Protein 2JAB (pdb70)

Foldseek 3Di:
DVLQVVCLVCLLVLVLVSNVVSLVVPHDLQRADPQRHGSLQNNLLVLNLSSNLSSLVSPHDQQRAGPFRDGSLLNCLQVLNQNSNVSSVVSPNDQCRQTNVRDGSLNNNVVNVNVNNNVVSVVD/DVLQVQLLVCLQVLPLVSNVVSLVVPHDLQRADPQRHGSLQNNLLVLSLSSNLVSLVSPHDQQRAGPFRDGSLLNCLQVLRQSSNVSSVVSPHDLCRATNVGDGSLNNNVVRVNVVNNVVSPPD/DVLQVQLLVCLLVLVLVSNVVSLVVPRDLQRADPQRHGSLQNNLLVLSLSSNLVSLVSPHDQQRAGPFRDGSLLNCLQVLNQNSNVVSVVSPNDLLRATNVRDGSLNNNVVNVNVNSNVVSVVVD

B-factor: mean 35.07, std 11.98, range [15.18, 133.91]

Sequence (373 aa):
SDLGKKLLEAARAGQDDEVRILMANGADVNAKDEYGLTPLYLATAHGHLEIVEVLLKNGADVNAVDAIGFTPLHLAAFIGHLEIAEVLLKHGADVNAQDKFGKTAFDISIGNGNEDLAEILQKLSDLGKKLLEAARAGQDDEVRILMANGADVNAKDEYGLTPLYLATAHGHLEIVEVLLKNGADVNAVDAIGFTPLHLAAFIGHLEIAEVLLKHGADVNAQDKFGKTAFDISIGNGNEDLAEILQKLSDLGKKLLEAARAGQDDEVRILMANGADVNAKDEYGLTPLYLATAHGHLEIVEVLLKNGADVNAVDAIGFTPLHLAAFIGHLEIAEVLLKHGADVNAQDKFGKTAFDISIGNGNEDLAEILQKLN

Solvent-accessible surface area: 17990 Å² total; per-residue (Å²): 120,105,56,0,137,106,0,9,82,1,0,44,30,21,76,48,100,89,0,96,109,16,24,88,98,65,11,75,19,51,10,146,20,103,45,31,27,5,0,0,29,6,0,0,18,38,23,52,36,85,2,0,50,20,0,10,157,69,51,10,60,17,93,16,81,23,74,40,16,14,9,0,1,1,18,0,0,26,59,30,47,65,100,0,0,66,19,0,28,174,73,53,10,70,34,108,22,118,9,141,64,32,79,26,1,61,58,14,0,87,33,9,28,35,103,94,4,5,115,34,4,122,186,134,144,91,60,3,135,94,0,9,82,5,0,42,34,21,99,48,97,74,0,93,94,7,25,90,98,61,10,86,20,50,12,145,20,104,46,31,23,5,0,0,29,6,0,0,19,38,23,53,37,87,2,0,63,17,0,11,144,74,49,10,57,16,97,14,80,24,81,38,15,16,10,0,2,2,17,0,0,28,59,24,45,66,102,0,0,84,15,0,40,167,62,55,13,69,33,110,27,116,8,139,63,33,82,26,2,61,54,13,0,82,34,11,32,25,102,77,0,6,124,22,2,104,195,137,108,91,47,1,134,99,0,7,82,5,0,88,68,22,102,47,98,77,0,94,93,6,25,91,98,63,10,75,19,50,12,146,19,169,167,31,29,5,0,0,32,20,0,0,42,104,25,52,47,92,1,0,56,18,0,10,148,73,50,10,57,19,95,18,80,23,99,82,14,15,10,0,2,1,18,0,0,101,67,28,51,58,109,5,0,63,20,0,28,173,75,52,10,79,20,72,21,120,16,140,142,31,101,22,1,53,57,21,0,104,67,62,56,32,120,75,5,8,115,37,0,103,180,110,86

CATH classification: 1.25.40.20

Secondary structure (DSSP, 8-state):
-HHHHHHHHHHHHT-HHHHHHHHHTT--TT---TTS--HHHHHHHHT-HHHHHHHHHTT--TT---TT---HHHHHHHHT-HHHHHHHHHTT--TT---TTS--HHHHHHHTT-HHHHHHHHH-/-HHHHHHHHHHHTT-HHHHHHHHHTT--TT---TTS--HHHHHHHTT-HHHHHHHHHTT--TT---TT---HHHHHHHHT-HHHHHHHHHTT--TT---TTS--HHHHHHHTT-HHHHTTSS--/-HHHHHHHHHHHHT-HHHHHHHHHTT--TT---TTS--HHHHHHHHT-HHHHHHHHHTT--TT---TT---HHHHHHHHT-HHHHHHHHHTT--TT---TTS--HHHHHHHTT-HHHHHHHHHH-

Structure (mmCIF, N/CA/C/O backbone):
data_2JAB
#
_entry.id   2JAB
#
_cell.length_a   152.080
_cell.length_b   52.191
_cell.length_c   70.164
_cell.angle_alpha   90.00
_cell.angle_beta   105.19
_cell.angle_gamma   90.00
#
_symmetry.space_group_name_H-M   'C 1 2 1'
#
loop_
_entity.id
_entity.type
_entity.pdbx_description
1 polymer H10-2-G3
2 water water
#
loop_
_atom_site.group_PDB
_atom_site.id
_atom_site.type_symbol
_atom_site.label_atom_id
_atom_site.label_alt_id
_atom_site.label_comp_id
_atom_site.label_asym_id
_atom_site.label_entity_id
_atom_site.label_seq_id
_atom_site.pdbx_PDB_ins_code
_atom_site.Cartn_x
_atom_site.Cartn_y
_atom_site.Cartn_z
_atom_site.occupancy
_atom_site.B_iso_or_equiv
_atom_site.auth_seq_id
_atom_site.auth_comp_id
_atom_site.auth_asym_id
_atom_site.auth_atom_i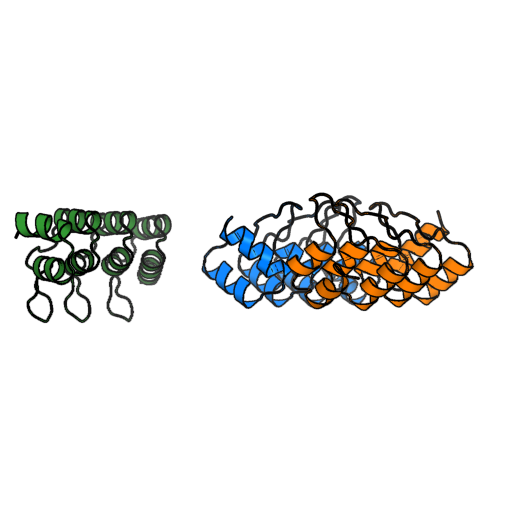d
_atom_site.pdbx_PDB_model_num
ATOM 1 N N . SER A 1 12 ? 66.111 22.379 12.334 1.00 54.63 12 SER A N 1
ATOM 2 C CA . SER A 1 12 ? 65.589 20.998 12.619 1.00 82.57 12 SER A CA 1
ATOM 3 C C . SER A 1 12 ? 64.357 21.016 13.537 1.00 72.31 12 SER A C 1
ATOM 4 O O . SER A 1 12 ? 63.293 20.512 13.167 1.00 43.26 12 SER A O 1
ATOM 7 N N . ASP A 1 13 ? 64.494 21.593 14.729 1.00 69.76 13 ASP A N 1
ATOM 8 C CA . ASP A 1 13 ? 63.314 21.925 15.524 1.00 43.11 13 ASP A CA 1
ATOM 9 C C . ASP A 1 13 ? 62.576 23.060 14.793 1.00 46.17 13 ASP A C 1
ATOM 10 O O . ASP A 1 13 ? 61.399 22.918 14.428 1.00 37.18 13 ASP A O 1
ATOM 15 N N . LEU A 1 14 ? 63.282 24.167 14.542 1.00 34.26 14 LEU A N 1
ATOM 16 C CA . LEU A 1 14 ? 62.708 25.264 13.762 1.00 28.53 14 LEU A CA 1
ATOM 17 C C . LEU A 1 14 ? 62.462 24.875 12.303 1.00 28.37 14 LEU A C 1
ATOM 18 O O . LEU A 1 14 ? 61.558 25.412 11.675 1.00 30.84 14 LEU A O 1
ATOM 23 N N . GLY A 1 15 ? 63.245 23.931 11.774 1.00 29.43 15 GLY A N 1
ATOM 24 C CA . GLY A 1 15 ? 62.994 23.444 10.401 1.00 30.46 15 GLY A CA 1
ATOM 25 C C . GLY A 1 15 ? 61.633 22.758 10.266 1.00 31.53 15 GLY A C 1
ATOM 26 O O . GLY A 1 15 ? 60.901 22.974 9.289 1.00 28.77 15 GLY A O 1
ATOM 27 N N . LYS A 1 16 ? 61.309 21.914 11.239 1.00 34.58 16 LYS A N 1
ATOM 28 C CA . LYS A 1 16 ? 60.011 21.252 11.286 1.00 29.91 16 LYS A CA 1
ATOM 29 C C . LYS A 1 16 ? 58.893 22.303 11.354 1.00 31.61 16 LYS A C 1
ATOM 30 O O . LYS A 1 16 ? 57.917 22.223 10.600 1.00 32.45 16 LYS A O 1
ATOM 36 N N . LYS A 1 17 ? 59.042 23.284 12.250 1.00 27.16 17 LYS A N 1
ATOM 37 C CA . LYS A 1 17 ? 58.077 24.400 12.351 1.00 29.38 17 LYS A CA 1
ATOM 38 C C . LYS A 1 17 ? 57.958 25.167 11.024 1.00 32.09 17 LYS A C 1
ATOM 39 O O . LYS A 1 17 ? 56.856 25.570 10.628 1.00 27.69 17 LYS A O 1
ATOM 45 N N . LEU A 1 18 ? 59.085 25.374 10.341 1.00 27.33 18 LEU A N 1
ATOM 46 C CA . LEU A 1 18 ? 59.065 26.073 9.063 1.00 28.58 18 LEU A CA 1
ATOM 47 C C . LEU A 1 18 ? 58.303 25.272 7.997 1.00 33.15 18 LEU A C 1
ATOM 48 O O . LEU A 1 18 ? 57.473 25.846 7.265 1.00 29.90 18 LEU A O 1
ATOM 53 N N . LEU A 1 19 ? 58.540 23.956 7.946 1.00 29.82 19 LEU A N 1
ATOM 54 C CA . LEU A 1 19 ? 57.823 23.072 6.990 1.00 26.72 19 LEU A CA 1
ATOM 55 C C . LEU A 1 19 ? 56.326 23.153 7.268 1.00 30.99 19 LEU A C 1
ATOM 56 O O . LEU A 1 19 ? 55.519 23.317 6.354 1.00 30.93 19 LEU A O 1
ATOM 61 N N . GLU A 1 20 ? 55.968 23.122 8.547 1.00 28.65 20 GLU A N 1
ATOM 62 C CA . GLU A 1 20 ? 54.569 23.229 8.958 1.00 27.46 20 GLU A CA 1
ATOM 63 C C . GLU A 1 20 ? 53.945 24.564 8.570 1.00 26.99 20 GLU A C 1
ATOM 64 O O . GLU A 1 20 ? 52.810 24.603 8.088 1.00 30.79 20 GLU A O 1
ATOM 70 N N . ALA A 1 21 ? 54.680 25.656 8.743 1.00 27.51 21 ALA A N 1
ATOM 71 C CA . ALA A 1 21 ? 54.121 26.990 8.450 1.00 29.50 21 ALA A CA 1
ATOM 72 C C . ALA A 1 21 ? 53.949 27.172 6.923 1.00 32.22 21 ALA A C 1
ATOM 73 O O . ALA A 1 21 ? 52.984 27.768 6.470 1.00 31.42 21 ALA A O 1
ATOM 75 N N . ALA A 1 22 ? 54.885 26.635 6.144 1.00 29.28 22 ALA A N 1
ATOM 76 C CA . ALA A 1 22 ? 54.785 26.663 4.673 1.00 32.77 22 ALA A CA 1
ATOM 77 C C . ALA A 1 22 ? 53.573 25.851 4.193 1.00 28.47 22 ALA A C 1
ATOM 78 O O . ALA A 1 22 ? 52.804 26.326 3.332 1.00 31.39 22 ALA A O 1
ATOM 80 N N . ARG A 1 23 ? 53.396 24.639 4.734 1.00 29.75 23 ARG A N 1
ATOM 81 C CA . ARG A 1 23 ? 52.240 23.792 4.407 1.00 34.31 23 ARG A CA 1
ATOM 82 C C . ARG A 1 23 ? 50.912 24.463 4.686 1.00 35.90 23 ARG A C 1
ATOM 83 O O . ARG A 1 23 ? 49.947 24.290 3.940 1.00 34.24 23 ARG A O 1
ATOM 91 N N . ALA A 1 24 ? 50.864 25.202 5.786 1.00 28.65 24 ALA A N 1
ATOM 92 C CA . ALA A 1 24 ? 49.611 25.767 6.263 1.00 29.32 24 ALA A CA 1
ATOM 93 C C . ALA A 1 24 ? 49.372 27.200 5.795 1.00 29.33 24 ALA A C 1
ATOM 94 O O . ALA A 1 24 ? 48.342 27.782 6.162 1.00 33.08 24 ALA A O 1
ATOM 96 N N . GLY A 1 25 ? 50.312 27.762 5.014 1.00 27.40 25 GLY A N 1
ATOM 97 C CA . GLY A 1 25 ? 50.195 29.134 4.497 1.00 31.32 25 GLY A CA 1
ATOM 98 C C . GLY A 1 25 ? 50.287 30.198 5.577 1.00 31.44 25 GLY A C 1
ATOM 99 O O . GLY A 1 25 ? 49.651 31.258 5.469 1.00 31.97 25 GLY A O 1
ATOM 100 N N . GLN A 1 26 ? 51.074 29.919 6.629 1.00 26.97 26 GLN A N 1
ATOM 101 C CA . GLN A 1 26 ? 51.198 30.840 7.760 1.00 25.36 26 GLN A CA 1
ATOM 102 C C . GLN A 1 26 ? 52.320 31.859 7.503 1.00 32.33 26 GLN A C 1
ATOM 103 O O . GLN A 1 26 ? 53.458 31.687 7.986 1.00 28.53 26 GLN A O 1
ATOM 109 N N . ASP A 1 27 ? 51.996 32.911 6.744 1.00 30.01 27 ASP A N 1
ATOM 110 C CA . ASP A 1 27 ? 52.975 33.934 6.315 1.00 30.79 27 ASP A CA 1
ATOM 111 C C . ASP A 1 27 ? 53.765 34.510 7.490 1.00 27.77 27 ASP A C 1
ATOM 112 O O . ASP A 1 27 ? 55.012 34.643 7.429 1.00 31.26 27 ASP A O 1
ATOM 117 N N . ASP A 1 28 ? 53.033 34.938 8.525 1.00 27.36 28 ASP A N 1
ATOM 118 C CA . ASP A 1 28 ? 53.710 35.594 9.644 1.00 31.59 28 ASP A CA 1
ATOM 119 C C . ASP A 1 28 ? 54.611 34.639 10.453 1.00 24.64 28 ASP A C 1
ATOM 120 O O . ASP A 1 28 ? 55.713 35.040 10.858 1.00 27.17 28 ASP A O 1
ATOM 125 N N . GLU A 1 29 ? 54.201 33.368 10.585 1.00 26.79 29 GLU A N 1
ATOM 126 C CA . GLU A 1 29 ? 55.051 32.337 11.257 1.00 25.19 29 GLU A CA 1
ATOM 127 C C . GLU A 1 29 ? 56.314 32.095 10.456 1.00 26.02 29 GLU A C 1
ATOM 128 O O . GLU A 1 29 ? 57.412 31.978 11.006 1.00 25.31 29 GLU A O 1
ATOM 134 N N . VAL A 1 30 ? 56.172 32.070 9.132 1.00 27.62 30 VAL A N 1
ATOM 135 C CA . VAL A 1 30 ? 57.370 31.967 8.292 1.00 24.83 30 VAL A CA 1
ATOM 136 C C . VAL A 1 30 ? 58.366 33.116 8.528 1.00 25.77 30 VAL A C 1
ATOM 137 O O . VAL A 1 30 ? 59.567 32.879 8.714 1.00 29.04 30 VAL A O 1
ATOM 141 N N . ARG A 1 31 ? 57.878 34.356 8.555 1.00 26.15 31 ARG A N 1
ATOM 142 C CA . ARG A 1 31 ? 58.738 35.512 8.807 1.00 25.11 31 ARG A CA 1
ATOM 143 C C . ARG A 1 31 ? 59.422 35.438 10.185 1.00 28.56 31 ARG A C 1
ATOM 144 O O . ARG A 1 31 ? 60.620 35.704 10.302 1.00 27.19 31 ARG A O 1
ATOM 152 N N . ILE A 1 32 ? 58.668 35.039 11.205 1.00 25.88 32 ILE A N 1
ATOM 153 C CA . ILE A 1 32 ? 59.277 34.850 12.543 1.00 22.44 32 ILE A CA 1
ATOM 154 C C . ILE A 1 32 ? 60.393 33.783 12.522 1.00 24.44 32 ILE A C 1
ATOM 155 O O . ILE A 1 32 ? 61.478 33.996 13.071 1.00 27.50 32 ILE A O 1
ATOM 160 N N . LEU A 1 33 ? 60.140 32.655 11.869 1.00 26.58 33 LEU A N 1
ATOM 161 C CA . LEU A 1 33 ? 61.115 31.581 11.820 1.00 29.56 33 LEU A CA 1
ATOM 162 C C . LEU A 1 33 ? 62.376 32.009 11.039 1.00 30.88 33 LEU A C 1
ATOM 163 O O . LEU A 1 33 ? 63.495 31.747 11.486 1.00 26.76 33 LEU A O 1
ATOM 168 N N . MET A 1 34 ? 62.202 32.715 9.919 1.00 29.25 34 MET A N 1
ATOM 169 C CA . MET A 1 34 ? 63.351 33.303 9.203 1.00 30.61 34 MET A CA 1
ATOM 170 C C . MET A 1 34 ? 64.186 34.210 10.112 1.00 37.36 34 MET A C 1
ATOM 171 O O . MET A 1 34 ? 65.422 34.167 10.069 1.00 30.89 34 MET A O 1
ATOM 176 N N . ALA A 1 35 ? 63.514 35.039 10.920 1.00 33.03 35 ALA A N 1
ATOM 177 C CA . ALA A 1 35 ? 64.166 35.996 11.809 1.00 35.32 35 ALA A CA 1
ATOM 178 C C . ALA A 1 35 ? 64.938 35.287 12.914 1.00 31.99 35 ALA A C 1
ATOM 179 O O . ALA A 1 35 ? 65.781 35.894 13.574 1.00 33.89 35 ALA A O 1
ATOM 181 N N . ASN A 1 36 ? 64.617 34.012 13.132 1.00 31.21 36 ASN A N 1
ATOM 182 C CA . ASN A 1 36 ? 65.245 33.211 14.196 1.00 28.59 36 ASN A CA 1
ATOM 183 C C . ASN A 1 36 ? 66.161 32.109 13.627 1.00 29.30 36 ASN A C 1
ATOM 184 O O . ASN A 1 36 ? 66.535 31.167 14.329 1.00 31.83 36 ASN A O 1
ATOM 189 N N . GLY A 1 37 ? 66.522 32.261 12.357 1.00 32.94 37 GLY A N 1
ATOM 190 C CA . GLY A 1 37 ? 67.491 31.376 11.714 1.00 32.89 37 GLY A CA 1
ATOM 191 C C . GLY A 1 37 ? 67.058 29.957 11.379 1.00 36.19 37 GLY A C 1
ATOM 192 O O . GLY A 1 37 ? 67.914 29.063 11.263 1.00 31.75 37 GLY A O 1
ATOM 193 N N . ALA A 1 38 ? 65.755 29.722 11.183 1.00 26.05 38 ALA A N 1
ATOM 194 C CA . ALA A 1 38 ? 65.296 28.381 10.786 1.00 26.95 38 ALA A CA 1
ATOM 195 C C . ALA A 1 38 ? 65.968 27.936 9.476 1.00 30.28 38 ALA A C 1
ATOM 196 O O . ALA A 1 38 ? 66.227 28.760 8.609 1.00 31.31 38 ALA A O 1
ATOM 198 N N . ASP A 1 39 ? 66.231 26.635 9.341 1.00 26.96 39 ASP A N 1
ATOM 199 C CA . ASP A 1 39 ? 66.806 26.072 8.102 1.00 26.40 39 ASP A CA 1
ATOM 200 C C . ASP A 1 39 ? 65.828 26.195 6.930 1.00 27.69 39 ASP A C 1
ATOM 201 O O . ASP A 1 39 ? 64.837 25.451 6.826 1.00 29.03 39 ASP A O 1
ATOM 206 N N . VAL A 1 40 ? 66.136 27.138 6.044 1.00 25.22 40 VAL A N 1
ATOM 207 C CA . VAL A 1 40 ? 65.275 27.468 4.909 1.00 25.15 40 VAL A CA 1
ATOM 208 C C . VAL A 1 40 ? 65.091 26.274 3.952 1.00 29.72 40 VAL A C 1
ATOM 209 O O . VAL A 1 40 ? 64.077 26.189 3.230 1.00 33.09 40 VAL A O 1
ATOM 213 N N . ASN A 1 41 ? 66.050 25.343 3.966 1.00 29.03 41 ASN A N 1
ATOM 214 C CA . ASN A 1 41 ? 65.979 24.160 3.117 1.00 29.54 41 ASN A CA 1
ATOM 215 C C . ASN A 1 41 ? 65.728 22.859 3.868 1.00 31.67 41 ASN A C 1
ATOM 216 O O . ASN A 1 41 ? 66.141 21.783 3.434 1.00 31.82 41 ASN A O 1
ATOM 221 N N . ALA A 1 42 ? 65.032 22.958 5.008 1.00 27.99 42 ALA A N 1
ATOM 222 C CA . ALA A 1 42 ? 64.707 21.763 5.804 1.00 31.57 42 ALA A CA 1
ATOM 223 C C . ALA A 1 42 ? 63.950 20.791 4.922 1.00 31.39 42 ALA A C 1
ATOM 224 O O . ALA A 1 42 ? 63.207 21.216 4.048 1.00 33.74 42 ALA A O 1
ATOM 226 N N . LYS A 1 43 ? 64.133 19.500 5.133 1.00 28.86 43 LYS A N 1
ATOM 227 C CA . LYS A 1 43 ? 63.418 18.521 4.308 1.00 31.11 43 LYS A CA 1
ATOM 228 C C . LYS A 1 43 ? 62.485 17.706 5.178 1.00 31.43 43 LYS A C 1
ATOM 229 O O . LYS A 1 43 ? 62.850 17.315 6.287 1.00 28.87 43 LYS A O 1
ATOM 235 N N . ASP A 1 44 ? 61.286 17.430 4.680 1.00 34.56 44 ASP A N 1
ATOM 236 C CA . ASP A 1 44 ? 60.351 16.616 5.450 1.00 34.75 44 ASP A CA 1
ATOM 237 C C . ASP A 1 44 ? 60.535 15.136 5.079 1.00 31.55 44 ASP A C 1
ATOM 238 O O . ASP A 1 44 ? 61.402 14.815 4.258 1.00 37.01 44 ASP A O 1
ATOM 243 N N . GLU A 1 45 ? 59.738 14.241 5.672 1.00 29.80 45 GLU A N 1
ATOM 244 C CA . GLU A 1 45 ? 59.865 12.803 5.442 1.00 31.87 45 GLU A CA 1
ATOM 245 C C . GLU A 1 45 ? 59.609 12.430 3.973 1.00 26.45 45 GLU A C 1
ATOM 246 O O . GLU A 1 45 ? 60.112 11.409 3.511 1.00 31.89 45 GLU A O 1
ATOM 252 N N . TYR A 1 46 ? 58.858 13.284 3.257 1.00 28.28 46 TYR A N 1
ATOM 253 C CA . TYR A 1 46 ? 58.580 13.118 1.810 1.00 29.86 46 TYR A CA 1
ATOM 254 C C . TYR A 1 46 ? 59.736 13.657 0.949 1.00 33.37 46 TYR A C 1
ATOM 255 O O . TYR A 1 46 ? 59.675 13.614 -0.280 1.00 31.37 46 TYR A O 1
ATOM 264 N N . GLY A 1 47 ? 60.770 14.194 1.596 1.00 34.14 47 GLY A N 1
ATOM 265 C CA . GLY A 1 47 ? 61.934 14.730 0.877 1.00 30.21 47 GLY A CA 1
ATOM 266 C C . GLY A 1 47 ? 61.725 16.113 0.286 1.00 35.47 47 GLY A C 1
ATOM 267 O O . GLY A 1 47 ? 62.476 16.541 -0.598 1.00 34.68 47 GLY A O 1
ATOM 268 N N . LEU A 1 48 ? 60.695 16.824 0.750 1.00 28.78 48 LEU A N 1
ATOM 269 C CA . LEU A 1 48 ? 60.345 18.109 0.175 1.00 27.58 48 LEU A CA 1
ATOM 270 C C . LEU A 1 48 ? 60.727 19.273 1.084 1.00 28.72 48 LEU A C 1
ATOM 271 O O . LEU A 1 48 ? 60.806 19.098 2.307 1.00 28.62 48 LEU A O 1
ATOM 276 N N . THR A 1 49 ? 60.972 20.432 0.479 1.00 29.51 49 THR A N 1
ATOM 277 C CA . THR A 1 49 ? 61.427 21.653 1.156 1.00 29.18 49 THR A CA 1
ATOM 278 C C . THR A 1 49 ? 60.318 22.699 1.278 1.00 31.58 49 THR A C 1
ATOM 279 O O . THR A 1 49 ? 59.307 22.606 0.558 1.00 31.49 49 THR A O 1
ATOM 283 N N . PRO A 1 50 ? 60.488 23.693 2.184 1.00 29.36 50 PRO A N 1
ATOM 284 C CA . PRO A 1 50 ? 59.464 24.724 2.319 1.00 29.70 50 PRO A CA 1
ATOM 285 C C . PRO A 1 50 ? 59.143 25.413 0.985 1.00 29.07 50 PRO A C 1
ATOM 286 O O . PRO A 1 50 ? 57.977 25.660 0.687 1.00 29.81 50 PRO A O 1
ATOM 290 N N . LEU A 1 51 ? 60.164 25.711 0.175 1.00 28.22 51 LEU A N 1
ATOM 291 C CA . LEU A 1 51 ? 59.916 26.398 -1.079 1.00 29.19 51 LEU A CA 1
ATOM 292 C C . LEU A 1 51 ? 58.959 25.592 -1.991 1.00 30.71 51 LEU A C 1
ATOM 293 O O . LEU A 1 51 ? 58.043 26.149 -2.625 1.00 30.62 51 LEU A O 1
ATOM 298 N N . TYR A 1 52 ? 59.175 24.285 -2.048 1.00 27.65 52 TYR A N 1
ATOM 299 C CA . TYR A 1 52 ? 58.328 23.396 -2.875 1.00 31.27 52 TYR A CA 1
ATOM 300 C C . TYR A 1 52 ? 56.913 23.361 -2.343 1.00 32.92 52 TYR A C 1
ATOM 301 O O . TYR A 1 52 ? 55.933 23.476 -3.078 1.00 31.07 52 TYR A O 1
ATOM 310 N N . LEU A 1 53 ? 56.801 23.217 -1.029 1.00 30.02 53 LEU A N 1
ATOM 311 C CA . LEU A 1 53 ? 55.493 23.137 -0.419 1.00 27.65 53 LEU A CA 1
ATOM 312 C C . LEU A 1 53 ? 54.699 24.434 -0.581 1.00 27.92 53 LEU A C 1
ATOM 313 O O . LEU A 1 53 ? 53.486 24.390 -0.896 1.00 31.05 53 LEU A O 1
ATOM 318 N N . ALA A 1 54 ? 55.355 25.582 -0.401 1.00 28.81 54 ALA A N 1
ATOM 319 C CA . ALA A 1 54 ? 54.686 26.853 -0.545 1.00 28.04 54 ALA A CA 1
ATOM 320 C C . ALA A 1 54 ? 54.266 27.054 -2.016 1.00 28.60 54 ALA A C 1
ATOM 321 O O . ALA A 1 54 ? 53.182 27.523 -2.280 1.00 30.84 54 ALA A O 1
ATOM 323 N N . THR A 1 55 ? 55.168 26.729 -2.933 1.00 30.90 55 THR A N 1
ATOM 324 C CA . THR A 1 55 ? 54.857 26.756 -4.376 1.00 27.80 55 THR A CA 1
ATOM 325 C C . THR A 1 55 ? 53.645 25.876 -4.701 1.00 28.61 55 THR A C 1
ATOM 326 O O . THR A 1 55 ? 52.699 26.350 -5.351 1.00 32.88 55 THR A O 1
ATOM 330 N N . ALA A 1 56 ? 53.648 24.617 -4.257 1.00 29.51 56 ALA A N 1
ATOM 331 C CA . ALA A 1 56 ? 52.501 23.722 -4.462 1.00 32.82 56 ALA A CA 1
ATOM 332 C C . ALA A 1 56 ? 51.159 24.364 -4.075 1.00 36.67 56 ALA A C 1
ATOM 333 O O . ALA A 1 56 ? 50.153 24.160 -4.770 1.00 35.98 56 ALA A O 1
ATOM 335 N N . HIS A 1 57 ? 51.143 25.157 -2.998 1.00 28.92 57 HIS A N 1
ATOM 336 C CA . HIS A 1 57 ? 49.920 25.765 -2.503 1.00 27.97 57 HIS A CA 1
ATOM 337 C C . HIS A 1 57 ? 49.611 27.134 -3.090 1.00 30.80 57 HIS A C 1
ATOM 338 O O . HIS A 1 57 ? 48.567 27.713 -2.782 1.00 31.51 57 HIS A O 1
ATOM 345 N N . GLY A 1 58 ? 50.518 27.674 -3.903 1.00 31.20 58 GLY A N 1
ATOM 346 C CA . GLY A 1 58 ? 50.315 29.023 -4.427 1.00 29.47 58 GLY A CA 1
ATOM 347 C C . GLY A 1 58 ? 50.545 30.142 -3.435 1.00 30.67 58 GLY A C 1
ATOM 348 O O . GLY A 1 58 ? 49.928 31.228 -3.566 1.00 27.84 58 GLY A O 1
ATOM 349 N N . HIS A 1 59 ? 51.376 29.883 -2.410 1.00 28.73 59 HIS A N 1
ATOM 350 C CA . HIS A 1 59 ? 51.590 30.891 -1.363 1.00 28.58 59 HIS A CA 1
ATOM 351 C C . HIS A 1 59 ? 52.706 31.824 -1.779 1.00 28.68 59 HIS A C 1
ATOM 352 O O . HIS A 1 59 ? 53.868 31.624 -1.413 1.00 29.59 59 HIS A O 1
ATOM 359 N N . LEU A 1 60 ? 52.335 32.852 -2.545 1.00 26.74 60 LEU A N 1
ATOM 360 C CA . LEU A 1 60 ? 53.323 33.806 -3.129 1.00 28.05 60 LEU A CA 1
ATOM 361 C C . LEU A 1 60 ? 54.197 34.535 -2.091 1.00 27.16 60 LEU A C 1
ATOM 362 O O . LEU A 1 60 ? 55.410 34.549 -2.229 1.00 28.85 60 LEU A O 1
ATOM 367 N N . GLU A 1 61 ? 53.579 35.159 -1.061 1.00 25.71 61 GLU A N 1
ATOM 368 C CA . GLU A 1 61 ? 54.316 35.844 -0.011 1.00 31.11 61 GLU A CA 1
ATOM 369 C C . GLU A 1 61 ? 55.362 34.939 0.665 1.00 30.25 61 GLU A C 1
ATOM 370 O O . GLU A 1 61 ? 56.508 35.358 0.839 1.00 29.38 61 GLU A O 1
ATOM 376 N N . ILE A 1 62 ? 54.983 33.702 0.986 1.00 24.85 62 ILE A N 1
ATOM 377 C CA . ILE A 1 62 ? 55.882 32.745 1.625 1.00 28.65 62 ILE A CA 1
ATOM 378 C C . ILE A 1 62 ? 57.002 32.387 0.645 1.00 35.46 62 ILE A C 1
ATOM 379 O O . ILE A 1 62 ? 58.181 32.361 1.019 1.00 28.46 62 ILE A O 1
ATOM 384 N N . VAL A 1 63 ? 56.650 32.151 -0.618 1.00 29.68 63 VAL A N 1
ATOM 385 C CA . VAL A 1 63 ? 57.705 31.886 -1.636 1.00 27.47 63 VAL A CA 1
ATOM 386 C C . VAL A 1 63 ? 58.732 33.011 -1.682 1.00 27.11 63 VAL A C 1
ATOM 387 O O . VAL A 1 63 ? 59.966 32.749 -1.644 1.00 32.12 63 VAL A O 1
ATOM 391 N N . GLU A 1 64 ? 58.252 34.254 -1.724 1.00 28.67 64 GLU A N 1
ATOM 392 C CA . GLU A 1 64 ? 59.122 35.442 -1.807 1.00 29.78 64 GLU A CA 1
ATOM 393 C C . GLU A 1 64 ? 60.048 35.526 -0.588 1.00 33.42 64 GLU A C 1
ATOM 394 O O . GLU A 1 64 ? 61.257 35.746 -0.709 1.00 29.65 64 GLU A O 1
ATOM 400 N N . VAL A 1 65 ? 59.459 35.313 0.589 1.00 27.71 65 VAL A N 1
ATOM 401 C CA . VAL A 1 65 ? 60.234 35.331 1.839 1.00 29.78 65 VAL A CA 1
ATOM 402 C C . VAL A 1 65 ? 61.329 34.254 1.863 1.00 28.32 65 VAL A C 1
ATOM 403 O O . VAL A 1 65 ? 62.499 34.558 2.174 1.00 29.68 65 VAL A O 1
ATOM 407 N N . LEU A 1 66 ? 60.959 33.013 1.540 1.00 29.43 66 LEU A N 1
ATOM 408 C CA . LEU A 1 66 ? 61.908 31.901 1.508 1.00 26.86 66 LEU A CA 1
ATOM 409 C C . LEU A 1 66 ? 63.047 32.198 0.520 1.00 30.03 66 LEU A C 1
ATOM 410 O O . LEU A 1 66 ? 64.230 32.053 0.849 1.00 28.81 66 LEU A O 1
ATOM 415 N N . LEU A 1 67 ? 62.693 32.642 -0.679 1.00 30.19 67 LEU A N 1
ATOM 416 C CA . LEU A 1 67 ? 63.753 32.960 -1.689 1.00 29.67 67 LEU A CA 1
ATOM 417 C C . LEU A 1 67 ? 64.728 34.027 -1.218 1.00 28.39 67 LEU A C 1
ATOM 418 O O . LEU A 1 67 ? 65.964 33.935 -1.424 1.00 30.78 67 LEU A O 1
ATOM 423 N N . LYS A 1 68 ? 64.194 35.053 -0.552 1.00 30.61 68 LYS A N 1
ATOM 424 C CA . LYS A 1 68 ? 64.997 36.138 -0.016 1.00 35.17 68 LYS A CA 1
ATOM 425 C C . LYS A 1 68 ? 65.949 35.645 1.072 1.00 32.57 68 LYS A C 1
ATOM 426 O O . LYS A 1 68 ? 67.020 36.219 1.262 1.00 35.98 68 LYS A O 1
ATOM 432 N N . ASN A 1 69 ? 65.551 34.569 1.752 1.00 29.60 69 ASN A N 1
ATOM 433 C CA . ASN A 1 69 ? 66.381 33.950 2.802 1.00 29.45 69 ASN A CA 1
ATOM 434 C C . ASN A 1 69 ? 67.187 32.736 2.331 1.00 30.62 69 ASN A C 1
ATOM 435 O O . ASN A 1 69 ? 67.661 31.932 3.139 1.00 36.42 69 ASN A O 1
ATOM 440 N N . GLY A 1 70 ? 67.389 32.639 1.024 1.00 28.79 70 GLY A N 1
ATOM 441 C CA . GLY A 1 70 ? 68.313 31.645 0.486 1.00 32.12 70 GLY A CA 1
ATOM 442 C C . GLY A 1 70 ? 67.746 30.270 0.163 1.00 29.84 70 GLY A C 1
ATOM 443 O O . GLY A 1 70 ? 68.518 29.304 0.051 1.00 34.69 70 GLY A O 1
ATOM 444 N N . ALA A 1 71 ? 66.422 30.154 0.003 1.00 27.46 71 ALA A N 1
ATOM 445 C CA . ALA A 1 71 ? 65.828 28.858 -0.338 1.00 28.82 71 ALA A CA 1
ATOM 446 C C . ALA A 1 71 ? 66.387 28.342 -1.663 1.00 33.34 71 ALA A C 1
ATOM 447 O O . ALA A 1 71 ? 66.629 29.114 -2.575 1.00 34.21 71 ALA A O 1
ATOM 449 N N . ASP A 1 72 ? 66.592 27.034 -1.724 1.00 30.02 72 ASP A N 1
ATOM 450 C CA . ASP A 1 72 ? 67.240 26.365 -2.882 1.00 32.95 72 ASP A CA 1
ATOM 451 C C . ASP A 1 72 ? 66.248 26.191 -4.046 1.00 32.07 72 ASP A C 1
ATOM 452 O O . ASP A 1 72 ? 65.346 25.343 -4.000 1.00 31.51 72 ASP A O 1
ATOM 457 N N . VAL A 1 73 ? 66.430 26.979 -5.109 1.00 31.10 73 VAL A N 1
ATOM 458 C CA . VAL A 1 73 ? 65.563 26.837 -6.323 1.00 32.59 73 VAL A CA 1
ATOM 459 C C . VAL A 1 73 ? 65.727 25.515 -7.102 1.00 36.80 73 VAL A C 1
ATOM 460 O O . VAL A 1 73 ? 64.896 25.174 -7.956 1.00 41.63 73 VAL A O 1
ATOM 464 N N . ASN A 1 74 ? 66.794 24.776 -6.828 1.00 33.03 74 ASN A N 1
ATOM 465 C CA . ASN A 1 74 ? 67.110 23.537 -7.542 1.00 38.85 74 ASN A CA 1
ATOM 466 C C . ASN A 1 74 ? 66.650 22.276 -6.843 1.00 33.74 74 ASN A C 1
ATOM 467 O O . ASN A 1 74 ? 66.880 21.173 -7.353 1.00 36.62 74 ASN A O 1
ATOM 472 N N . ALA A 1 75 ? 66.027 22.435 -5.667 1.00 32.72 75 ALA A N 1
ATOM 473 C CA . ALA A 1 75 ? 65.475 21.317 -4.938 1.00 37.13 75 ALA A CA 1
ATOM 474 C C . ALA A 1 75 ? 64.466 20.603 -5.837 1.00 43.23 75 ALA A C 1
ATOM 475 O O . ALA A 1 75 ? 63.677 21.258 -6.525 1.00 36.16 75 ALA A O 1
ATOM 477 N N . VAL A 1 76 ? 64.498 19.271 -5.842 1.00 34.05 76 VAL A N 1
ATOM 478 C CA . VAL A 1 76 ? 63.571 18.496 -6.683 1.00 35.94 76 VAL A CA 1
ATOM 479 C C . VAL A 1 76 ? 62.748 17.508 -5.864 1.00 38.51 76 VAL A C 1
ATOM 480 O O . VAL A 1 76 ? 63.160 17.105 -4.771 1.00 39.32 76 VAL A O 1
ATOM 484 N N . ASP A 1 77 ? 61.585 17.127 -6.384 1.00 31.98 77 ASP A N 1
ATOM 485 C CA . ASP A 1 77 ? 60.787 16.037 -5.789 1.00 34.32 77 ASP A CA 1
ATOM 486 C C . ASP A 1 77 ? 61.141 14.691 -6.419 1.00 43.91 77 ASP A C 1
ATOM 487 O O . ASP A 1 77 ? 62.192 14.564 -7.046 1.00 39.43 77 ASP A O 1
ATOM 492 N N . ALA A 1 78 ? 60.253 13.704 -6.257 1.00 42.18 78 ALA A N 1
ATOM 493 C CA . ALA A 1 78 ? 60.478 12.336 -6.724 1.00 48.70 78 ALA A CA 1
ATOM 494 C C . ALA A 1 78 ? 60.475 12.208 -8.249 1.00 44.39 78 ALA A C 1
ATOM 495 O O . ALA A 1 78 ? 61.104 11.291 -8.788 1.00 50.89 78 ALA A O 1
ATOM 497 N N . ILE A 1 79 ? 59.773 13.111 -8.943 1.00 37.64 79 ILE A N 1
ATOM 498 C CA . ILE A 1 79 ? 59.746 13.075 -10.430 1.00 33.92 79 ILE A CA 1
ATOM 499 C C . ILE A 1 79 ? 60.750 14.041 -11.061 1.00 43.99 79 ILE A C 1
ATOM 500 O O . ILE A 1 79 ? 60.766 14.219 -12.281 1.00 38.22 79 ILE A O 1
ATOM 505 N N . GLY A 1 80 ? 61.594 14.650 -10.227 1.00 34.61 80 GLY A N 1
ATOM 506 C CA . GLY A 1 80 ? 62.526 15.686 -10.681 1.00 34.85 80 GLY A CA 1
ATOM 507 C C . GLY A 1 80 ? 61.926 17.062 -10.943 1.00 32.42 80 GLY A C 1
ATOM 508 O O . GLY A 1 80 ? 62.559 17.908 -11.594 1.00 31.72 80 GLY A O 1
ATOM 509 N N . PHE A 1 81 ? 60.707 17.308 -10.457 1.00 29.42 81 PHE A N 1
ATOM 510 C CA . PHE A 1 81 ? 60.133 18.647 -10.506 1.00 30.01 81 PHE A CA 1
ATOM 511 C C . PHE A 1 81 ? 60.871 19.594 -9.539 1.00 37.14 81 PHE A C 1
ATOM 512 O O . PHE A 1 81 ? 60.967 19.302 -8.344 1.00 31.43 81 PHE A O 1
ATOM 520 N N . THR A 1 82 ? 61.384 20.704 -10.067 1.00 29.51 82 THR A N 1
ATOM 521 C CA . THR A 1 82 ? 61.833 21.869 -9.276 1.00 31.12 82 THR A CA 1
ATOM 522 C C . THR A 1 82 ? 60.590 22.704 -8.935 1.00 33.91 82 THR A C 1
ATOM 523 O O . THR A 1 82 ? 59.520 22.478 -9.512 1.00 31.56 82 THR A O 1
ATOM 527 N N . PRO A 1 83 ? 60.712 23.662 -7.997 1.00 33.02 83 PRO A N 1
ATOM 528 C CA . PRO A 1 83 ? 59.581 24.603 -7.802 1.00 31.43 83 PRO A CA 1
ATOM 529 C C . PRO A 1 83 ? 59.144 25.311 -9.097 1.00 31.12 83 PRO A C 1
ATOM 530 O O . PRO A 1 83 ? 57.938 25.512 -9.288 1.00 31.71 83 PRO A O 1
ATOM 534 N N . LEU A 1 84 ? 60.068 25.581 -10.032 1.00 29.47 84 LEU A N 1
ATOM 535 C CA . LEU A 1 84 ? 59.612 26.165 -11.303 1.00 29.66 84 LEU A CA 1
ATOM 536 C C . LEU A 1 84 ? 58.715 25.211 -12.097 1.00 30.29 84 LEU A C 1
ATOM 537 O O . LEU A 1 84 ? 57.731 25.670 -12.695 1.00 32.84 84 LEU A O 1
ATOM 542 N N . HIS A 1 85 ? 59.047 23.923 -12.116 1.00 29.07 85 HIS A N 1
ATOM 543 C CA . HIS A 1 85 ? 58.176 22.922 -12.772 1.00 27.84 85 HIS A CA 1
ATOM 544 C C . HIS A 1 85 ? 56.795 22.944 -12.122 1.00 29.54 85 HIS A C 1
ATOM 545 O O . HIS A 1 85 ? 55.745 22.881 -12.789 1.00 31.67 85 HIS A O 1
ATOM 552 N N . LEU A 1 86 ? 56.782 23.017 -10.785 1.00 30.72 86 LEU A N 1
ATOM 553 C CA . LEU A 1 86 ? 55.501 22.949 -10.070 1.00 29.81 86 LEU A CA 1
ATOM 554 C C . LEU A 1 86 ? 54.664 24.196 -10.388 1.00 26.83 86 LEU A C 1
ATOM 555 O O . LEU A 1 86 ? 53.458 24.090 -10.606 1.00 29.66 86 LEU A O 1
ATOM 560 N N . ALA A 1 87 ? 55.307 25.356 -10.433 1.00 29.86 87 ALA A N 1
ATOM 561 C CA . ALA A 1 87 ? 54.613 26.615 -10.711 1.00 27.71 87 ALA A CA 1
ATOM 562 C C . ALA A 1 87 ? 54.051 26.561 -12.143 1.00 29.83 87 ALA A C 1
ATOM 563 O O . ALA A 1 87 ? 52.918 26.997 -12.389 1.00 29.39 87 ALA A O 1
ATOM 565 N N . ALA A 1 88 ? 54.855 26.002 -13.056 1.00 28.27 88 ALA A N 1
ATOM 566 C CA . ALA A 1 88 ? 54.391 25.747 -14.435 1.00 25.67 88 ALA A CA 1
ATOM 567 C C . ALA A 1 88 ? 53.178 24.821 -14.528 1.00 28.48 88 ALA A C 1
ATOM 568 O O . ALA A 1 88 ? 52.312 25.011 -15.385 1.00 30.54 88 ALA A O 1
ATOM 570 N N . PHE A 1 89 ? 53.142 23.797 -13.676 1.00 27.75 89 PHE A N 1
ATOM 571 C CA . PHE A 1 89 ? 52.027 22.864 -13.620 1.00 28.34 89 PHE A CA 1
ATOM 572 C C . PHE A 1 89 ? 50.761 23.542 -13.118 1.00 30.75 89 PHE A C 1
ATOM 573 O O . PHE A 1 89 ? 49.676 23.419 -13.723 1.00 29.31 89 PHE A O 1
ATOM 581 N N . ILE A 1 90 ? 50.885 24.239 -11.986 1.00 31.65 90 ILE A N 1
ATOM 582 C CA . ILE A 1 90 ? 49.705 24.868 -11.353 1.00 30.81 90 ILE A CA 1
ATOM 583 C C . ILE A 1 90 ? 49.259 26.137 -12.088 1.00 34.81 90 ILE A C 1
ATOM 584 O O . ILE A 1 90 ? 48.093 26.514 -12.048 1.00 36.92 90 ILE A O 1
ATOM 589 N N . GLY A 1 91 ? 50.187 26.761 -12.799 1.00 30.60 91 GLY A N 1
ATOM 590 C CA . GLY A 1 91 ? 49.882 27.964 -13.541 1.00 31.13 91 GLY A CA 1
ATOM 591 C C . GLY A 1 91 ? 50.004 29.214 -12.698 1.00 32.84 91 GLY A C 1
ATOM 592 O O . GLY A 1 91 ? 49.295 30.188 -12.946 1.00 33.21 91 GLY A O 1
ATOM 593 N N . HIS A 1 92 ? 50.915 29.221 -11.722 1.00 30.65 92 HIS A N 1
ATOM 594 C CA . HIS A 1 92 ? 51.070 30.423 -10.888 1.00 31.14 92 HIS A CA 1
ATOM 595 C C . HIS A 1 92 ? 52.114 31.357 -11.478 1.00 32.72 92 HIS A C 1
ATOM 596 O O . HIS A 1 92 ? 53.331 31.140 -11.298 1.00 29.44 92 HIS A O 1
ATOM 603 N N . LEU A 1 93 ? 51.615 32.383 -12.164 1.00 32.23 93 LEU A N 1
ATOM 604 C CA . LEU A 1 93 ? 52.444 33.317 -12.945 1.00 31.71 93 LEU A CA 1
ATOM 605 C C . LEU A 1 93 ? 53.426 34.065 -12.038 1.00 34.55 93 LEU A C 1
ATOM 606 O O . LEU A 1 93 ? 54.637 34.085 -12.296 1.00 30.48 93 LEU A O 1
ATOM 611 N N . GLU A 1 94 ? 52.906 34.656 -10.963 1.00 29.79 94 GLU A N 1
ATOM 612 C CA . GLU A 1 94 ? 53.741 35.465 -10.075 1.00 28.43 94 GLU A CA 1
ATOM 613 C C . GLU A 1 94 ? 54.824 34.624 -9.372 1.00 26.67 94 GLU A C 1
ATOM 614 O O . GLU A 1 94 ? 55.978 35.082 -9.220 1.00 30.32 94 GLU A O 1
ATOM 620 N N . ILE A 1 95 ? 54.471 33.411 -8.948 1.00 27.12 95 ILE A N 1
ATOM 621 C CA . ILE A 1 95 ? 55.463 32.531 -8.313 1.00 30.62 95 ILE A CA 1
ATOM 622 C C . ILE A 1 95 ? 56.531 32.159 -9.361 1.00 32.44 95 ILE A C 1
ATOM 623 O O . ILE A 1 95 ? 57.730 32.196 -9.064 1.00 28.25 95 ILE A O 1
ATOM 628 N N . ALA A 1 96 ? 56.111 31.829 -10.585 1.00 29.18 96 ALA A N 1
ATOM 629 C CA . ALA A 1 96 ? 57.121 31.557 -11.638 1.00 28.66 96 ALA A CA 1
ATOM 630 C C . ALA A 1 96 ? 58.089 32.738 -11.823 1.00 28.95 96 ALA A C 1
ATOM 631 O O . ALA A 1 96 ? 59.332 32.556 -11.919 1.00 32.14 96 ALA A O 1
ATOM 633 N N . GLU A 1 97 ? 57.543 33.948 -11.909 1.00 27.16 97 GLU A N 1
ATOM 634 C CA . GLU A 1 97 ? 58.325 35.165 -12.099 1.00 28.24 97 GLU A CA 1
ATOM 635 C C . GLU A 1 97 ? 59.337 35.356 -10.982 1.00 31.94 97 GLU A C 1
ATOM 636 O O . GLU A 1 97 ? 60.509 35.627 -11.244 1.00 27.51 97 GLU A O 1
ATOM 642 N N . VAL A 1 98 ? 58.900 35.226 -9.727 1.00 29.20 98 VAL A N 1
ATOM 643 C CA . VAL A 1 98 ? 59.861 35.424 -8.625 1.00 30.15 98 VAL A CA 1
ATOM 644 C C . VAL A 1 98 ? 60.933 34.292 -8.573 1.00 26.24 98 VAL A C 1
ATOM 645 O O . VAL A 1 98 ? 62.124 34.586 -8.311 1.00 28.83 98 VAL A O 1
ATOM 649 N N . LEU A 1 99 ? 60.557 33.055 -8.894 1.00 29.31 99 LEU A N 1
ATOM 650 C CA . LEU A 1 99 ? 61.532 31.967 -8.951 1.00 26.68 99 LEU A CA 1
ATOM 651 C C . LEU A 1 99 ? 62.592 32.295 -10.011 1.00 28.05 99 LEU A C 1
ATOM 652 O O . LEU A 1 99 ? 63.787 32.155 -9.773 1.00 27.39 99 LEU A O 1
ATOM 657 N N . LEU A 1 100 ? 62.143 32.725 -11.186 1.00 28.05 100 LEU A N 1
ATOM 658 C CA . LEU A 1 100 ? 63.129 33.130 -12.235 1.00 27.93 100 LEU A CA 1
ATOM 659 C C . LEU A 1 100 ? 64.062 34.268 -11.798 1.00 28.44 100 LEU A C 1
ATOM 660 O O . LEU A 1 100 ? 65.269 34.277 -12.080 1.00 25.48 100 LEU A O 1
ATOM 665 N N . LYS A 1 101 ? 63.526 35.240 -11.063 1.00 28.76 101 LYS A N 1
ATOM 666 C CA . LYS A 1 101 ? 64.317 36.346 -10.566 1.00 34.61 101 LYS A CA 1
ATOM 667 C C . LYS A 1 101 ? 65.435 35.891 -9.612 1.00 28.21 101 LYS A C 1
ATOM 668 O O . LYS A 1 101 ? 66.507 36.539 -9.536 1.00 28.20 101 LYS A O 1
ATOM 674 N N . HIS A 1 102 ? 65.169 34.790 -8.902 1.00 30.23 102 HIS A N 1
ATOM 675 C CA . HIS A 1 102 ? 66.131 34.165 -7.996 1.00 30.07 102 HIS A CA 1
ATOM 676 C C . HIS A 1 102 ? 66.910 32.996 -8.617 1.00 41.21 102 HIS A C 1
ATOM 677 O O . HIS A 1 102 ? 67.464 32.167 -7.897 1.00 32.66 102 HIS A O 1
ATOM 684 N N . GLY A 1 103 ? 66.996 32.946 -9.952 1.00 28.48 103 GLY A N 1
ATOM 685 C CA . GLY A 1 103 ? 67.851 31.958 -10.595 1.00 30.68 103 GLY A CA 1
ATOM 686 C C . GLY A 1 103 ? 67.338 30.555 -10.834 1.00 27.88 103 GLY A C 1
ATOM 687 O O . GLY A 1 103 ? 68.150 29.658 -11.101 1.00 29.99 103 GLY A O 1
ATOM 688 N N . ALA A 1 104 ? 66.014 30.348 -10.824 1.00 28.11 104 ALA A N 1
ATOM 689 C CA . ALA A 1 104 ? 65.439 29.071 -11.220 1.00 25.73 104 ALA A CA 1
ATOM 690 C C . ALA A 1 104 ? 65.931 28.775 -12.654 1.00 29.83 104 ALA A C 1
ATOM 691 O O . ALA A 1 104 ? 65.964 29.677 -13.479 1.00 32.59 104 ALA A O 1
ATOM 693 N N . ASP A 1 105 ? 66.333 27.533 -12.902 1.00 29.13 105 ASP A N 1
ATOM 694 C CA . ASP A 1 105 ? 66.918 27.107 -14.192 1.00 27.51 105 ASP A CA 1
ATOM 695 C C . ASP A 1 105 ? 65.812 26.762 -15.168 1.00 32.35 105 ASP A C 1
ATOM 696 O O . ASP A 1 105 ? 65.058 25.806 -14.995 1.00 31.70 105 ASP A O 1
ATOM 701 N N . VAL A 1 106 ? 65.720 27.561 -16.212 1.00 32.62 106 VAL A N 1
ATOM 702 C CA . VAL A 1 106 ? 64.687 27.363 -17.239 1.00 29.81 106 VAL A CA 1
ATOM 703 C C . VAL A 1 106 ? 64.936 26.069 -18.056 1.00 38.81 106 VAL A C 1
ATOM 704 O O . VAL A 1 106 ? 64.027 25.537 -18.708 1.00 48.81 106 VAL A O 1
ATOM 708 N N . ASN A 1 107 ? 66.153 25.533 -17.980 1.00 33.73 107 ASN A N 1
ATOM 709 C CA . ASN A 1 107 ? 66.527 24.341 -18.741 1.00 33.61 107 ASN A CA 1
ATOM 710 C C . ASN A 1 107 ? 66.465 23.067 -17.907 1.00 35.86 107 ASN A C 1
ATOM 711 O O . ASN A 1 107 ? 66.692 21.977 -18.437 1.00 32.74 107 ASN A O 1
ATOM 716 N N . ALA A 1 108 ? 66.147 23.201 -16.610 1.00 30.57 108 ALA A N 1
ATOM 717 C CA . ALA A 1 108 ? 66.137 22.045 -15.707 1.00 32.37 108 ALA A CA 1
ATOM 718 C C . ALA A 1 108 ? 65.142 21.026 -16.254 1.00 29.83 108 ALA A C 1
ATOM 719 O O . ALA A 1 108 ? 64.027 21.383 -16.587 1.00 33.94 108 ALA A O 1
ATOM 721 N N . GLN A 1 109 ? 65.572 19.775 -16.395 1.00 27.04 109 GLN A N 1
ATOM 722 C CA . GLN A 1 109 ? 64.673 18.723 -16.902 1.00 33.61 109 GLN A CA 1
ATOM 723 C C . GLN A 1 109 ? 64.232 17.803 -15.785 1.00 36.87 109 GLN A C 1
ATOM 724 O O . GLN A 1 109 ? 65.036 17.449 -14.919 1.00 32.00 109 GLN A O 1
ATOM 730 N N . ASP A 1 110 ? 62.954 17.418 -15.792 1.00 30.08 110 ASP A N 1
ATOM 731 C CA . ASP A 1 110 ? 62.507 16.371 -14.879 1.00 35.49 110 ASP A CA 1
ATOM 732 C C . ASP A 1 110 ? 63.012 14.980 -15.309 1.00 30.56 110 ASP A C 1
ATOM 733 O O . ASP A 1 110 ? 63.802 14.832 -16.268 1.00 30.63 110 ASP A O 1
ATOM 738 N N . LYS A 1 111 ? 62.522 13.956 -14.605 1.00 30.11 111 LYS A N 1
ATOM 739 C CA . LYS A 1 111 ? 62.894 12.569 -14.790 1.00 27.24 111 LYS A CA 1
ATOM 740 C C . LYS A 1 111 ? 62.687 12.068 -16.230 1.00 28.59 111 LYS A C 1
ATOM 741 O O . LYS A 1 111 ? 63.356 11.144 -16.686 1.00 30.36 111 LYS A O 1
ATOM 747 N N . PHE A 1 112 ? 61.747 12.705 -16.924 1.00 28.30 112 PHE A N 1
ATOM 748 C CA . PHE A 1 112 ? 61.349 12.314 -18.250 1.00 25.62 112 PHE A CA 1
ATOM 749 C C . PHE A 1 112 ? 61.777 13.332 -19.310 1.00 30.74 112 PHE A C 1
ATOM 750 O O . PHE A 1 112 ? 61.369 13.254 -20.474 1.00 33.27 112 PHE A O 1
ATOM 758 N N . GLY A 1 113 ? 62.633 14.264 -18.898 1.00 31.42 113 GLY A N 1
ATOM 759 C CA . GLY A 1 113 ? 63.293 15.171 -19.820 1.00 28.90 113 GLY A CA 1
ATOM 760 C C . GLY A 1 113 ? 62.563 16.469 -20.087 1.00 32.50 113 GLY A C 1
ATOM 761 O O . GLY A 1 113 ? 62.947 17.214 -20.981 1.00 30.89 113 GLY A O 1
ATOM 762 N N . LYS A 1 114 ? 61.510 16.735 -19.306 1.00 24.91 114 LYS A N 1
ATOM 763 C CA . LYS A 1 114 ? 60.649 17.889 -19.530 1.00 28.25 114 LYS A CA 1
ATOM 764 C C . LYS A 1 114 ? 61.134 19.099 -18.769 1.00 28.10 114 LYS A C 1
ATOM 765 O O . LYS A 1 114 ? 61.415 19.016 -17.558 1.00 25.63 114 LYS A O 1
ATOM 771 N N . THR A 1 115 ? 61.162 20.238 -19.455 1.00 27.85 115 THR A N 1
ATOM 772 C CA . THR A 1 115 ? 61.455 21.513 -18.797 1.00 27.54 115 THR A CA 1
ATOM 773 C C . THR A 1 115 ? 60.150 22.126 -18.245 1.00 27.90 115 THR A C 1
ATOM 774 O O . THR A 1 115 ? 59.049 21.659 -18.582 1.00 29.40 115 THR A O 1
ATOM 778 N N . ALA A 1 116 ? 60.274 23.168 -17.418 1.00 29.97 116 ALA A N 1
ATOM 779 C CA . ALA A 1 116 ? 59.089 23.925 -16.952 1.00 30.70 116 ALA A CA 1
ATOM 780 C C . ALA A 1 116 ? 58.218 24.422 -18.119 1.00 30.85 116 ALA A C 1
ATOM 781 O O . ALA A 1 116 ? 56.993 24.381 -18.057 1.00 29.35 116 ALA A O 1
ATOM 783 N N . PHE A 1 117 ? 58.859 24.930 -19.173 1.00 28.42 117 PHE A N 1
ATOM 784 C CA . PHE A 1 117 ? 58.118 25.281 -20.389 1.00 27.03 117 PHE A CA 1
ATOM 785 C C . PHE A 1 117 ? 57.253 24.130 -20.912 1.00 28.52 117 PHE A C 1
ATOM 786 O O . PHE A 1 117 ? 56.061 24.316 -21.201 1.00 30.42 117 PHE A O 1
ATOM 794 N N . ASP A 1 118 ? 57.856 22.946 -21.059 1.00 27.99 118 ASP A N 1
ATOM 795 C CA . ASP A 1 118 ? 57.146 21.754 -21.509 1.00 32.72 118 ASP A CA 1
ATOM 796 C C . ASP A 1 118 ? 55.937 21.460 -20.626 1.00 28.88 118 ASP A C 1
ATOM 797 O O . ASP A 1 118 ? 54.872 21.070 -21.110 1.00 29.26 118 ASP A O 1
ATOM 802 N N . ILE A 1 119 ? 56.129 21.628 -19.324 1.00 24.77 119 ILE A N 1
ATOM 803 C CA . ILE A 1 119 ? 55.062 21.347 -18.371 1.00 25.99 119 ILE A CA 1
ATOM 804 C C . ILE A 1 119 ? 53.944 22.363 -18.568 1.00 27.51 119 ILE A C 1
ATOM 805 O O . ILE A 1 119 ? 52.776 21.990 -18.616 1.00 28.79 119 ILE A O 1
ATOM 810 N N . SER A 1 120 ? 54.302 23.633 -18.717 1.00 28.87 120 SER A N 1
ATOM 811 C CA . SER A 1 120 ? 53.289 24.697 -18.849 1.00 26.10 120 SER A CA 1
ATOM 812 C C . SER A 1 120 ? 52.416 24.494 -20.104 1.00 29.45 120 SER A C 1
ATOM 813 O O . SER A 1 120 ? 51.175 24.587 -20.056 1.00 29.40 120 SER A O 1
ATOM 816 N N . ILE A 1 121 ? 53.061 24.138 -21.209 1.00 28.52 121 ILE A N 1
ATOM 817 C CA . ILE A 1 121 ? 52.362 23.796 -22.447 1.00 26.11 121 ILE A CA 1
ATOM 818 C C . ILE A 1 121 ? 51.480 22.537 -22.274 1.00 28.08 121 ILE A C 1
ATOM 819 O O . ILE A 1 121 ? 50.345 22.497 -22.770 1.00 32.82 121 ILE A O 1
ATOM 824 N N . GLY A 1 122 ? 52.000 21.505 -21.606 1.00 30.42 122 GLY A N 1
ATOM 825 C CA . GLY A 1 122 ? 51.223 20.251 -21.402 1.00 28.35 122 GLY A CA 1
ATOM 826 C C . GLY A 1 122 ? 49.978 20.440 -20.532 1.00 26.48 122 GLY A C 1
ATOM 827 O O . GLY A 1 122 ? 49.020 19.669 -20.626 1.00 31.77 122 GLY A O 1
ATOM 828 N N . ASN A 1 123 ? 49.987 21.470 -19.694 1.00 26.95 123 ASN A N 1
ATOM 829 C CA . ASN A 1 123 ? 48.882 21.718 -18.771 1.00 27.76 123 ASN A CA 1
ATOM 830 C C . ASN A 1 123 ? 48.042 22.956 -19.161 1.00 35.52 123 ASN A C 1
ATOM 831 O O . ASN A 1 123 ? 47.294 23.510 -18.342 1.00 38.69 123 ASN A O 1
ATOM 836 N N . GLY A 1 124 ? 48.229 23.387 -20.414 1.00 34.38 124 GLY A N 1
ATOM 837 C CA . GLY A 1 124 ? 47.470 24.479 -21.019 1.00 39.11 124 GLY A CA 1
ATOM 838 C C . GLY A 1 124 ? 47.631 25.830 -20.348 1.00 36.96 124 GLY A C 1
ATOM 839 O O . GLY A 1 124 ? 46.721 26.647 -20.383 1.00 35.17 124 GLY A O 1
ATOM 840 N N . ASN A 1 125 ? 48.787 26.070 -19.730 1.00 27.10 125 ASN A N 1
ATOM 841 C CA . ASN A 1 125 ? 49.013 27.330 -19.027 1.00 28.51 125 ASN A CA 1
ATOM 842 C C . ASN A 1 125 ? 49.740 28.297 -19.972 1.00 26.48 125 ASN A C 1
ATOM 843 O O . ASN A 1 125 ? 50.954 28.410 -19.925 1.00 29.67 125 ASN A O 1
ATOM 848 N N . GLU A 1 126 ? 48.976 28.987 -20.823 1.00 27.28 126 GLU A N 1
ATOM 849 C CA . GLU A 1 126 ? 49.564 29.702 -21.981 1.00 30.26 126 GLU A CA 1
ATOM 850 C C . GLU A 1 126 ? 50.401 30.902 -21.576 1.00 35.31 126 GLU A C 1
ATOM 851 O O . GLU A 1 126 ? 51.510 31.116 -22.100 1.00 30.10 126 GLU A O 1
ATOM 857 N N . ASP A 1 127 ? 49.864 31.672 -20.635 1.00 29.93 127 ASP A N 1
ATOM 858 C CA . ASP A 1 127 ? 50.531 32.846 -20.123 1.00 34.72 127 ASP A CA 1
ATOM 859 C C . ASP A 1 127 ? 51.852 32.489 -19.458 1.00 31.12 127 ASP A C 1
ATOM 860 O O . ASP A 1 127 ? 52.839 33.198 -19.651 1.00 33.45 127 ASP A O 1
ATOM 865 N N . LEU A 1 128 ? 51.871 31.398 -18.697 1.00 28.96 128 LEU A N 1
ATOM 866 C CA . LEU A 1 128 ? 53.098 30.944 -18.052 1.00 30.74 128 LEU A CA 1
ATOM 867 C C . LEU A 1 128 ? 54.122 30.469 -19.108 1.00 32.40 128 LEU A C 1
ATOM 868 O O . LEU A 1 128 ? 55.313 30.803 -19.013 1.00 28.63 128 LEU A O 1
ATOM 873 N N . ALA A 1 129 ? 53.653 29.703 -20.094 1.00 25.85 129 ALA A N 1
ATOM 874 C CA . ALA A 1 129 ? 54.487 29.312 -21.266 1.00 29.14 129 ALA A CA 1
ATOM 875 C C . ALA A 1 129 ? 55.158 30.525 -21.918 1.00 26.56 129 ALA A C 1
ATOM 876 O O . ALA A 1 129 ? 56.367 30.486 -22.239 1.00 29.19 129 ALA A O 1
ATOM 878 N N . GLU A 1 130 ? 54.403 31.612 -22.091 1.00 28.21 130 GLU A N 1
ATOM 879 C CA . GLU A 1 130 ? 54.971 32.848 -22.667 1.00 32.40 130 GLU A CA 1
ATOM 880 C C . GLU A 1 130 ? 56.136 33.456 -21.865 1.00 27.75 130 GLU A C 1
ATOM 881 O O . GLU A 1 130 ? 57.130 33.898 -22.460 1.00 28.87 130 GLU A O 1
ATOM 887 N N . ILE A 1 131 ? 56.010 33.520 -20.539 1.00 26.67 131 ILE A N 1
ATOM 888 C CA . ILE A 1 131 ? 57.086 34.103 -19.751 1.00 25.48 131 ILE A CA 1
ATOM 889 C C . ILE A 1 131 ? 58.316 33.185 -19.783 1.00 27.50 131 ILE A C 1
ATOM 890 O O . ILE A 1 131 ? 59.453 33.672 -19.864 1.00 27.68 131 ILE A O 1
ATOM 895 N N . LEU A 1 132 ? 58.087 31.880 -19.782 1.00 27.58 132 LEU A N 1
ATOM 896 C CA . LEU A 1 132 ? 59.199 30.918 -19.886 1.00 27.68 132 LEU A CA 1
ATOM 897 C C . LEU A 1 132 ? 59.876 30.972 -21.249 1.00 29.56 132 LEU A C 1
ATOM 898 O O . LEU A 1 132 ? 61.108 30.956 -21.332 1.00 30.00 132 LEU A O 1
ATOM 903 N N . GLN A 1 133 ? 59.079 31.028 -22.311 1.00 26.29 133 GLN A N 1
ATOM 904 C CA . GLN A 1 133 ? 59.637 31.133 -23.687 1.00 28.00 133 GLN A CA 1
ATOM 905 C C . GLN A 1 133 ? 60.521 32.374 -23.835 1.00 27.32 133 GLN A C 1
ATOM 906 O O . GLN A 1 133 ? 61.542 32.350 -24.539 1.00 27.34 133 GLN A O 1
ATOM 912 N N . LYS A 1 134 ? 60.164 33.458 -23.144 1.00 26.28 134 LYS A N 1
ATOM 913 C CA . LYS A 1 134 ? 60.884 34.714 -23.283 1.00 27.27 134 LYS A CA 1
ATOM 914 C C . LYS A 1 134 ? 62.332 34.601 -22.773 1.00 28.06 134 LYS A C 1
ATOM 915 O O . LYS A 1 134 ? 63.228 35.336 -23.215 1.00 29.28 134 LYS A O 1
ATOM 921 N N . LEU A 1 135 ? 62.539 33.653 -21.862 1.00 28.53 135 LEU A N 1
ATOM 922 C CA . LEU A 1 135 ? 63.833 33.428 -21.212 1.00 34.68 135 LEU A CA 1
ATOM 923 C C . LEU A 1 135 ? 64.457 32.091 -21.645 1.00 37.62 135 LEU A C 1
ATOM 924 O O . LEU A 1 135 ? 65.640 31.857 -21.338 1.00 31.84 135 LEU A O 1
ATOM 929 N N . SER B 1 12 ? 45.572 2.916 -26.385 1.00 62.93 12 SER B N 1
ATOM 930 C CA . SER B 1 12 ? 46.583 3.835 -25.780 1.00 78.00 12 SER B CA 1
ATOM 931 C C . SER B 1 12 ? 46.481 5.239 -26.374 1.00 66.37 12 SER B C 1
ATOM 932 O O . SER B 1 12 ? 46.792 6.221 -25.701 1.00 47.87 12 SER B O 1
ATOM 935 N N . ASP B 1 13 ? 46.032 5.319 -27.627 1.00 59.57 13 ASP B N 1
ATOM 936 C CA . ASP B 1 13 ? 45.842 6.592 -28.326 1.00 47.49 13 ASP B CA 1
ATOM 937 C C . ASP B 1 13 ? 44.769 7.473 -27.671 1.00 37.29 13 ASP B C 1
ATOM 938 O O . ASP B 1 13 ? 45.028 8.630 -27.347 1.00 29.88 13 ASP B O 1
ATOM 943 N N . LEU B 1 14 ? 43.560 6.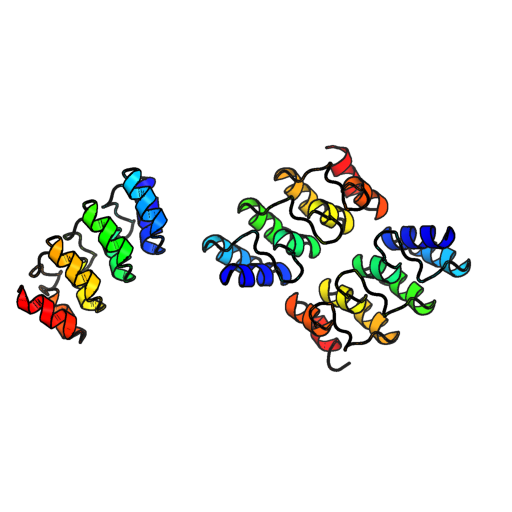942 -27.477 1.00 30.57 14 LEU B N 1
ATOM 944 C CA . LEU B 1 14 ? 42.545 7.710 -26.776 1.00 31.17 14 LEU B CA 1
ATOM 945 C C . LEU B 1 14 ? 42.938 7.969 -25.323 1.00 30.57 14 LEU B C 1
ATOM 946 O O . LEU B 1 14 ? 42.580 9.002 -24.763 1.00 28.29 14 LEU B O 1
ATOM 951 N N . GLY B 1 15 ? 43.695 7.041 -24.736 1.00 32.37 15 GLY B N 1
ATOM 952 C CA . GLY B 1 15 ? 44.159 7.180 -23.340 1.00 34.12 15 GLY B CA 1
ATOM 953 C C . GLY B 1 15 ? 45.092 8.377 -23.177 1.00 32.84 15 GLY B C 1
ATOM 954 O O . GLY B 1 15 ? 44.971 9.162 -22.231 1.00 31.00 15 GLY B O 1
ATOM 955 N N . LYS B 1 16 ? 46.025 8.507 -24.119 1.00 29.36 16 LYS B N 1
ATOM 956 C CA . LYS B 1 16 ? 46.948 9.639 -24.186 1.00 30.03 16 LYS B CA 1
ATOM 957 C C . LYS B 1 16 ? 46.165 10.948 -24.361 1.00 26.71 16 LYS B C 1
ATOM 958 O O . LYS B 1 16 ? 46.425 11.929 -23.680 1.00 28.09 16 LYS B O 1
ATOM 964 N N . LYS B 1 17 ? 45.175 10.928 -25.257 1.00 27.91 17 LYS B N 1
ATOM 965 C CA . LYS B 1 17 ? 44.337 12.097 -25.524 1.00 29.82 17 LYS B CA 1
ATOM 966 C C . LYS B 1 17 ? 43.549 12.497 -24.271 1.00 31.39 17 LYS B C 1
ATOM 967 O O . LYS B 1 17 ? 43.397 13.691 -23.971 1.00 29.26 17 LYS B O 1
ATOM 973 N N . LEU B 1 18 ? 43.055 11.493 -23.548 1.00 25.97 18 LEU B N 1
ATOM 974 C CA . LEU B 1 18 ? 42.335 11.758 -22.301 1.00 27.10 18 LEU B CA 1
ATOM 975 C C . LEU B 1 18 ? 43.226 12.354 -21.216 1.00 29.36 18 LEU B C 1
ATOM 976 O O . LEU B 1 18 ? 42.828 13.313 -20.542 1.00 30.28 18 LEU B O 1
ATOM 981 N N . LEU B 1 19 ? 44.424 11.792 -21.050 1.00 28.07 19 LEU B N 1
ATOM 982 C CA . LEU B 1 19 ? 45.400 12.380 -20.122 1.00 29.89 19 LEU B CA 1
ATOM 983 C C . LEU B 1 19 ? 45.668 13.869 -20.489 1.00 31.42 19 LEU B C 1
ATOM 984 O O . LEU B 1 19 ? 45.604 14.753 -19.627 1.00 30.42 19 LEU B O 1
ATOM 989 N N . GLU B 1 20 ? 45.907 14.141 -21.779 1.00 28.67 20 GLU B N 1
ATOM 990 C CA . GLU B 1 20 ? 46.148 15.510 -22.250 1.00 28.64 20 GLU B CA 1
ATOM 991 C C . GLU B 1 20 ? 44.950 16.425 -21.930 1.00 29.24 20 GLU B C 1
ATOM 992 O O . GLU B 1 20 ? 45.132 17.563 -21.474 1.00 30.11 20 GLU B O 1
ATOM 998 N N . ALA B 1 21 ? 43.733 15.928 -22.158 1.00 26.73 21 ALA B N 1
ATOM 999 C CA . ALA B 1 21 ? 42.558 16.765 -21.948 1.00 26.72 21 ALA B CA 1
ATOM 1000 C C . ALA B 1 21 ? 42.344 17.059 -20.457 1.00 29.81 21 ALA B C 1
ATOM 1001 O O . ALA B 1 21 ? 41.945 18.185 -20.083 1.00 31.47 21 ALA B O 1
ATOM 1003 N N . ALA B 1 22 ? 42.621 16.059 -19.624 1.00 31.22 22 ALA B N 1
ATOM 1004 C CA . ALA B 1 22 ? 42.493 16.214 -18.162 1.00 31.43 22 ALA B CA 1
ATOM 1005 C C . ALA B 1 22 ? 43.533 17.236 -17.660 1.00 39.26 22 ALA B C 1
ATOM 1006 O O . ALA B 1 22 ? 43.215 18.127 -16.880 1.00 32.54 22 ALA B O 1
ATOM 1008 N N . ARG B 1 23 ? 44.767 17.132 -18.149 1.00 32.45 23 ARG B N 1
ATOM 1009 C CA . ARG B 1 23 ? 45.820 18.079 -17.790 1.00 31.09 23 ARG B CA 1
ATOM 1010 C C . ARG B 1 23 ? 45.507 19.516 -18.188 1.00 32.21 23 ARG B C 1
ATOM 1011 O O . ARG B 1 23 ? 45.841 20.448 -17.455 1.00 35.41 23 ARG B O 1
ATOM 1019 N N . ALA B 1 24 ? 44.906 19.691 -19.364 1.00 28.53 24 ALA B N 1
ATOM 1020 C CA . ALA B 1 24 ? 44.692 21.021 -19.912 1.00 33.15 24 ALA B CA 1
ATOM 1021 C C . ALA B 1 24 ? 43.349 21.638 -19.509 1.00 28.62 24 ALA B C 1
ATOM 1022 O O . ALA B 1 24 ? 43.027 22.755 -19.941 1.00 31.21 24 ALA B O 1
ATOM 1024 N N . GLY B 1 25 ? 42.581 20.918 -18.679 1.00 30.54 25 GLY B N 1
ATOM 1025 C CA . GLY B 1 25 ? 41.237 21.353 -18.280 1.00 32.07 25 GLY B CA 1
ATOM 1026 C C . GLY B 1 25 ? 40.216 21.435 -19.406 1.00 35.79 25 GLY B C 1
ATOM 1027 O O . GLY B 1 25 ? 39.361 22.324 -19.407 1.00 34.25 25 GLY B O 1
ATOM 1028 N N . GLN B 1 26 ? 40.299 20.519 -20.369 1.00 30.56 26 GLN B N 1
ATOM 1029 C CA . GLN B 1 26 ? 39.409 20.561 -21.558 1.00 29.37 26 GLN B CA 1
ATOM 1030 C C . GLN B 1 26 ? 38.130 19.747 -21.358 1.00 29.04 26 GLN B C 1
ATOM 1031 O O . GLN B 1 26 ? 38.061 18.577 -21.745 1.00 30.45 26 GLN B O 1
ATOM 1037 N N . ASP B 1 27 ? 37.138 20.356 -20.690 1.00 29.93 27 ASP B N 1
ATOM 1038 C CA . ASP B 1 27 ? 35.953 19.639 -20.191 1.00 34.71 27 ASP B CA 1
ATOM 1039 C C . ASP B 1 27 ? 35.250 18.902 -21.342 1.00 27.93 27 ASP B C 1
ATOM 1040 O O . ASP B 1 27 ? 34.893 17.710 -21.234 1.00 30.29 27 ASP B O 1
ATOM 1045 N N . ASP B 1 28 ? 35.010 19.622 -22.432 1.00 26.54 28 ASP B N 1
ATOM 1046 C CA . ASP B 1 28 ? 34.178 19.056 -23.520 1.00 30.65 28 ASP B CA 1
ATOM 1047 C C . ASP B 1 28 ? 34.935 17.980 -24.301 1.00 27.55 28 ASP B C 1
ATOM 1048 O O . ASP B 1 28 ? 34.327 17.029 -24.787 1.00 29.81 28 ASP B O 1
ATOM 1053 N N . GLU B 1 29 ? 36.251 18.120 -24.354 1.00 29.36 29 GLU B N 1
ATOM 1054 C CA . GLU B 1 29 ? 37.120 17.111 -24.943 1.00 28.84 29 GLU B CA 1
ATOM 1055 C C . GLU B 1 29 ? 37.146 15.839 -24.086 1.00 32.28 29 GLU B C 1
ATOM 1056 O O . GLU B 1 29 ? 37.074 14.720 -24.600 1.00 26.98 29 GLU B O 1
ATOM 1062 N N . VAL B 1 30 ? 37.197 15.980 -22.756 1.00 30.23 30 VAL B N 1
ATOM 1063 C CA . VAL B 1 30 ? 37.030 14.802 -21.895 1.00 26.46 30 VAL B CA 1
ATOM 1064 C C . VAL B 1 30 ? 35.706 14.089 -22.174 1.00 24.20 30 VAL B C 1
ATOM 1065 O O . VAL B 1 30 ? 35.675 12.870 -22.294 1.00 26.77 30 VAL B O 1
ATOM 1069 N N . ARG B 1 31 ? 34.619 14.862 -22.319 1.00 28.76 31 ARG B N 1
ATOM 1070 C CA . ARG B 1 31 ? 33.299 14.270 -22.604 1.00 29.75 31 ARG B CA 1
ATOM 1071 C C . ARG B 1 31 ? 33.311 13.509 -23.938 1.00 27.48 31 ARG B C 1
ATOM 1072 O O . ARG B 1 31 ? 32.848 12.380 -24.008 1.00 30.06 31 ARG B O 1
ATOM 1080 N N . ILE B 1 32 ? 33.927 14.097 -24.959 1.00 27.20 32 ILE B N 1
ATOM 1081 C CA . ILE B 1 32 ? 34.013 13.447 -26.279 1.00 26.16 32 ILE B CA 1
ATOM 1082 C C . ILE B 1 32 ? 34.781 12.138 -26.155 1.00 23.29 32 ILE B C 1
ATOM 1083 O O . ILE B 1 32 ? 34.374 11.109 -26.692 1.00 25.27 32 ILE B O 1
ATOM 1088 N N . LEU B 1 33 ? 35.896 12.183 -25.417 1.00 28.13 33 LEU B N 1
ATOM 1089 C CA . LEU B 1 33 ? 36.735 10.999 -25.275 1.00 28.31 33 LEU B CA 1
ATOM 1090 C C . LEU B 1 33 ? 36.031 9.881 -24.510 1.00 29.62 33 LEU B C 1
ATOM 1091 O O . LEU B 1 33 ? 36.171 8.711 -24.875 1.00 31.77 33 LEU B O 1
ATOM 1096 N N . MET B 1 34 ? 35.286 10.233 -23.447 1.00 30.55 34 MET B N 1
ATOM 1097 C CA . MET B 1 34 ? 34.485 9.251 -22.706 1.00 30.46 34 MET B CA 1
ATOM 1098 C C . MET B 1 34 ? 33.457 8.611 -23.635 1.00 31.91 34 MET B C 1
ATOM 1099 O O . MET B 1 34 ? 33.289 7.390 -23.648 1.00 32.62 34 MET B O 1
ATOM 1104 N N . ALA B 1 35 ? 32.775 9.447 -24.418 1.00 31.51 35 ALA B N 1
ATOM 1105 C CA . ALA B 1 35 ? 31.757 8.981 -25.365 1.00 28.83 35 ALA B CA 1
ATOM 1106 C C . ALA B 1 35 ? 32.347 7.986 -26.367 1.00 27.06 35 ALA B C 1
ATOM 1107 O O . ALA B 1 35 ? 31.685 7.047 -26.796 1.00 29.35 35 ALA B O 1
ATOM 1109 N N . ASN B 1 36 ? 33.622 8.185 -26.700 1.00 26.85 36 ASN B N 1
ATOM 1110 C CA . ASN B 1 36 ? 34.306 7.350 -27.679 1.00 27.65 36 ASN B CA 1
ATOM 1111 C C . ASN B 1 36 ? 35.051 6.189 -27.025 1.00 31.57 36 ASN B C 1
ATOM 1112 O O . ASN B 1 36 ? 35.772 5.468 -27.699 1.00 31.68 36 ASN B O 1
ATOM 1117 N N . GLY B 1 37 ? 34.862 6.005 -25.714 1.00 30.28 37 GLY B N 1
ATOM 1118 C CA . GLY B 1 37 ? 35.377 4.810 -25.033 1.00 32.07 37 GLY B CA 1
ATOM 1119 C C . GLY B 1 37 ? 36.829 4.836 -24.573 1.00 29.76 37 GLY B C 1
ATOM 1120 O O . GLY B 1 37 ? 37.436 3.774 -24.384 1.00 30.76 37 GLY B O 1
ATOM 1121 N N . ALA B 1 38 ? 37.385 6.033 -24.400 1.00 29.51 38 ALA B N 1
ATOM 1122 C CA . ALA B 1 38 ? 38.758 6.216 -23.902 1.00 28.85 38 ALA B CA 1
ATOM 1123 C C . ALA B 1 38 ? 38.940 5.494 -22.565 1.00 38.28 38 ALA B C 1
ATOM 1124 O O . ALA B 1 38 ? 38.036 5.467 -21.712 1.00 29.98 38 ALA B O 1
ATOM 1126 N N . ASP B 1 39 ? 40.099 4.877 -22.406 1.00 31.26 39 ASP B N 1
ATOM 1127 C CA . ASP B 1 39 ? 40.468 4.258 -21.138 1.00 35.91 39 ASP B CA 1
ATOM 1128 C C . ASP B 1 39 ? 40.496 5.288 -19.993 1.00 33.37 39 ASP B C 1
ATOM 1129 O O . ASP B 1 39 ? 41.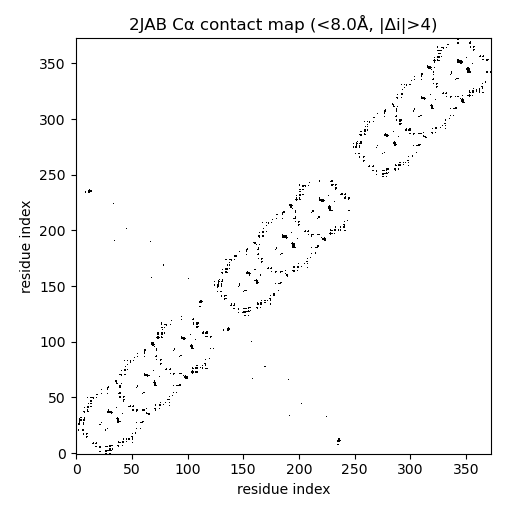415 6.118 -19.897 1.00 29.06 39 ASP B O 1
ATOM 1134 N N . VAL B 1 40 ? 39.479 5.237 -19.130 1.00 31.88 40 VAL B N 1
ATOM 1135 C CA . VAL B 1 40 ? 39.315 6.202 -18.031 1.00 29.47 40 VAL B CA 1
ATOM 1136 C C . VAL B 1 40 ? 40.479 6.204 -17.034 1.00 27.65 40 VAL B C 1
ATOM 1137 O O . VAL B 1 40 ? 40.728 7.232 -16.372 1.00 31.49 40 VAL B O 1
ATOM 1141 N N . ASN B 1 41 ? 41.208 5.089 -16.967 1.00 29.21 41 ASN B N 1
ATOM 1142 C CA . ASN B 1 41 ? 42.294 4.934 -16.002 1.00 32.37 41 ASN B CA 1
ATOM 1143 C C . ASN B 1 41 ? 43.631 4.765 -16.713 1.00 34.43 41 ASN B C 1
ATOM 1144 O O . ASN B 1 41 ? 44.544 4.132 -16.196 1.00 32.15 41 ASN B O 1
ATOM 1149 N N . ALA B 1 42 ? 43.744 5.347 -17.904 1.00 29.53 42 ALA B N 1
ATOM 1150 C CA . ALA B 1 42 ? 45.017 5.330 -18.632 1.00 28.41 42 ALA B CA 1
ATOM 1151 C C . ALA B 1 42 ? 46.098 5.957 -17.737 1.00 31.79 42 ALA B C 1
ATOM 1152 O O . ALA B 1 42 ? 45.829 6.895 -16.993 1.00 35.57 42 ALA B O 1
ATOM 1154 N N . LYS B 1 43 ? 47.317 5.431 -17.820 1.00 32.18 43 LYS B N 1
ATOM 1155 C CA . LYS B 1 43 ? 48.433 5.946 -17.027 1.00 34.61 43 LYS B CA 1
ATOM 1156 C C . LYS B 1 43 ? 49.470 6.626 -17.911 1.00 33.04 43 LYS B C 1
ATOM 1157 O O . LYS B 1 43 ? 49.875 6.055 -18.939 1.00 31.40 43 LYS B O 1
ATOM 1163 N N . ASP B 1 44 ? 49.894 7.838 -17.525 1.00 30.15 44 ASP B N 1
ATOM 1164 C CA . ASP B 1 44 ? 50.997 8.516 -18.239 1.00 31.12 44 ASP B CA 1
ATOM 1165 C C . ASP B 1 44 ? 52.341 7.969 -17.802 1.00 28.88 44 ASP B C 1
ATOM 1166 O O . ASP B 1 44 ? 52.404 7.046 -16.975 1.00 34.42 44 ASP B O 1
ATOM 1171 N N . GLU B 1 45 ? 53.423 8.531 -18.336 1.00 28.15 45 GLU B N 1
ATOM 1172 C CA . GLU B 1 45 ? 54.740 8.001 -18.046 1.00 35.54 45 GLU B CA 1
ATOM 1173 C C . GLU B 1 45 ? 55.178 8.269 -16.598 1.00 25.83 45 GLU B C 1
ATOM 1174 O O . GLU B 1 45 ? 56.113 7.620 -16.116 1.00 25.95 45 GLU B O 1
ATOM 1180 N N . TYR B 1 46 ? 54.509 9.221 -15.938 1.00 25.65 46 TYR B N 1
ATOM 1181 C CA . TYR B 1 46 ? 54.696 9.525 -14.507 1.00 29.36 46 TYR B CA 1
ATOM 1182 C C . TYR B 1 46 ? 53.888 8.579 -13.625 1.00 30.58 46 TYR B C 1
ATOM 1183 O O . TYR B 1 46 ? 53.925 8.692 -12.390 1.00 32.59 46 TYR B O 1
ATOM 1192 N N . GLY B 1 47 ? 53.152 7.673 -14.262 1.00 28.15 47 GLY B N 1
ATOM 1193 C CA . GLY B 1 47 ? 52.324 6.684 -13.567 1.00 35.42 47 GLY B CA 1
ATOM 1194 C C . GLY B 1 47 ? 51.022 7.235 -13.020 1.00 38.48 47 GLY B C 1
ATOM 1195 O O . GLY B 1 47 ? 50.420 6.619 -12.140 1.00 33.53 47 GLY B O 1
ATOM 1196 N N . LEU B 1 48 ? 50.591 8.387 -13.540 1.00 26.03 48 LEU B N 1
ATOM 1197 C CA . LEU B 1 48 ? 49.391 9.094 -13.044 1.00 29.38 48 LEU B CA 1
ATOM 1198 C C . LEU B 1 48 ? 48.175 8.955 -13.970 1.00 28.07 48 LEU B C 1
ATOM 1199 O O . LEU B 1 48 ? 48.325 8.797 -15.195 1.00 31.76 48 LEU B O 1
ATOM 1204 N N . THR B 1 49 ? 46.993 8.990 -13.363 1.00 29.92 49 THR B N 1
ATOM 1205 C CA . THR B 1 49 ? 45.711 8.802 -14.068 1.00 27.80 49 THR B CA 1
ATOM 1206 C C . THR B 1 49 ? 44.998 10.133 -14.336 1.00 29.10 49 THR B C 1
ATOM 1207 O O . THR B 1 49 ? 45.283 11.148 -13.695 1.00 30.90 49 THR B O 1
ATOM 1211 N N . PRO B 1 50 ? 44.028 10.140 -15.281 1.00 29.31 50 PRO B N 1
ATOM 1212 C CA . PRO B 1 50 ? 43.281 11.385 -15.523 1.00 28.16 50 PRO B CA 1
ATOM 1213 C C . PRO B 1 50 ? 42.614 11.938 -14.262 1.00 29.71 50 PRO B C 1
ATOM 1214 O O . PRO B 1 50 ? 42.621 13.153 -14.059 1.00 30.22 50 PRO B O 1
ATOM 1218 N N . LEU B 1 51 ? 42.052 11.055 -13.427 1.00 32.34 51 LEU B N 1
ATOM 1219 C CA . LEU B 1 51 ? 41.393 11.494 -12.183 1.00 29.57 51 LEU B CA 1
ATOM 1220 C C . LEU B 1 51 ? 42.377 12.263 -11.271 1.00 27.92 51 LEU B C 1
ATOM 1221 O O . LEU B 1 51 ? 42.033 13.313 -10.720 1.00 30.41 51 LEU B O 1
ATOM 1226 N N . TYR B 1 52 ? 43.612 11.770 -11.156 1.00 30.51 52 TYR B N 1
ATOM 1227 C CA . TYR B 1 52 ? 44.622 12.408 -10.323 1.00 32.21 52 TYR B CA 1
ATOM 1228 C C . TYR B 1 52 ? 44.997 13.776 -10.885 1.00 29.82 52 TYR B C 1
ATOM 1229 O O . TYR B 1 52 ? 45.036 14.766 -10.182 1.00 29.47 52 TYR B O 1
ATOM 1238 N N . LEU B 1 53 ? 45.208 13.835 -12.198 1.00 28.74 53 LEU B N 1
ATOM 1239 C CA . LEU B 1 53 ? 45.637 15.080 -12.818 1.00 29.39 53 LEU B CA 1
ATOM 1240 C C . LEU B 1 53 ? 44.540 16.142 -12.758 1.00 30.88 53 LEU B C 1
ATOM 1241 O O . LEU B 1 53 ? 44.843 17.320 -12.527 1.00 30.04 53 LEU B O 1
ATOM 1246 N N . ALA B 1 54 ? 43.281 15.737 -12.938 1.00 30.66 54 ALA B N 1
ATOM 1247 C CA . ALA B 1 54 ? 42.160 16.704 -12.916 1.00 28.35 54 ALA B CA 1
ATOM 1248 C C . ALA B 1 54 ? 41.983 17.200 -11.459 1.00 28.13 54 ALA B C 1
ATOM 1249 O O . ALA B 1 54 ? 41.752 18.370 -11.232 1.00 28.46 54 ALA B O 1
ATOM 1251 N N . THR B 1 55 ? 42.130 16.280 -10.509 1.00 32.10 55 THR B N 1
ATOM 1252 C CA . THR B 1 55 ? 42.061 16.625 -9.070 1.00 35.56 55 THR B CA 1
ATOM 1253 C C . THR B 1 55 ? 43.168 17.633 -8.703 1.00 32.33 55 THR B C 1
ATOM 1254 O O . THR B 1 55 ? 42.922 18.658 -8.052 1.00 34.52 55 THR B O 1
ATOM 1258 N N . ALA B 1 56 ? 44.391 17.365 -9.175 1.00 33.25 56 ALA B N 1
ATOM 1259 C CA . ALA B 1 56 ? 45.546 18.262 -8.963 1.00 29.18 56 ALA B CA 1
ATOM 1260 C C . ALA B 1 56 ? 45.267 19.691 -9.399 1.00 38.13 56 ALA B C 1
ATOM 1261 O O . ALA B 1 56 ? 45.714 20.626 -8.749 1.00 36.20 56 ALA B O 1
ATOM 1263 N N . HIS B 1 57 ? 44.541 19.856 -10.510 1.00 29.28 57 HIS B N 1
ATOM 1264 C CA . HIS B 1 57 ? 44.237 21.167 -11.033 1.00 30.43 57 HIS B CA 1
ATOM 1265 C C . HIS B 1 57 ? 42.920 21.766 -10.481 1.00 27.67 57 HIS B C 1
ATOM 1266 O O . HIS B 1 57 ? 42.556 22.881 -10.827 1.00 31.35 57 HIS B O 1
ATOM 1273 N N . GLY B 1 58 ? 42.184 21.007 -9.672 1.00 31.79 58 GLY B N 1
ATOM 1274 C CA . GLY B 1 58 ? 40.882 21.478 -9.211 1.00 31.36 58 GLY B CA 1
ATOM 1275 C C . GLY B 1 58 ? 39.784 21.533 -10.269 1.00 34.84 58 GLY B C 1
ATOM 1276 O O . GLY B 1 58 ? 38.870 22.355 -10.156 1.00 31.51 58 GLY B O 1
ATOM 1277 N N . HIS B 1 59 ? 39.878 20.672 -11.296 1.00 30.18 59 HIS B N 1
ATOM 1278 C CA . HIS B 1 59 ? 38.906 20.615 -12.417 1.00 27.65 59 HIS B CA 1
ATOM 1279 C C . HIS B 1 59 ? 37.724 19.748 -12.027 1.00 26.18 59 HIS B C 1
ATOM 1280 O O . HIS B 1 59 ? 37.658 18.542 -12.341 1.00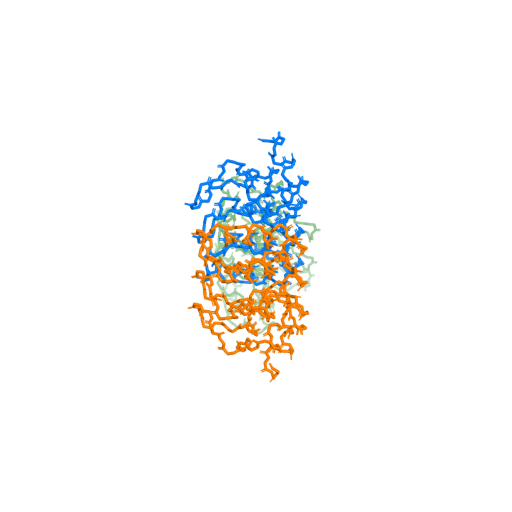 29.63 59 HIS B O 1
ATOM 1287 N N . LEU B 1 60 ? 36.809 20.379 -11.298 1.00 33.66 60 LEU B N 1
ATOM 1288 C CA . LEU B 1 60 ? 35.672 19.670 -10.699 1.00 30.06 60 LEU B CA 1
ATOM 1289 C C . LEU B 1 60 ? 34.797 18.981 -11.761 1.00 30.48 60 LEU B C 1
ATOM 1290 O O . LEU B 1 60 ? 34.453 17.810 -11.615 1.00 30.20 60 LEU B O 1
ATOM 1295 N N . GLU B 1 61 ? 34.442 19.697 -12.828 1.00 28.59 61 GLU B N 1
ATOM 1296 C CA . GLU B 1 61 ? 33.573 19.115 -13.872 1.00 33.32 61 GLU B CA 1
ATOM 1297 C C . GLU B 1 61 ? 34.204 17.875 -14.511 1.00 32.43 61 GLU B C 1
ATOM 1298 O O . GLU B 1 61 ? 33.537 16.872 -14.729 1.00 30.65 61 GLU B O 1
ATOM 1304 N N . ILE B 1 62 ? 35.502 17.951 -14.795 1.00 30.19 62 ILE B N 1
ATOM 1305 C CA . ILE B 1 62 ? 36.238 16.793 -15.311 1.00 28.50 62 ILE B CA 1
ATOM 1306 C C . ILE B 1 62 ? 36.314 15.644 -14.320 1.00 30.56 62 ILE B C 1
ATOM 1307 O O . ILE B 1 62 ? 36.116 14.477 -14.666 1.00 30.74 62 ILE B O 1
ATOM 1312 N N . VAL B 1 63 ? 36.575 15.976 -13.063 1.00 29.61 63 VAL B N 1
ATOM 1313 C CA . VAL B 1 63 ? 36.535 14.953 -11.999 1.00 31.05 63 VAL B CA 1
ATOM 1314 C C . VAL B 1 63 ? 35.211 14.210 -11.964 1.00 27.75 63 VAL B C 1
ATOM 1315 O O . VAL B 1 63 ? 35.198 12.979 -11.956 1.00 29.71 63 VAL B O 1
ATOM 1319 N N . GLU B 1 64 ? 34.114 14.956 -11.968 1.00 29.81 64 GLU B N 1
ATOM 1320 C CA . GLU B 1 64 ? 32.780 14.351 -11.931 1.00 29.14 64 GLU B CA 1
ATOM 1321 C C . GLU B 1 64 ? 32.597 13.408 -13.129 1.00 29.31 64 GLU B C 1
ATOM 1322 O O . GLU B 1 64 ? 32.158 12.269 -12.971 1.00 29.28 64 GLU B O 1
ATOM 1328 N N . VAL B 1 65 ? 32.916 13.893 -14.332 1.00 28.05 65 VAL B N 1
ATOM 1329 C CA . VAL B 1 65 ? 32.739 13.072 -15.537 1.00 30.43 65 VAL B CA 1
ATOM 1330 C C . VAL B 1 65 ? 33.603 11.805 -15.473 1.00 27.71 65 VAL B C 1
ATOM 1331 O O . VAL B 1 65 ? 33.136 10.717 -15.787 1.00 31.29 65 VAL B O 1
ATOM 1335 N N . LEU B 1 66 ? 34.866 11.937 -15.067 1.00 28.42 66 LEU B N 1
ATOM 1336 C CA . LEU B 1 66 ? 35.693 10.766 -14.928 1.00 27.33 66 LEU B CA 1
ATOM 1337 C C . LEU B 1 66 ? 35.108 9.759 -13.934 1.00 28.62 66 LEU B C 1
ATOM 1338 O O . LEU B 1 66 ? 35.038 8.566 -14.219 1.00 28.77 66 LEU B O 1
ATOM 1343 N N . LEU B 1 67 ? 34.730 10.237 -12.749 1.00 27.18 67 LEU B N 1
ATOM 1344 C CA . LEU B 1 67 ? 34.147 9.328 -11.757 1.00 29.58 67 LEU B CA 1
ATOM 1345 C C . LEU B 1 67 ? 32.902 8.569 -12.242 1.00 27.77 67 LEU B C 1
ATOM 1346 O O . LEU B 1 67 ? 32.746 7.357 -12.003 1.00 31.51 67 LEU B O 1
ATOM 1351 N N . LYS B 1 68 ? 32.007 9.284 -12.930 1.00 27.88 68 LYS B N 1
ATOM 1352 C CA . LYS B 1 68 ? 30.740 8.712 -13.393 1.00 29.54 68 LYS B CA 1
ATOM 1353 C C . LYS B 1 68 ? 30.999 7.710 -14.522 1.00 28.01 68 LYS B C 1
ATOM 1354 O O . LYS B 1 68 ? 30.126 6.898 -14.862 1.00 30.22 68 LYS B O 1
ATOM 1360 N N . ASN B 1 69 ? 32.204 7.765 -15.088 1.00 32.43 69 ASN B N 1
ATOM 1361 C CA . ASN B 1 69 ? 32.606 6.782 -16.078 1.00 32.15 69 ASN B CA 1
ATOM 1362 C C . ASN B 1 69 ? 33.670 5.778 -15.613 1.00 35.00 69 ASN B C 1
ATOM 1363 O O . ASN B 1 69 ? 34.386 5.196 -16.437 1.00 32.04 69 ASN B O 1
ATOM 1368 N N . GLY B 1 70 ? 33.754 5.556 -14.297 1.00 32.06 70 GLY B N 1
ATOM 1369 C CA . GLY B 1 70 ? 34.541 4.437 -13.774 1.00 31.39 70 GLY B CA 1
ATOM 1370 C C . GLY B 1 70 ? 35.976 4.736 -13.346 1.00 29.90 70 GLY B C 1
ATOM 1371 O O . GLY B 1 70 ? 36.754 3.799 -13.107 1.00 31.06 70 GLY B O 1
ATOM 1372 N N . ALA B 1 71 ? 36.329 6.009 -13.235 1.00 32.75 71 ALA B N 1
ATOM 1373 C CA . ALA B 1 71 ? 37.688 6.370 -12.782 1.00 28.66 71 ALA B CA 1
ATOM 1374 C C . ALA B 1 71 ? 37.977 5.698 -11.431 1.00 33.25 71 ALA B C 1
ATOM 1375 O O . ALA B 1 71 ? 37.102 5.626 -10.560 1.00 32.23 71 ALA B O 1
ATOM 1377 N N . ASP B 1 72 ? 39.216 5.235 -11.280 1.00 34.22 72 ASP B N 1
ATOM 1378 C CA . ASP B 1 72 ? 39.657 4.481 -10.113 1.00 33.77 72 ASP B CA 1
ATOM 1379 C C . ASP B 1 72 ? 40.020 5.405 -8.960 1.00 29.80 72 ASP B C 1
ATOM 1380 O O . ASP B 1 72 ? 41.088 6.043 -8.987 1.00 31.82 72 ASP B O 1
ATOM 1385 N N . VAL B 1 73 ? 39.163 5.471 -7.933 1.00 32.53 73 VAL B N 1
ATOM 1386 C CA . VAL B 1 73 ? 39.431 6.352 -6.788 1.00 33.41 73 VAL B CA 1
ATOM 1387 C C . VAL B 1 73 ? 40.609 5.886 -5.934 1.00 32.28 73 VAL B C 1
ATOM 1388 O O . VAL B 1 73 ? 41.089 6.634 -5.095 1.00 35.68 73 VAL B O 1
ATOM 1392 N N . ASN B 1 74 ? 41.055 4.646 -6.135 1.00 28.21 74 ASN B N 1
ATOM 1393 C CA . ASN B 1 74 ? 42.117 4.059 -5.339 1.00 32.34 74 ASN B CA 1
ATOM 1394 C C . ASN B 1 74 ? 43.499 4.173 -5.975 1.00 36.38 74 ASN B C 1
ATOM 1395 O O . ASN B 1 74 ? 44.484 3.710 -5.399 1.00 32.92 74 ASN B O 1
ATOM 1400 N N . ALA B 1 75 ? 43.561 4.727 -7.181 1.00 34.49 75 ALA B N 1
ATOM 1401 C CA . ALA B 1 75 ? 44.841 4.917 -7.868 1.00 38.03 75 ALA B CA 1
ATOM 1402 C C . ALA B 1 75 ? 45.745 5.761 -6.982 1.00 32.24 75 ALA B C 1
ATOM 1403 O O . ALA B 1 75 ? 45.284 6.723 -6.350 1.00 32.74 75 ALA B O 1
ATOM 1405 N N . VAL B 1 76 ? 47.035 5.413 -6.934 1.00 30.34 76 VAL B N 1
ATOM 1406 C CA . VAL B 1 76 ? 47.979 6.197 -6.136 1.00 33.56 76 VAL B CA 1
ATOM 1407 C C . VAL B 1 76 ? 49.144 6.734 -6.957 1.00 37.96 76 VAL B C 1
ATOM 1408 O O . VAL B 1 76 ? 49.490 6.155 -7.982 1.00 31.80 76 VAL B O 1
ATOM 1412 N N . ASP B 1 77 ? 49.744 7.827 -6.488 1.00 34.23 77 ASP B N 1
ATOM 1413 C CA . ASP B 1 77 ? 51.018 8.305 -7.041 1.00 34.79 77 ASP B CA 1
ATOM 1414 C C . ASP B 1 77 ? 52.216 7.644 -6.318 1.00 45.16 77 ASP B C 1
ATOM 1415 O O . ASP B 1 77 ? 52.043 6.655 -5.584 1.00 32.57 77 ASP B O 1
ATOM 1420 N N . ALA B 1 78 ? 53.417 8.193 -6.513 1.00 36.68 78 ALA B N 1
ATOM 1421 C CA . ALA B 1 78 ? 54.651 7.598 -5.953 1.00 38.54 78 ALA B CA 1
ATOM 1422 C C . ALA B 1 78 ? 54.781 7.658 -4.414 1.00 44.44 78 ALA B C 1
ATOM 1423 O O . ALA B 1 78 ? 55.591 6.922 -3.831 1.00 44.17 78 ALA B O 1
ATOM 1425 N N . ILE B 1 79 ? 54.013 8.539 -3.770 1.00 39.69 79 ILE B N 1
ATOM 1426 C CA . ILE B 1 79 ? 54.003 8.630 -2.292 1.00 43.93 79 ILE B CA 1
ATOM 1427 C C . ILE B 1 79 ? 52.727 8.043 -1.645 1.00 45.43 79 ILE B C 1
ATOM 1428 O O . ILE B 1 79 ? 52.494 8.234 -0.443 1.00 41.12 79 ILE B O 1
ATOM 1433 N N . GLY B 1 80 ? 51.906 7.353 -2.443 1.00 34.26 80 GLY B N 1
ATOM 1434 C CA . GLY B 1 80 ? 50.684 6.718 -1.951 1.00 30.27 80 GLY B CA 1
ATOM 1435 C C . GLY B 1 80 ? 49.488 7.654 -1.820 1.00 28.51 80 GLY B C 1
ATOM 1436 O O . GLY B 1 80 ? 48.495 7.293 -1.161 1.00 32.93 80 GLY B O 1
ATOM 1437 N N . PHE B 1 81 ? 49.561 8.845 -2.422 1.00 33.84 81 PHE B N 1
ATOM 1438 C CA . PHE B 1 81 ? 48.435 9.776 -2.443 1.00 33.74 81 PHE B CA 1
ATOM 1439 C C . PHE B 1 81 ? 47.387 9.261 -3.413 1.00 34.33 81 PHE B C 1
ATOM 1440 O O . PHE B 1 81 ? 47.678 9.055 -4.602 1.00 36.73 81 PHE B O 1
ATOM 1448 N N . THR B 1 82 ? 46.180 9.051 -2.897 1.00 31.32 82 THR B N 1
ATOM 1449 C CA . THR B 1 82 ? 44.977 8.917 -3.739 1.00 25.65 82 THR B CA 1
ATOM 1450 C C . THR B 1 82 ? 44.468 10.308 -4.142 1.00 27.38 82 THR B C 1
ATOM 1451 O O . THR B 1 82 ? 44.945 11.332 -3.638 1.00 29.57 82 THR B O 1
ATOM 1455 N N . PRO B 1 83 ? 43.536 10.368 -5.109 1.00 30.21 83 PRO B N 1
ATOM 1456 C CA . PRO B 1 83 ? 42.914 11.654 -5.399 1.00 32.80 83 PRO B CA 1
ATOM 1457 C C . PRO B 1 83 ? 42.300 12.309 -4.137 1.00 28.63 83 PRO B C 1
ATOM 1458 O O . PRO B 1 83 ? 42.357 13.515 -4.016 1.00 28.86 83 PRO B O 1
ATOM 1462 N N . LEU B 1 84 ? 41.775 11.524 -3.192 1.00 32.08 84 LEU B N 1
ATOM 1463 C CA . LEU B 1 84 ? 41.253 12.114 -1.951 1.00 31.12 84 LEU B CA 1
ATOM 1464 C C . LEU B 1 84 ? 42.367 12.806 -1.141 1.00 29.74 84 LEU B C 1
ATOM 1465 O O . LEU B 1 84 ? 42.160 13.915 -0.635 1.00 28.31 84 LEU B O 1
ATOM 1470 N N . HIS B 1 85 ? 43.555 12.191 -1.076 1.00 30.32 85 HIS B N 1
ATOM 1471 C CA . HIS B 1 85 ? 44.714 12.833 -0.439 1.00 31.20 85 HIS B CA 1
ATOM 1472 C C . HIS B 1 85 ? 45.051 14.132 -1.131 1.00 31.30 85 HIS B C 1
ATOM 1473 O O . HIS B 1 85 ? 45.295 15.146 -0.481 1.00 29.44 85 HIS B O 1
ATOM 1480 N N . LEU B 1 86 ? 45.051 14.106 -2.477 1.00 28.44 86 LEU B N 1
ATOM 1481 C CA . LEU B 1 86 ? 45.351 15.301 -3.233 1.00 27.84 86 LEU B CA 1
ATOM 1482 C C . LEU B 1 86 ? 44.336 16.417 -2.979 1.00 26.43 86 LEU B C 1
ATOM 1483 O O . LEU B 1 86 ? 44.722 17.586 -2.828 1.00 28.46 86 LEU B O 1
ATOM 1488 N N . ALA B 1 87 ? 43.048 16.072 -2.944 1.00 28.30 87 ALA B N 1
ATOM 1489 C CA . ALA B 1 87 ? 41.990 17.076 -2.697 1.00 27.69 87 ALA B CA 1
ATOM 1490 C C . ALA B 1 87 ? 42.159 17.682 -1.287 1.00 25.73 87 ALA B C 1
ATOM 1491 O O . ALA B 1 87 ? 41.941 18.869 -1.091 1.00 30.89 87 ALA B O 1
ATOM 1493 N N . ALA B 1 88 ? 42.591 16.847 -0.346 1.00 28.75 88 ALA B N 1
ATOM 1494 C CA . ALA B 1 88 ? 42.810 17.275 1.046 1.00 23.33 88 ALA B CA 1
ATOM 1495 C C . ALA B 1 88 ? 43.992 18.233 1.135 1.00 28.92 88 ALA B C 1
ATOM 1496 O O . ALA B 1 88 ? 43.987 19.195 1.914 1.00 31.03 88 ALA B O 1
ATOM 1498 N N . PHE B 1 89 ? 44.995 17.961 0.300 1.00 27.43 89 PHE B N 1
ATOM 1499 C CA . PHE B 1 89 ? 46.175 18.796 0.197 1.00 26.11 89 PHE B CA 1
ATOM 1500 C C . PHE B 1 89 ? 45.868 20.155 -0.409 1.00 31.41 89 PHE B C 1
ATOM 1501 O O . PHE B 1 89 ? 46.227 21.180 0.153 1.00 27.94 89 PHE B O 1
ATOM 1509 N N . ILE B 1 90 ? 45.222 20.166 -1.578 1.00 29.72 90 ILE B N 1
ATOM 1510 C CA . ILE B 1 90 ? 44.885 21.446 -2.204 1.00 28.22 90 ILE B CA 1
ATOM 1511 C C . ILE B 1 90 ? 43.706 22.162 -1.549 1.00 31.43 90 ILE B C 1
ATOM 1512 O O . ILE B 1 90 ? 43.517 23.354 -1.774 1.00 34.02 90 ILE B O 1
ATOM 1517 N N . GLY B 1 91 ? 42.903 21.428 -0.779 1.00 28.04 91 GLY B N 1
ATOM 1518 C CA . GLY B 1 91 ? 41.816 22.058 -0.008 1.00 27.32 91 GLY B CA 1
ATOM 1519 C C . GLY B 1 91 ? 40.552 22.227 -0.852 1.00 27.85 91 GLY B C 1
ATOM 1520 O O . GLY B 1 91 ? 39.847 23.234 -0.714 1.00 30.81 91 GLY B O 1
ATOM 1521 N N . HIS B 1 92 ? 40.285 21.273 -1.742 1.00 29.49 92 HIS B N 1
ATOM 1522 C CA . HIS B 1 92 ? 39.134 21.421 -2.656 1.00 24.88 92 HIS B CA 1
ATOM 1523 C C . HIS B 1 92 ? 37.960 20.644 -2.131 1.00 24.36 92 HIS B C 1
ATOM 1524 O O . HIS B 1 92 ? 37.889 19.414 -2.305 1.00 27.26 92 HIS B O 1
ATOM 1531 N N . LEU B 1 93 ? 37.034 21.370 -1.516 1.00 26.86 93 LEU B N 1
ATOM 1532 C CA . LEU B 1 93 ? 35.913 20.763 -0.788 1.00 28.09 93 LEU B CA 1
ATOM 1533 C C . LEU B 1 93 ? 35.022 19.952 -1.726 1.00 32.44 93 LEU B C 1
ATOM 1534 O O . LEU B 1 93 ? 34.728 18.786 -1.456 1.00 28.30 93 LEU B O 1
ATOM 1539 N N . GLU B 1 94 ? 34.561 20.594 -2.798 1.00 28.82 94 GLU B N 1
ATOM 1540 C CA . GLU B 1 94 ? 33.608 19.962 -3.715 1.00 29.10 94 GLU B CA 1
ATOM 1541 C C . GLU B 1 94 ? 34.202 18.705 -4.353 1.00 27.59 94 GLU B C 1
ATOM 1542 O O . GLU B 1 94 ? 33.515 17.692 -4.518 1.00 26.84 94 GLU B O 1
ATOM 1548 N N . ILE B 1 95 ? 35.492 18.760 -4.719 1.00 26.65 95 ILE B N 1
ATOM 1549 C CA . ILE B 1 95 ? 36.128 17.564 -5.281 1.00 28.28 95 ILE B CA 1
ATOM 1550 C C . ILE B 1 95 ? 36.223 16.435 -4.245 1.00 27.93 95 ILE B C 1
ATOM 1551 O O . ILE B 1 95 ? 35.928 15.278 -4.550 1.00 27.44 95 ILE B O 1
ATOM 1556 N N . ALA B 1 96 ? 36.596 16.770 -3.010 1.00 29.91 96 ALA B N 1
ATOM 1557 C CA . ALA B 1 96 ? 36.577 15.766 -1.936 1.00 27.35 96 ALA B CA 1
ATOM 1558 C C . ALA B 1 96 ? 35.192 15.143 -1.773 1.00 25.53 96 ALA B C 1
ATOM 1559 O O . ALA B 1 96 ? 35.064 13.914 -1.663 1.00 28.66 96 ALA B O 1
ATOM 1561 N N . GLU B 1 97 ? 34.154 15.977 -1.768 1.00 28.54 97 GLU B N 1
ATOM 1562 C CA . GLU B 1 97 ? 32.776 15.471 -1.663 1.00 26.66 97 GLU B CA 1
ATOM 1563 C C . GLU B 1 97 ? 32.378 14.486 -2.778 1.00 27.30 97 GLU B C 1
ATOM 1564 O O . GLU B 1 97 ? 31.747 13.443 -2.493 1.00 29.55 97 GLU B O 1
ATOM 1570 N N . VAL B 1 98 ? 32.709 14.818 -4.027 1.00 25.32 98 VAL B N 1
ATOM 1571 C CA . VAL B 1 98 ? 32.349 13.946 -5.151 1.00 28.50 98 VAL B CA 1
ATOM 1572 C C . VAL B 1 98 ? 33.191 12.664 -5.133 1.00 25.59 98 VAL B C 1
ATOM 1573 O O . VAL B 1 98 ? 32.696 11.585 -5.420 1.00 26.75 98 VAL B O 1
ATOM 1577 N N . LEU B 1 99 ? 34.443 12.763 -4.706 1.00 25.57 99 LEU B N 1
ATOM 1578 C CA . LEU B 1 99 ? 35.249 11.547 -4.520 1.00 30.13 99 LEU B CA 1
ATOM 1579 C C . LEU B 1 99 ? 34.641 10.601 -3.465 1.00 31.88 99 LEU B C 1
ATOM 1580 O O . LEU B 1 99 ? 34.571 9.375 -3.667 1.00 29.27 99 LEU B O 1
ATOM 1585 N N . LEU B 1 100 ? 34.219 11.167 -2.330 1.00 28.07 100 LEU B N 1
ATOM 1586 C CA . LEU B 1 100 ? 33.544 10.386 -1.297 1.00 27.44 100 LEU B CA 1
ATOM 1587 C C . LEU B 1 100 ? 32.250 9.773 -1.837 1.00 27.94 100 LEU B C 1
ATOM 1588 O O . LEU B 1 100 ? 31.907 8.618 -1.529 1.00 27.04 100 LEU B O 1
ATOM 1593 N N . LYS B 1 101 ? 31.533 10.538 -2.657 1.00 27.92 101 LYS B N 1
ATOM 1594 C CA . LYS B 1 101 ? 30.232 10.072 -3.216 1.00 27.83 101 LYS B CA 1
ATOM 1595 C C . LYS B 1 101 ? 30.461 8.850 -4.106 1.00 30.18 101 LYS B C 1
ATOM 1596 O O . LYS B 1 101 ? 29.579 7.977 -4.220 1.00 31.77 101 LYS B O 1
ATOM 1602 N N . HIS B 1 102 ? 31.649 8.791 -4.721 1.00 26.05 102 HIS B N 1
ATOM 1603 C CA . HIS B 1 102 ? 32.005 7.692 -5.620 1.00 32.31 102 HIS B CA 1
ATOM 1604 C C . HIS B 1 102 ? 32.918 6.652 -4.953 1.00 30.34 102 HIS B C 1
ATOM 1605 O O . HIS B 1 102 ? 33.586 5.874 -5.619 1.00 35.05 102 HIS B O 1
ATOM 1612 N N . GLY B 1 103 ? 32.914 6.614 -3.626 1.00 28.15 103 GLY B N 1
ATOM 1613 C CA . GLY B 1 103 ? 33.492 5.475 -2.914 1.00 31.29 103 GLY B CA 1
ATOM 1614 C C . GLY B 1 103 ? 34.925 5.629 -2.410 1.00 33.30 103 GLY B C 1
ATOM 1615 O O . GLY B 1 103 ? 35.517 4.647 -1.959 1.00 36.33 103 GLY B O 1
ATOM 1616 N N . ALA B 1 104 ? 35.463 6.846 -2.448 1.00 30.24 104 ALA B N 1
ATOM 1617 C CA . ALA B 1 104 ? 36.819 7.115 -1.934 1.00 26.83 104 ALA B CA 1
ATOM 1618 C C . ALA B 1 104 ? 36.923 6.683 -0.475 1.00 32.86 104 ALA B C 1
ATOM 1619 O O . ALA B 1 104 ? 35.952 6.803 0.289 1.00 33.80 104 ALA B O 1
ATOM 1621 N N . ASP B 1 105 ? 38.090 6.161 -0.104 1.00 30.68 105 ASP B N 1
ATOM 1622 C CA . ASP B 1 105 ? 38.290 5.568 1.225 1.00 30.52 105 ASP B CA 1
ATOM 1623 C C . ASP B 1 105 ? 38.959 6.555 2.187 1.00 37.06 105 ASP B C 1
ATOM 1624 O O . ASP B 1 105 ? 40.107 6.949 1.980 1.00 33.52 105 ASP B O 1
ATOM 1629 N N . VAL B 1 106 ? 38.231 6.967 3.227 1.00 31.69 106 VAL B N 1
ATOM 1630 C CA . VAL B 1 106 ? 38.794 7.920 4.205 1.00 34.75 106 VAL B CA 1
ATOM 1631 C C . VAL B 1 106 ? 39.964 7.330 5.001 1.00 29.52 106 VAL B C 1
ATOM 1632 O O . VAL B 1 106 ? 40.778 8.066 5.546 1.00 34.93 106 VAL B O 1
ATOM 1636 N N . ASN B 1 107 ? 40.033 5.997 5.058 1.00 34.53 107 ASN B N 1
ATOM 1637 C CA . ASN B 1 107 ? 41.056 5.288 5.824 1.00 34.83 107 ASN B CA 1
ATOM 1638 C C . ASN B 1 107 ? 42.350 4.995 5.064 1.00 28.71 107 ASN B C 1
ATOM 1639 O O . ASN B 1 107 ? 43.330 4.534 5.673 1.00 29.19 107 ASN B O 1
ATOM 1644 N N . ALA B 1 108 ? 42.344 5.233 3.744 1.00 29.03 108 ALA B N 1
ATOM 1645 C CA . ALA B 1 108 ? 43.515 4.973 2.912 1.00 28.55 108 ALA B CA 1
ATOM 1646 C C . ALA B 1 108 ? 44.727 5.747 3.409 1.00 28.28 108 ALA B C 1
ATOM 1647 O O . ALA B 1 108 ? 44.642 6.956 3.644 1.00 29.68 108 ALA B O 1
ATOM 1649 N N . GLN B 1 109 ? 45.848 5.048 3.586 1.00 32.15 109 GLN B N 1
ATOM 1650 C CA . GLN B 1 109 ? 47.084 5.682 4.086 1.00 29.28 109 GLN B CA 1
ATOM 1651 C C . GLN B 1 109 ? 48.144 5.836 2.997 1.00 32.41 109 GLN B C 1
ATOM 1652 O O . GLN B 1 109 ? 48.347 4.924 2.191 1.00 32.64 109 GLN B O 1
ATOM 1658 N N . ASP B 1 110 ? 48.827 6.980 2.985 1.00 29.21 110 ASP B N 1
ATOM 1659 C CA . ASP B 1 110 ? 49.956 7.168 2.074 1.00 35.10 110 ASP B CA 1
ATOM 1660 C C . ASP B 1 110 ? 51.175 6.368 2.538 1.00 37.94 110 ASP B C 1
ATOM 1661 O O . ASP B 1 110 ? 51.088 5.580 3.482 1.00 33.99 110 ASP B O 1
ATOM 1666 N N . LYS B 1 111 ? 52.301 6.587 1.864 1.00 29.81 111 LYS B N 1
ATOM 1667 C CA . LYS B 1 111 ? 53.563 5.921 2.143 1.00 34.22 111 LYS B CA 1
ATOM 1668 C C . LYS B 1 111 ? 54.033 6.079 3.608 1.00 34.72 111 LYS B C 1
ATOM 1669 O O . LYS B 1 111 ? 54.730 5.218 4.147 1.00 35.75 111 LYS B O 1
ATOM 1675 N N . PHE B 1 112 ? 53.652 7.185 4.243 1.00 32.28 112 PHE B N 1
ATOM 1676 C CA . PHE B 1 112 ? 54.065 7.442 5.623 1.00 33.53 112 PHE B CA 1
ATOM 1677 C C . PHE B 1 112 ? 52.926 7.324 6.625 1.00 30.11 112 PHE B C 1
ATOM 1678 O O . PHE B 1 112 ? 53.019 7.851 7.739 1.00 33.95 112 PHE B O 1
ATOM 1686 N N . GLY B 1 113 ? 51.869 6.615 6.224 1.00 30.38 113 GLY B N 1
ATOM 1687 C CA . GLY B 1 113 ? 50.775 6.255 7.121 1.00 36.73 113 GLY B CA 1
ATOM 1688 C C . GLY B 1 113 ? 49.689 7.304 7.303 1.00 35.81 113 GLY B C 1
ATOM 1689 O O . GLY B 1 113 ? 48.823 7.145 8.170 1.00 30.38 113 GLY B O 1
ATOM 1690 N N . LYS B 1 114 ? 49.735 8.361 6.487 1.00 28.34 114 LYS B N 1
ATOM 1691 C CA . LYS B 1 114 ? 48.816 9.494 6.616 1.00 29.56 114 LYS B CA 1
ATOM 1692 C C . LYS B 1 114 ? 47.529 9.291 5.809 1.00 31.82 114 LYS B C 1
ATOM 1693 O O . LYS B 1 114 ? 47.566 8.887 4.634 1.00 31.98 114 LYS B O 1
ATOM 1699 N N . THR B 1 115 ? 46.390 9.582 6.434 1.00 30.97 115 THR B N 1
ATOM 1700 C CA . THR B 1 115 ? 45.097 9.576 5.722 1.00 26.56 115 THR B CA 1
ATOM 1701 C C . THR B 1 115 ? 44.838 10.956 5.106 1.00 25.05 115 THR B C 1
ATOM 1702 O O . THR B 1 115 ? 45.544 11.933 5.424 1.00 29.74 115 THR B O 1
ATOM 1706 N N . ALA B 1 116 ? 43.832 11.050 4.223 1.00 25.28 116 ALA B N 1
ATOM 1707 C CA . ALA B 1 116 ? 43.422 12.352 3.702 1.00 25.81 116 ALA B CA 1
ATOM 1708 C C . ALA B 1 116 ? 43.092 13.328 4.835 1.00 27.13 116 ALA B C 1
ATOM 1709 O O . ALA B 1 116 ? 43.467 14.494 4.750 1.00 26.71 116 ALA B O 1
ATOM 1711 N N . PHE B 1 117 ? 42.427 12.852 5.897 1.00 29.45 117 PHE B N 1
ATOM 1712 C CA . PHE B 1 117 ? 42.165 13.692 7.060 1.00 33.48 117 PHE B CA 1
ATOM 1713 C C . PHE B 1 117 ? 43.478 14.292 7.598 1.00 29.33 117 PHE B C 1
ATOM 1714 O O . PHE B 1 117 ? 43.583 15.502 7.811 1.00 26.42 117 PHE B O 1
ATOM 1722 N N . ASP B 1 118 ? 44.471 13.441 7.822 1.00 23.16 118 ASP B N 1
ATOM 1723 C CA . ASP B 1 118 ? 45.789 13.904 8.282 1.00 28.21 118 ASP B CA 1
ATOM 1724 C C . ASP B 1 118 ? 46.378 14.975 7.363 1.00 30.93 118 ASP B C 1
ATOM 1725 O O . ASP B 1 118 ? 46.890 15.981 7.834 1.00 27.22 118 ASP B O 1
ATOM 1730 N N . ILE B 1 119 ? 46.330 14.730 6.053 1.00 29.91 119 ILE B N 1
ATOM 1731 C CA . ILE B 1 119 ? 46.794 15.710 5.055 1.00 28.56 119 ILE B CA 1
ATOM 1732 C C . ILE B 1 119 ? 46.063 17.056 5.174 1.00 23.36 119 ILE B C 1
ATOM 1733 O O . ILE B 1 119 ? 46.703 18.096 5.209 1.00 24.99 119 ILE B O 1
ATOM 1738 N N . SER B 1 120 ? 44.737 17.040 5.311 1.00 26.14 120 SER B N 1
ATOM 1739 C CA . SER B 1 120 ? 43.984 18.302 5.434 1.00 30.27 120 SER B CA 1
ATOM 1740 C C . SER B 1 120 ? 44.382 19.103 6.679 1.00 25.93 120 SER B C 1
ATOM 1741 O O . SER B 1 120 ? 44.556 20.335 6.622 1.00 27.15 120 SER B O 1
ATOM 1744 N N . ILE B 1 121 ? 44.542 18.399 7.805 1.00 26.56 121 ILE B N 1
ATOM 1745 C CA . ILE B 1 121 ? 45.024 18.995 9.042 1.00 23.90 121 ILE B CA 1
ATOM 1746 C C . ILE B 1 121 ? 46.414 19.612 8.881 1.00 30.39 121 ILE B C 1
ATOM 1747 O O . ILE B 1 121 ? 46.661 20.734 9.327 1.00 29.16 121 ILE B O 1
ATOM 1752 N N . GLY B 1 122 ? 47.318 18.873 8.245 1.00 27.52 122 GLY B N 1
ATOM 1753 C CA . GLY B 1 122 ? 48.703 19.318 8.101 1.00 25.90 122 GLY B CA 1
ATOM 1754 C C . GLY B 1 122 ? 48.870 20.498 7.150 1.00 25.82 122 GLY B C 1
ATOM 1755 O O . GLY B 1 122 ? 49.850 21.234 7.252 1.00 28.87 122 GLY B O 1
ATOM 1756 N N . ASN B 1 123 ? 47.893 20.680 6.250 1.00 25.56 123 ASN B N 1
ATOM 1757 C CA . ASN B 1 123 ? 47.929 21.760 5.249 1.00 27.84 123 ASN B CA 1
ATOM 1758 C C . ASN B 1 123 ? 46.928 22.919 5.456 1.00 28.37 123 ASN B C 1
ATOM 1759 O O . ASN B 1 123 ? 46.611 23.652 4.517 1.00 37.31 123 ASN B O 1
ATOM 1764 N N . GLY B 1 124 ? 46.453 23.062 6.696 1.00 28.77 124 GLY B N 1
ATOM 1765 C CA . GLY B 1 124 ? 45.568 24.170 7.095 1.00 39.64 124 GLY B CA 1
ATOM 1766 C C . GLY B 1 124 ? 44.211 24.150 6.413 1.00 39.28 124 GLY B C 1
ATOM 1767 O O . GLY B 1 124 ? 43.604 25.201 6.216 1.00 44.71 124 GLY B O 1
ATOM 1768 N N . ASN B 1 125 ? 43.743 22.952 6.051 1.00 27.58 125 ASN B N 1
ATOM 1769 C CA . ASN B 1 125 ? 42.458 22.767 5.366 1.00 25.50 125 ASN B CA 1
ATOM 1770 C C . ASN B 1 125 ? 41.402 22.191 6.332 1.00 22.07 125 ASN B C 1
ATOM 1771 O O . ASN B 1 125 ? 40.825 21.120 6.091 1.00 28.37 125 ASN B O 1
ATOM 1776 N N . GLU B 1 126 ? 41.154 22.932 7.409 1.00 28.66 126 GLU B N 1
ATOM 1777 C CA . GLU B 1 126 ? 40.213 22.554 8.479 1.00 32.09 126 GLU B CA 1
ATOM 1778 C C . GLU B 1 126 ? 38.782 22.227 7.993 1.00 33.24 126 GLU B C 1
ATOM 1779 O O . GLU B 1 126 ? 38.111 21.343 8.543 1.00 29.85 126 GLU B O 1
ATOM 1785 N N . ASP B 1 127 ? 38.335 22.933 6.957 1.00 28.93 127 ASP B N 1
ATOM 1786 C CA . ASP B 1 127 ? 37.030 22.699 6.354 1.00 37.90 127 ASP B CA 1
ATOM 1787 C C . ASP B 1 127 ? 36.927 21.311 5.708 1.00 36.01 127 ASP B C 1
ATOM 1788 O O . ASP B 1 127 ? 35.866 20.690 5.747 1.00 39.60 127 ASP B O 1
ATOM 1793 N N . LEU B 1 128 ? 38.025 20.837 5.118 1.00 31.09 128 LEU B N 1
ATOM 1794 C CA . LEU B 1 128 ? 38.082 19.490 4.542 1.00 36.45 128 LEU B CA 1
ATOM 1795 C C . LEU B 1 128 ? 38.129 18.468 5.680 1.00 34.62 128 LEU B C 1
ATOM 1796 O O . LEU B 1 128 ? 37.452 17.448 5.632 1.00 29.03 128 LEU B O 1
ATOM 1801 N N . ALA B 1 129 ? 38.927 18.763 6.709 1.00 31.21 129 ALA B N 1
ATOM 1802 C CA . ALA B 1 129 ? 39.114 17.852 7.846 1.00 40.55 129 ALA B CA 1
ATOM 1803 C C . ALA B 1 129 ? 37.760 17.402 8.400 1.00 33.46 129 ALA B C 1
ATOM 1804 O O . ALA B 1 129 ? 37.560 16.219 8.722 1.00 34.69 129 ALA B O 1
ATOM 1806 N N . GLU B 1 130 ? 36.819 18.346 8.444 1.00 44.46 130 GLU B N 1
ATOM 1807 C CA . GLU B 1 130 ? 35.483 18.115 8.999 1.00 48.06 130 GLU B CA 1
ATOM 1808 C C . GLU B 1 130 ? 34.682 17.043 8.267 1.00 41.73 130 GLU B C 1
ATOM 1809 O O . GLU B 1 130 ? 33.865 16.371 8.877 1.00 40.66 130 GLU B O 1
ATOM 1815 N N . ILE B 1 131 ? 34.906 16.882 6.965 1.00 37.61 131 ILE B N 1
ATOM 1816 C CA . ILE B 1 131 ? 34.189 15.867 6.191 1.00 38.07 131 ILE B CA 1
ATOM 1817 C C . ILE B 1 131 ? 35.030 14.600 5.900 1.00 48.68 131 ILE B C 1
ATOM 1818 O O . ILE B 1 131 ? 34.557 13.669 5.223 1.00 35.93 131 ILE B O 1
ATOM 1823 N N . LEU B 1 132 ? 36.264 14.567 6.414 1.00 36.72 132 LEU B N 1
ATOM 1824 C CA . LEU B 1 132 ? 37.205 13.485 6.090 1.00 31.94 132 LEU B CA 1
ATOM 1825 C C . LEU B 1 132 ? 37.404 12.475 7.205 1.00 43.64 132 LEU B C 1
ATOM 1826 O O . LEU B 1 132 ? 38.191 11.539 7.053 1.00 33.57 132 LEU B O 1
ATOM 1831 N N . GLN B 1 133 ? 36.679 12.646 8.313 1.00 32.32 133 GLN B N 1
ATOM 1832 C CA . GLN B 1 133 ? 36.786 11.736 9.452 1.00 65.76 133 GLN B CA 1
ATOM 1833 C C . GLN B 1 133 ? 35.470 10.991 9.670 1.00 89.32 133 GLN B C 1
ATOM 1834 O O . GLN B 1 133 ? 35.384 9.796 9.370 1.00 71.43 133 GLN B O 1
ATOM 1840 N N . LYS B 1 134 ? 34.459 11.708 10.174 1.00 109.43 134 LYS B N 1
ATOM 1841 C CA . LYS B 1 134 ? 33.110 11.169 10.389 1.00 123.01 134 LYS B CA 1
ATOM 1842 C C . LYS B 1 134 ? 32.446 10.654 9.106 1.00 132.03 134 LYS B C 1
ATOM 1843 O O . LYS B 1 134 ? 32.041 9.490 9.040 1.00 133.91 134 LYS B O 1
ATOM 1849 N N . LEU B 1 135 ? 32.338 11.522 8.098 1.00 130.70 135 LEU B N 1
ATOM 1850 C CA . LEU B 1 135 ? 31.708 11.169 6.820 1.00 119.91 135 LEU B CA 1
ATOM 1851 C C . LEU B 1 135 ? 32.654 10.363 5.930 1.00 102.97 135 LEU B C 1
ATOM 1852 O O . LEU B 1 135 ? 33.853 10.632 5.877 1.00 67.04 135 LEU B O 1
ATOM 1857 N N . SER C 1 12 ? 81.057 50.017 15.549 1.00 44.73 12 SER C N 1
ATOM 1858 C CA . SER C 1 12 ? 80.291 50.813 14.527 1.00 70.78 12 SER C CA 1
ATOM 1859 C C . SER C 1 12 ? 79.066 50.040 13.996 1.00 71.75 12 SER C C 1
ATOM 1860 O O . SER C 1 12 ? 78.118 49.761 14.752 1.00 43.54 12 SER C O 1
ATOM 1863 N N . ASP C 1 13 ? 79.082 49.708 12.703 1.00 64.72 13 ASP C N 1
ATOM 1864 C CA . ASP C 1 13 ? 78.178 48.696 12.157 1.00 55.61 13 ASP C CA 1
ATOM 1865 C C . ASP C 1 13 ? 78.512 47.348 12.795 1.00 45.77 13 ASP C C 1
ATOM 1866 O O . ASP C 1 13 ? 77.606 46.570 13.123 1.00 31.15 13 ASP C O 1
ATOM 1871 N N . LEU C 1 14 ? 79.804 47.086 13.019 1.00 29.84 14 LEU C N 1
ATOM 1872 C CA . LEU C 1 14 ? 80.169 45.884 13.760 1.00 28.64 14 LEU C CA 1
ATOM 1873 C C . LEU C 1 14 ? 79.710 45.895 15.233 1.00 25.40 14 LEU C C 1
ATOM 1874 O O . LEU C 1 14 ? 79.417 44.837 15.794 1.00 30.46 14 LEU C O 1
ATOM 1879 N N . GLY C 1 15 ? 79.709 47.074 15.861 1.00 31.07 15 GLY C N 1
ATOM 1880 C CA . GLY C 1 15 ? 79.255 47.199 17.270 1.00 29.10 15 GLY C CA 1
ATOM 1881 C C . GLY C 1 15 ? 77.775 46.863 17.351 1.00 32.54 15 GLY C C 1
ATOM 1882 O O . GLY C 1 15 ? 77.336 46.146 18.262 1.00 32.44 15 GLY C O 1
ATOM 1883 N N . LYS C 1 16 ? 77.011 47.391 16.392 1.00 30.58 16 LYS C N 1
ATOM 1884 C CA . LYS C 1 16 ? 75.592 47.051 16.252 1.00 31.37 16 LYS C CA 1
ATOM 1885 C C . LYS C 1 16 ? 75.383 45.536 16.086 1.00 31.36 16 LYS C C 1
ATOM 1886 O O . LYS C 1 16 ? 74.548 44.926 16.782 1.00 28.50 16 LYS C O 1
ATOM 1892 N N . LYS C 1 17 ? 76.161 44.922 15.196 1.00 28.50 17 LYS C N 1
ATOM 1893 C CA . LYS C 1 17 ? 76.102 43.467 15.018 1.00 25.66 17 LYS C CA 1
ATOM 1894 C C . LYS C 1 17 ? 76.507 42.693 16.284 1.00 25.69 17 LYS C C 1
ATOM 1895 O O . LYS C 1 17 ? 75.928 41.652 16.569 1.00 28.89 17 LYS C O 1
ATOM 1901 N N . LEU C 1 18 ? 77.503 43.189 17.009 1.00 27.38 18 LEU C N 1
ATOM 1902 C CA . LEU C 1 18 ? 77.922 42.560 18.261 1.00 27.90 18 LEU C CA 1
ATOM 1903 C C . LEU C 1 18 ? 76.818 42.600 19.324 1.00 26.92 18 LEU C C 1
ATOM 1904 O O . LEU C 1 18 ? 76.543 41.584 20.010 1.00 29.90 18 LEU C O 1
ATOM 1909 N N . LEU C 1 19 ? 76.182 43.757 19.446 1.00 26.91 19 LEU C N 1
ATOM 1910 C CA . LEU C 1 19 ? 75.029 43.889 20.367 1.00 29.83 19 LEU C CA 1
ATOM 1911 C C . LEU C 1 19 ? 73.924 42.890 20.018 1.00 32.30 19 LEU C C 1
ATOM 1912 O O . LEU C 1 19 ? 73.365 42.216 20.895 1.00 28.91 19 LEU C O 1
ATOM 1917 N N . GLU C 1 20 ? 73.663 42.755 18.727 1.00 28.65 20 GLU C N 1
ATOM 1918 C CA . GLU C 1 20 ? 72.658 41.842 18.233 1.00 27.95 20 GLU C CA 1
ATOM 1919 C C . GLU C 1 20 ? 73.024 40.408 18.563 1.00 27.35 20 GLU C C 1
ATOM 1920 O O . GLU C 1 20 ? 72.176 39.634 18.989 1.00 30.76 20 GLU C O 1
ATOM 1926 N N . ALA C 1 21 ? 74.289 40.039 18.376 1.00 27.89 21 ALA C N 1
ATOM 1927 C CA . ALA C 1 21 ? 74.693 38.660 18.602 1.00 28.52 21 ALA C CA 1
ATOM 1928 C C . ALA C 1 21 ? 74.652 38.314 20.109 1.00 30.47 21 ALA C C 1
ATOM 1929 O O . ALA C 1 21 ? 74.351 37.180 20.490 1.00 33.47 21 ALA C O 1
ATOM 1931 N N . ALA C 1 22 ? 75.004 39.290 20.941 1.00 28.88 22 ALA C N 1
ATOM 1932 C CA . ALA C 1 22 ? 74.982 39.129 22.403 1.00 31.48 22 ALA C CA 1
ATOM 1933 C C . ALA C 1 22 ? 73.536 38.921 22.883 1.00 29.42 22 ALA C C 1
ATOM 1934 O O . ALA C 1 22 ? 73.253 38.000 23.680 1.00 31.33 22 ALA C O 1
ATOM 1936 N N . ARG C 1 23 ? 72.603 39.723 22.351 1.00 31.05 23 ARG C N 1
ATOM 1937 C CA . ARG C 1 23 ? 71.165 39.618 22.704 1.00 32.27 23 ARG C CA 1
ATOM 1938 C C . ARG C 1 23 ? 70.600 38.272 22.338 1.00 38.37 23 ARG C C 1
ATOM 1939 O O . ARG C 1 23 ? 69.787 37.717 23.069 1.00 31.25 23 ARG C O 1
ATOM 1947 N N . ALA C 1 24 ? 71.021 37.768 21.183 1.00 29.88 24 ALA C N 1
ATOM 1948 C CA . ALA C 1 24 ? 70.452 36.576 20.615 1.00 28.92 24 ALA C CA 1
ATOM 1949 C C . ALA C 1 24 ? 71.218 35.312 20.984 1.00 26.34 24 ALA C C 1
ATOM 1950 O O . ALA C 1 24 ? 70.791 34.207 20.608 1.00 30.22 24 ALA C O 1
ATOM 1952 N N . GLY C 1 25 ? 72.298 35.450 21.761 1.00 27.97 25 GLY C N 1
ATOM 1953 C CA . GLY C 1 25 ? 73.043 34.263 22.205 1.00 32.22 25 GLY C CA 1
ATOM 1954 C C . GLY C 1 25 ? 73.796 33.567 21.085 1.00 35.46 25 GLY C C 1
ATOM 1955 O O . GLY C 1 25 ? 73.959 32.350 21.115 1.00 30.98 25 GLY C O 1
ATOM 1956 N N . GLN C 1 26 ? 74.258 34.329 20.095 1.00 27.69 26 GLN C N 1
ATOM 1957 C CA . GLN C 1 26 ? 74.947 33.720 18.939 1.00 26.19 26 GLN C CA 1
ATOM 1958 C C . GLN C 1 26 ? 76.466 33.665 19.197 1.00 31.72 26 GLN C C 1
ATOM 1959 O O . GLN C 1 26 ? 77.213 34.571 18.807 1.00 30.01 26 GLN C O 1
ATOM 1965 N N . ASP C 1 27 ? 76.896 32.609 19.888 1.00 28.67 27 ASP C N 1
ATOM 1966 C CA . ASP C 1 27 ? 78.284 32.454 20.380 1.00 29.42 27 ASP C CA 1
ATOM 1967 C C . ASP C 1 27 ? 79.306 32.619 19.247 1.00 29.37 27 ASP C C 1
ATOM 1968 O O . ASP C 1 27 ? 80.288 33.347 19.385 1.00 30.14 27 ASP C O 1
ATOM 1973 N N . ASP C 1 28 ? 79.085 31.881 18.170 1.00 29.66 28 ASP C N 1
ATOM 1974 C CA . ASP C 1 28 ? 80.072 31.814 17.069 1.00 27.87 28 ASP C CA 1
ATOM 1975 C C . ASP C 1 28 ? 80.118 33.156 16.341 1.00 29.10 28 ASP C C 1
ATOM 1976 O O . ASP C 1 28 ? 81.181 33.585 15.869 1.00 29.87 28 ASP C O 1
ATOM 1981 N N . GLU C 1 29 ? 78.967 33.825 16.261 1.00 29.07 29 GLU C N 1
ATOM 1982 C CA . GLU C 1 29 ? 78.912 35.171 15.686 1.00 27.77 29 GLU C CA 1
ATOM 1983 C C . GLU C 1 29 ? 79.680 36.175 16.516 1.00 29.65 29 GLU C C 1
ATOM 1984 O O . GLU C 1 29 ? 80.387 37.020 15.973 1.00 27.69 29 GLU C O 1
ATOM 1990 N N . VAL C 1 30 ? 79.555 36.107 17.852 1.00 28.85 30 VAL C N 1
ATOM 1991 C CA . VAL C 1 30 ? 80.408 36.936 18.689 1.00 27.88 30 VAL C CA 1
ATOM 1992 C C . VAL C 1 30 ? 81.890 36.693 18.383 1.00 25.85 30 VAL C C 1
ATOM 1993 O O . VAL C 1 30 ? 82.658 37.651 18.290 1.00 29.53 30 VAL C O 1
ATOM 1997 N N . ARG C 1 31 ? 82.290 35.430 18.254 1.00 26.50 31 ARG C N 1
ATOM 1998 C CA . ARG C 1 31 ? 83.698 35.102 17.977 1.00 23.74 31 ARG C CA 1
ATOM 1999 C C . ARG C 1 31 ? 84.181 35.731 16.668 1.00 27.51 31 ARG C C 1
ATOM 2000 O O . ARG C 1 31 ? 85.269 36.317 16.629 1.00 27.38 31 ARG C O 1
ATOM 2008 N N . ILE C 1 32 ? 83.347 35.639 15.636 1.00 29.39 32 ILE C N 1
ATOM 2009 C CA . ILE C 1 32 ? 83.660 36.219 14.315 1.00 27.91 32 ILE C CA 1
ATOM 2010 C C . ILE C 1 32 ? 83.808 37.724 14.446 1.00 26.19 32 ILE C C 1
ATOM 2011 O O . ILE C 1 32 ? 84.766 38.311 13.912 1.00 28.31 32 ILE C O 1
ATOM 2016 N N . LEU C 1 33 ? 82.882 38.355 15.187 1.00 26.10 33 LEU C N 1
ATOM 2017 C CA . LEU C 1 33 ? 82.932 39.811 15.352 1.00 28.52 33 LEU C CA 1
ATOM 2018 C C . LEU C 1 33 ? 84.144 40.278 16.135 1.00 30.57 33 LEU C C 1
ATOM 2019 O O . LEU C 1 33 ? 84.768 41.278 15.760 1.00 29.21 33 LEU C O 1
ATOM 2024 N N . MET C 1 34 ? 84.490 39.556 17.209 1.00 26.61 34 MET C N 1
ATOM 2025 C CA . MET C 1 34 ? 85.746 39.812 17.940 1.00 26.99 34 MET C CA 1
ATOM 2026 C C . MET C 1 34 ? 86.966 39.702 16.993 1.00 30.16 34 MET C C 1
ATOM 2027 O O . MET C 1 34 ? 87.860 40.557 17.012 1.00 30.03 34 MET C O 1
ATOM 2032 N N . ALA C 1 35 ? 86.996 38.647 16.178 1.00 25.55 35 ALA C N 1
ATOM 2033 C CA . ALA C 1 35 ? 88.124 38.417 15.247 1.00 26.87 35 ALA C CA 1
ATOM 2034 C C . ALA C 1 35 ? 88.270 39.570 14.257 1.00 32.37 35 ALA C C 1
ATOM 2035 O O . ALA C 1 35 ? 89.375 39.894 13.818 1.00 32.83 35 ALA C O 1
ATOM 2037 N N . ASN C 1 36 ? 87.144 40.191 13.927 1.00 29.24 36 ASN C N 1
ATOM 2038 C CA . ASN C 1 36 ? 87.119 41.288 12.960 1.00 26.56 36 ASN C CA 1
ATOM 2039 C C . ASN C 1 36 ? 87.206 42.676 13.630 1.00 29.75 36 ASN C C 1
ATOM 2040 O O . ASN C 1 36 ? 86.991 43.695 12.977 1.00 32.46 36 ASN C O 1
ATOM 2045 N N . GLY C 1 37 ? 87.495 42.696 14.926 1.00 29.88 37 GLY C N 1
ATOM 2046 C CA . GLY C 1 37 ? 87.758 43.939 15.650 1.00 34.06 37 GLY C CA 1
ATOM 2047 C C . GLY C 1 37 ? 86.548 44.780 16.033 1.00 32.78 37 GLY C C 1
ATOM 2048 O O . GLY C 1 37 ? 86.669 45.999 16.194 1.00 29.77 37 GLY C O 1
ATOM 2049 N N . ALA C 1 38 ? 85.387 44.144 16.178 1.00 28.38 38 ALA C N 1
ATOM 2050 C CA . ALA C 1 38 ? 84.171 44.843 16.612 1.00 25.87 38 ALA C CA 1
ATOM 2051 C C . ALA C 1 38 ? 84.412 45.555 17.939 1.00 30.07 38 ALA C C 1
ATOM 2052 O O . ALA C 1 38 ? 85.138 45.034 18.796 1.00 33.11 38 ALA C O 1
ATOM 2054 N N . ASP C 1 39 ? 83.810 46.730 18.108 1.00 29.73 39 ASP C N 1
ATOM 2055 C CA . ASP C 1 39 ? 83.906 47.476 19.374 1.00 25.81 39 ASP C CA 1
ATOM 2056 C C . ASP C 1 39 ? 83.267 46.686 20.524 1.00 30.20 39 ASP C C 1
ATOM 2057 O O . ASP C 1 39 ? 82.043 46.610 20.627 1.00 30.00 39 ASP C O 1
ATOM 2062 N N . VAL C 1 40 ? 84.098 46.078 21.380 1.00 27.29 40 VAL C N 1
ATOM 2063 C CA . VAL C 1 40 ? 83.584 45.205 22.454 1.00 28.14 40 VAL C CA 1
ATOM 2064 C C . VAL C 1 40 ? 82.658 45.926 23.460 1.00 29.18 40 VAL C C 1
ATOM 2065 O O . VAL C 1 40 ? 81.815 45.281 24.113 1.00 32.22 40 VAL C O 1
ATOM 2069 N N . ASN C 1 41 ? 82.816 47.249 23.540 1.00 24.80 41 ASN C N 1
ATOM 2070 C CA . ASN C 1 41 ? 82.018 48.099 24.442 1.00 33.91 41 ASN C CA 1
ATOM 2071 C C . ASN C 1 41 ? 81.028 49.026 23.760 1.00 33.36 41 ASN C C 1
ATOM 2072 O O . ASN C 1 41 ? 80.656 50.077 24.319 1.00 31.33 41 ASN C O 1
ATOM 2077 N N . ALA C 1 42 ? 80.588 48.618 22.567 1.00 31.36 42 ALA C N 1
ATOM 2078 C CA . ALA C 1 42 ? 79.528 49.319 21.830 1.00 29.40 42 ALA C CA 1
ATOM 2079 C C . ALA C 1 42 ? 78.325 49.4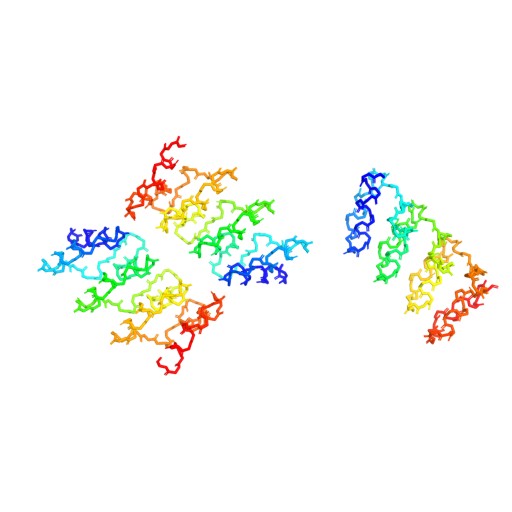76 22.754 1.00 29.57 42 ALA C C 1
ATOM 2080 O O . ALA C 1 42 ? 78.039 48.600 23.563 1.00 32.94 42 ALA C O 1
ATOM 2082 N N . LYS C 1 43 ? 77.636 50.605 22.625 1.00 30.95 43 LYS C N 1
ATOM 2083 C CA . LYS C 1 43 ? 76.467 50.873 23.471 1.00 28.73 43 LYS C CA 1
ATOM 2084 C C . LYS C 1 43 ? 75.248 50.910 22.570 1.00 35.01 43 LYS C C 1
ATOM 2085 O O . LYS C 1 43 ? 75.298 51.507 21.491 1.00 29.99 43 LYS C O 1
ATOM 2091 N N . ASP C 1 44 ? 74.157 50.257 22.981 1.00 33.27 44 ASP C N 1
ATOM 2092 C CA . ASP C 1 44 ? 72.916 50.371 22.202 1.00 35.07 44 ASP C CA 1
ATOM 2093 C C . ASP C 1 44 ? 72.129 51.638 22.570 1.00 30.62 44 ASP C C 1
ATOM 2094 O O . ASP C 1 44 ? 72.566 52.430 23.415 1.00 33.85 44 ASP C O 1
ATOM 2099 N N . GLU C 1 45 ? 70.969 51.849 21.947 1.00 28.13 45 GLU C N 1
ATOM 2100 C CA . GLU C 1 45 ? 70.194 53.049 22.244 1.00 31.19 45 GLU C CA 1
ATOM 2101 C C . GLU C 1 45 ? 69.742 53.117 23.714 1.00 24.12 45 GLU C C 1
ATOM 2102 O O . GLU C 1 45 ? 69.363 54.197 24.169 1.00 31.93 45 GLU C O 1
ATOM 2108 N N . TYR C 1 46 ? 69.757 51.967 24.404 1.00 26.75 46 TYR C N 1
ATOM 2109 C CA . TYR C 1 46 ? 69.352 51.873 25.826 1.00 29.24 46 TYR C CA 1
ATOM 2110 C C . TYR C 1 46 ? 70.554 52.167 26.710 1.00 30.27 46 TYR C C 1
ATOM 2111 O O . TYR C 1 46 ? 70.463 52.128 27.945 1.00 32.03 46 TYR C O 1
ATOM 2120 N N . GLY C 1 47 ? 71.681 52.480 26.071 1.00 29.50 47 GLY C N 1
ATOM 2121 C CA . GLY C 1 47 ? 72.929 52.704 26.813 1.00 32.75 47 GLY C CA 1
ATOM 2122 C C . GLY C 1 47 ? 73.627 51.477 27.385 1.00 36.62 47 GLY C C 1
ATOM 2123 O O . GLY C 1 47 ? 74.467 51.608 28.269 1.00 35.55 47 GLY C O 1
ATOM 2124 N N . LEU C 1 48 ? 73.321 50.285 26.870 1.00 27.77 48 LEU C N 1
ATOM 2125 C CA . LEU C 1 48 ? 73.850 49.034 27.428 1.00 27.37 48 LEU C CA 1
ATOM 2126 C C . LEU C 1 48 ? 74.878 48.403 26.520 1.00 31.03 48 LEU C C 1
ATOM 2127 O O . LEU C 1 48 ? 74.837 48.604 25.300 1.00 31.08 48 LEU C O 1
ATOM 2132 N N . THR C 1 49 ? 75.738 47.579 27.114 1.00 29.30 49 THR C N 1
ATOM 2133 C CA . THR C 1 49 ? 76.907 47.016 26.392 1.00 28.42 49 THR C CA 1
ATOM 2134 C C . THR C 1 49 ? 76.672 45.545 26.146 1.00 31.76 49 THR C C 1
ATOM 2135 O O . THR C 1 49 ? 75.826 44.942 26.802 1.00 32.34 49 THR C O 1
ATOM 2139 N N . PRO C 1 50 ? 77.423 44.941 25.204 1.00 32.37 50 PRO C N 1
ATOM 2140 C CA . PRO C 1 50 ? 77.283 43.507 24.997 1.00 25.54 50 PRO C CA 1
ATOM 2141 C C . PRO C 1 50 ? 77.514 42.631 26.260 1.00 28.01 50 PRO C C 1
ATOM 2142 O O . PRO C 1 50 ? 76.783 41.662 26.453 1.00 29.32 50 PRO C O 1
ATOM 2146 N N . LEU C 1 51 ? 78.495 42.978 27.101 1.00 30.53 51 LEU C N 1
ATOM 2147 C CA . LEU C 1 51 ? 78.732 42.228 28.354 1.00 30.74 51 LEU C CA 1
ATOM 2148 C C . LEU C 1 51 ? 77.473 42.222 29.266 1.00 30.93 51 LEU C C 1
ATOM 2149 O O . LEU C 1 51 ? 77.109 41.182 29.844 1.00 31.21 51 LEU C O 1
ATOM 2154 N N . TYR C 1 52 ? 76.814 43.350 29.350 1.00 29.26 52 TYR C N 1
ATOM 2155 C CA . TYR C 1 52 ? 75.600 43.437 30.215 1.00 31.77 52 TYR C CA 1
ATOM 2156 C C . TYR C 1 52 ? 74.492 42.598 29.601 1.00 32.62 52 TYR C C 1
ATOM 2157 O O . TYR C 1 52 ? 73.809 41.832 30.283 1.00 30.65 52 TYR C O 1
ATOM 2166 N N . LEU C 1 53 ? 74.329 42.707 28.283 1.00 29.58 53 LEU C N 1
ATOM 2167 C CA . LEU C 1 53 ? 73.220 41.971 27.634 1.00 30.08 53 LEU C CA 1
ATOM 2168 C C . LEU C 1 53 ? 73.453 40.448 27.717 1.00 27.79 53 LEU C C 1
ATOM 2169 O O . LEU C 1 53 ? 72.504 39.671 27.968 1.00 30.72 53 LEU C O 1
ATOM 2174 N N . ALA C 1 54 ? 74.703 40.002 27.509 1.00 29.12 54 ALA C N 1
ATOM 2175 C CA . ALA C 1 54 ? 75.019 38.575 27.622 1.00 28.52 54 ALA C CA 1
ATOM 2176 C C . ALA C 1 54 ? 74.824 38.102 29.073 1.00 27.66 54 ALA C C 1
ATOM 2177 O O . ALA C 1 54 ? 74.312 37.009 29.283 1.00 30.42 54 ALA C O 1
ATOM 2179 N N . THR C 1 55 ? 75.197 38.940 30.037 1.00 29.51 55 THR C N 1
ATOM 2180 C CA . THR C 1 55 ? 75.010 38.578 31.469 1.00 31.40 55 THR C CA 1
ATOM 2181 C C . THR C 1 55 ? 73.507 38.425 31.786 1.00 26.99 55 THR C C 1
ATOM 2182 O O . THR C 1 55 ? 73.068 37.458 32.462 1.00 32.23 55 THR C O 1
ATOM 2186 N N . ALA C 1 56 ? 72.728 39.366 31.270 1.00 31.45 56 ALA C N 1
ATOM 2187 C CA . ALA C 1 56 ? 71.261 39.373 31.426 1.00 33.07 56 ALA C CA 1
ATOM 2188 C C . ALA C 1 56 ? 70.585 38.053 30.987 1.00 35.68 56 ALA C C 1
ATOM 2189 O O . ALA C 1 56 ? 69.603 37.608 31.607 1.00 35.03 56 ALA C O 1
ATOM 2191 N N . HIS C 1 57 ? 71.114 37.426 29.923 1.00 28.07 57 HIS C N 1
ATOM 2192 C CA . HIS C 1 57 ? 70.617 36.159 29.426 1.00 29.95 57 HIS C CA 1
ATOM 2193 C C . HIS C 1 57 ? 71.320 34.916 29.997 1.00 30.80 57 HIS C C 1
ATOM 2194 O O . HIS C 1 57 ? 70.912 33.809 29.712 1.00 31.34 57 HIS C O 1
ATOM 2201 N N . GLY C 1 58 ? 72.353 35.112 30.825 1.00 27.86 58 GLY C N 1
ATOM 2202 C CA . GLY C 1 58 ? 73.132 33.995 31.347 1.00 30.30 58 GLY C CA 1
ATOM 2203 C C . GLY C 1 58 ? 73.986 33.321 30.266 1.00 28.40 58 GLY C C 1
ATOM 2204 O O . GLY C 1 58 ? 74.246 32.117 30.339 1.00 30.48 58 GLY C O 1
ATOM 2205 N N . HIS C 1 59 ? 74.414 34.083 29.255 1.00 28.51 59 HIS C N 1
ATOM 2206 C CA . HIS C 1 59 ? 75.216 33.494 28.162 1.00 29.41 59 HIS C CA 1
ATOM 2207 C C . HIS C 1 59 ? 76.688 33.446 28.577 1.00 28.32 59 HIS C C 1
ATOM 2208 O O . HIS C 1 59 ? 77.477 34.384 28.279 1.00 30.95 59 HIS C O 1
ATOM 2215 N N . LEU C 1 60 ? 77.049 32.373 29.289 1.00 28.58 60 LEU C N 1
ATOM 2216 C CA . LEU C 1 60 ? 78.396 32.291 29.905 1.00 33.01 60 LEU C CA 1
ATOM 2217 C C . LEU C 1 60 ? 79.513 32.283 28.851 1.00 33.22 60 LEU C C 1
ATOM 2218 O O . LEU C 1 60 ? 80.515 32.976 29.016 1.00 29.90 60 LEU C O 1
ATOM 2223 N N . GLU C 1 61 ? 79.345 31.517 27.781 1.00 27.83 61 GLU C N 1
ATOM 2224 C CA . GLU C 1 61 ? 80.437 31.438 26.761 1.00 28.63 61 GLU C CA 1
ATOM 2225 C C . GLU C 1 61 ? 80.701 32.815 26.145 1.00 30.22 61 GLU C C 1
ATOM 2226 O O . GLU C 1 61 ? 81.839 33.217 25.937 1.00 31.66 61 GLU C O 1
ATOM 2232 N N . ILE C 1 62 ? 79.630 33.538 25.865 1.00 28.10 62 ILE C N 1
ATOM 2233 C CA . ILE C 1 62 ? 79.731 34.888 25.320 1.00 27.48 62 ILE C CA 1
ATOM 2234 C C . ILE C 1 62 ? 80.356 35.825 26.325 1.00 33.55 62 ILE C C 1
ATOM 2235 O O . ILE C 1 62 ? 81.241 36.614 25.977 1.00 31.63 62 ILE C O 1
ATOM 2240 N N . VAL C 1 63 ? 79.937 35.733 27.595 1.00 28.66 63 VAL C N 1
ATOM 2241 C CA . VAL C 1 63 ? 80.554 36.606 28.610 1.00 31.02 63 VAL C CA 1
ATOM 2242 C C . VAL C 1 63 ? 82.087 36.401 28.652 1.00 29.24 63 VAL C C 1
ATOM 2243 O O . VAL C 1 63 ? 82.848 37.380 28.633 1.00 31.06 63 VAL C O 1
ATOM 2247 N N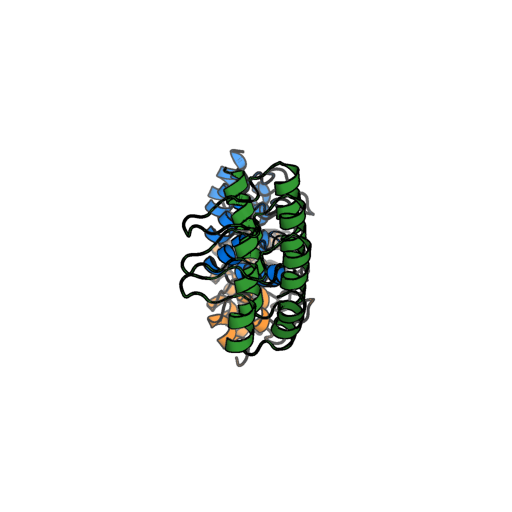 . GLU C 1 64 ? 82.527 35.146 28.608 1.00 28.48 64 GLU C N 1
ATOM 2248 C CA . GLU C 1 64 ? 83.957 34.802 28.718 1.00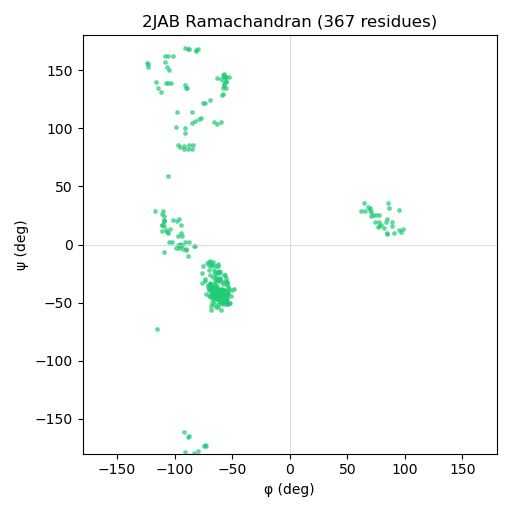 28.27 64 GLU C CA 1
ATOM 2249 C C . GLU C 1 64 ? 84.710 35.389 27.522 1.00 32.06 64 GLU C C 1
ATOM 2250 O O . GLU C 1 64 ? 85.767 36.001 27.678 1.00 28.64 64 GLU C O 1
ATOM 2256 N N . VAL C 1 65 ? 84.154 35.217 26.328 1.00 30.98 65 VAL C N 1
ATOM 2257 C CA . VAL C 1 65 ? 84.822 35.752 25.111 1.00 28.61 65 VAL C CA 1
ATOM 2258 C C . VAL C 1 65 ? 84.872 37.283 25.178 1.00 26.41 65 VAL C C 1
ATOM 2259 O O . VAL C 1 65 ? 85.908 37.898 24.902 1.00 30.44 65 VAL C O 1
ATOM 2263 N N . LEU C 1 66 ? 83.769 37.923 25.580 1.00 28.22 66 LEU C N 1
ATOM 2264 C CA . LEU C 1 66 ? 83.792 39.371 25.710 1.00 29.55 66 LEU C CA 1
ATOM 2265 C C . LEU C 1 66 ? 84.867 39.857 26.693 1.00 32.22 66 LEU C C 1
ATOM 2266 O O . LEU C 1 66 ? 85.613 40.806 26.417 1.00 27.11 66 LEU C O 1
ATOM 2271 N N . LEU C 1 67 ? 84.926 39.232 27.862 1.00 29.78 67 LEU C N 1
ATOM 2272 C CA . LEU C 1 67 ? 85.892 39.657 28.866 1.00 27.69 67 LEU C CA 1
ATOM 2273 C C . LEU C 1 67 ? 87.324 39.487 28.371 1.00 28.44 67 LEU C C 1
ATOM 2274 O O . LEU C 1 67 ? 88.183 40.347 28.599 1.00 31.66 67 LEU C O 1
ATOM 2279 N N . LYS C 1 68 ? 87.597 38.362 27.713 1.00 31.41 68 LYS C N 1
ATOM 2280 C CA . LYS C 1 68 ? 88.928 38.087 27.193 1.00 28.76 68 LYS C CA 1
ATOM 2281 C C . LYS C 1 68 ? 89.371 39.066 26.103 1.00 28.59 68 LYS C C 1
ATOM 2282 O O . LYS C 1 68 ? 90.571 39.219 25.853 1.00 28.84 68 LYS C O 1
ATOM 2288 N N . ASN C 1 69 ? 88.394 39.754 25.514 1.00 29.28 69 ASN C N 1
ATOM 2289 C CA . ASN C 1 69 ? 88.635 40.745 24.478 1.00 28.68 69 ASN C CA 1
ATOM 2290 C C . ASN C 1 69 ? 88.389 42.183 24.931 1.00 32.60 69 ASN C C 1
ATOM 2291 O O . ASN C 1 69 ? 88.207 43.081 24.115 1.00 32.66 69 ASN C O 1
ATOM 2296 N N . GLY C 1 70 ? 88.397 42.407 26.240 1.00 29.28 70 GLY C N 1
ATOM 2297 C CA . GLY C 1 70 ? 88.482 43.775 26.765 1.00 30.52 70 GLY C CA 1
ATOM 2298 C C . GLY C 1 70 ? 87.167 44.417 27.187 1.00 29.10 70 GLY C C 1
ATOM 2299 O O . GLY C 1 70 ? 87.121 45.646 27.384 1.00 30.18 70 GLY C O 1
ATOM 2300 N N . ALA C 1 71 ? 86.104 43.614 27.310 1.00 31.64 71 ALA C N 1
ATOM 2301 C CA . ALA C 1 71 ? 84.804 44.169 27.714 1.00 27.94 71 ALA C CA 1
ATOM 2302 C C . ALA C 1 71 ? 84.925 44.889 29.060 1.00 36.35 71 ALA C C 1
ATOM 2303 O O . ALA C 1 71 ? 85.699 44.472 29.923 1.00 33.61 71 ALA C O 1
ATOM 2305 N N . ASP C 1 72 ? 84.169 45.978 29.207 1.00 32.56 72 ASP C N 1
ATOM 2306 C CA . ASP C 1 72 ? 84.279 46.876 30.363 1.00 33.49 72 ASP C CA 1
ATOM 2307 C C . ASP C 1 72 ? 83.425 46.351 31.527 1.00 31.44 72 ASP C C 1
ATOM 2308 O O . ASP C 1 72 ? 82.196 46.481 31.502 1.00 30.87 72 ASP C O 1
ATOM 2313 N N . VAL C 1 73 ? 84.096 45.776 32.530 1.00 31.02 73 VAL C N 1
ATOM 2314 C CA . VAL C 1 73 ? 83.417 45.349 33.779 1.00 30.22 73 VAL C CA 1
ATOM 2315 C C . VAL C 1 73 ? 82.768 46.474 34.573 1.00 32.39 73 VAL C C 1
ATOM 2316 O O . VAL C 1 73 ? 81.911 46.206 35.432 1.00 36.43 73 VAL C O 1
ATOM 2320 N N . ASN C 1 74 ? 83.132 47.724 34.290 1.00 31.29 74 ASN C N 1
ATOM 2321 C CA . ASN C 1 74 ? 82.576 48.877 35.023 1.00 35.69 74 ASN C CA 1
ATOM 2322 C C . ASN C 1 74 ? 81.378 49.563 34.371 1.00 35.62 74 ASN C C 1
ATOM 2323 O O . ASN C 1 74 ? 80.877 50.565 34.905 1.00 33.60 74 ASN C O 1
ATOM 2328 N N . ALA C 1 75 ? 80.958 49.089 33.192 1.00 32.37 75 ALA C N 1
ATOM 2329 C CA . ALA C 1 75 ? 79.848 49.725 32.507 1.00 35.70 75 ALA C CA 1
ATOM 2330 C C . ALA C 1 75 ? 78.607 49.563 33.394 1.00 30.06 75 ALA C C 1
ATOM 2331 O O . ALA C 1 75 ? 78.441 48.503 34.014 1.00 31.99 75 ALA C O 1
ATOM 2333 N N . VAL C 1 76 ? 77.752 50.592 33.418 1.00 33.08 76 VAL C N 1
ATOM 2334 C CA . VAL C 1 76 ? 76.544 50.553 34.254 1.00 33.63 76 VAL C CA 1
ATOM 2335 C C . VAL C 1 76 ? 75.283 50.769 33.425 1.00 36.88 76 VAL C C 1
ATOM 2336 O O . VAL C 1 76 ? 75.338 51.382 32.349 1.00 36.83 76 VAL C O 1
ATOM 2340 N N . ASP C 1 77 ? 74.163 50.221 33.903 1.00 31.38 77 ASP C N 1
ATOM 2341 C CA . ASP C 1 77 ? 72.853 50.557 33.350 1.00 34.55 77 ASP C CA 1
ATOM 2342 C C . ASP C 1 77 ? 72.250 51.788 34.043 1.00 37.70 77 ASP C C 1
ATOM 2343 O O . ASP C 1 77 ? 72.945 52.550 34.745 1.00 34.15 77 ASP C O 1
ATOM 2348 N N . ALA C 1 78 ? 70.949 51.991 33.846 1.00 31.50 78 ALA C N 1
ATOM 2349 C CA . ALA C 1 78 ? 70.303 53.212 34.317 1.00 30.34 78 ALA C CA 1
ATOM 2350 C C . ALA C 1 78 ? 70.147 53.275 35.855 1.00 30.35 78 ALA C C 1
ATOM 2351 O O . ALA C 1 78 ? 69.862 54.335 36.407 1.00 36.85 78 ALA C O 1
ATOM 2353 N N . ILE C 1 79 ? 70.301 52.137 36.520 1.00 31.25 79 ILE C N 1
ATOM 2354 C CA . ILE C 1 79 ? 70.225 52.127 38.008 1.00 33.42 79 ILE C CA 1
ATOM 2355 C C . ILE C 1 79 ? 71.613 51.920 38.653 1.00 36.35 79 ILE C C 1
ATOM 2356 O O . ILE C 1 79 ? 71.716 51.660 39.862 1.00 34.23 79 ILE C O 1
ATOM 2361 N N . GLY C 1 80 ? 72.667 52.043 37.842 1.00 34.83 80 GLY C N 1
ATOM 2362 C CA . GLY C 1 80 ? 74.048 51.853 38.323 1.00 31.16 80 GLY C CA 1
ATOM 2363 C C . GLY C 1 80 ? 74.463 50.399 38.502 1.00 34.35 80 GLY C C 1
ATOM 2364 O O . GLY C 1 80 ? 75.478 50.112 39.171 1.00 32.02 80 GLY C O 1
ATOM 2365 N N . PHE C 1 81 ? 73.704 49.462 37.919 1.00 31.20 81 PHE C N 1
ATOM 2366 C CA . PHE C 1 81 ? 74.095 48.066 37.949 1.00 30.54 81 PHE C CA 1
ATOM 2367 C C . PHE C 1 81 ? 75.229 47.831 36.968 1.00 35.41 81 PHE C C 1
ATOM 2368 O O . PHE C 1 81 ? 75.080 48.113 35.779 1.00 33.51 81 PHE C O 1
ATOM 2376 N N . THR C 1 82 ? 76.347 47.335 37.479 1.00 32.39 82 THR C N 1
ATOM 2377 C CA . THR C 1 82 ? 77.417 46.744 36.642 1.00 30.16 82 THR C CA 1
ATOM 2378 C C . THR C 1 82 ? 76.978 45.318 36.292 1.00 32.11 82 THR C C 1
ATOM 2379 O O . THR C 1 82 ? 75.987 44.772 36.857 1.00 32.10 82 THR C O 1
ATOM 2383 N N . PRO C 1 83 ? 77.678 44.667 35.339 1.00 31.72 83 PRO C N 1
ATOM 2384 C CA . PRO C 1 83 ? 77.346 43.266 35.075 1.00 31.26 83 PRO C CA 1
ATOM 2385 C C . PRO C 1 83 ? 77.414 42.354 36.324 1.00 33.69 83 PRO C C 1
ATOM 2386 O O . PRO C 1 83 ? 76.596 41.440 36.468 1.00 31.53 83 PRO C O 1
ATOM 2390 N N . LEU C 1 84 ? 78.305 42.657 37.268 1.00 31.16 84 LEU C N 1
ATOM 2391 C CA . LEU C 1 84 ? 78.354 41.865 38.497 1.00 30.61 84 LEU C CA 1
ATOM 2392 C C . LEU C 1 84 ? 77.063 42.028 39.336 1.00 28.64 84 LEU C C 1
ATOM 2393 O O . LEU C 1 84 ? 76.567 41.024 39.855 1.00 30.68 84 LEU C O 1
ATOM 2398 N N . HIS C 1 85 ? 76.555 43.261 39.440 1.00 29.47 85 HIS C N 1
ATOM 2399 C CA . HIS C 1 85 ? 75.240 43.492 40.133 1.00 31.27 85 HIS C CA 1
ATOM 2400 C C . HIS C 1 85 ? 74.175 42.652 39.450 1.00 34.56 85 HIS C C 1
ATOM 2401 O O . HIS C 1 85 ? 73.347 42.003 40.082 1.00 28.90 85 HIS C O 1
ATOM 2408 N N . LEU C 1 86 ? 74.164 42.667 38.114 1.00 32.52 86 LEU C N 1
ATOM 2409 C CA . LEU C 1 86 ? 73.136 41.916 37.392 1.00 31.92 86 LEU C CA 1
ATOM 2410 C C . LEU C 1 86 ? 73.240 40.408 37.611 1.00 29.21 86 LEU C C 1
ATOM 2411 O O . LEU C 1 86 ? 72.218 39.729 37.770 1.00 30.62 86 LEU C O 1
ATOM 2416 N N . ALA C 1 87 ? 74.461 39.878 37.623 1.00 28.81 87 ALA C N 1
ATOM 2417 C CA . ALA C 1 87 ? 74.658 38.453 37.845 1.00 28.18 87 ALA C CA 1
ATOM 2418 C C . ALA C 1 87 ? 74.204 38.109 39.278 1.00 29.27 87 ALA C C 1
ATOM 2419 O O . ALA C 1 87 ? 73.657 37.031 39.496 1.00 30.65 87 ALA C O 1
ATOM 2421 N N . ALA C 1 88 ? 74.482 39.014 40.203 1.00 30.88 88 ALA C N 1
ATOM 2422 C CA . ALA C 1 88 ? 74.084 38.872 41.638 1.00 28.21 88 ALA C CA 1
ATOM 2423 C C . ALA C 1 88 ? 72.567 38.879 41.740 1.00 31.72 88 ALA C C 1
ATOM 2424 O O . ALA C 1 88 ? 72.005 38.142 42.548 1.00 33.57 88 ALA C O 1
ATOM 2426 N N . PHE C 1 89 ? 71.911 39.726 40.941 1.00 32.43 89 PHE C N 1
ATOM 2427 C CA . PHE C 1 89 ? 70.436 39.781 40.913 1.00 31.27 89 PHE C CA 1
ATOM 2428 C C . PHE C 1 89 ? 69.826 38.472 40.362 1.00 33.73 89 PHE C C 1
ATOM 2429 O O . PHE C 1 89 ? 68.943 37.881 40.954 1.00 30.89 89 PHE C O 1
ATOM 2437 N N . ILE C 1 90 ? 70.310 38.036 39.206 1.00 32.36 90 ILE C N 1
ATOM 2438 C CA . ILE C 1 90 ? 69.764 36.856 38.583 1.00 31.62 90 ILE C CA 1
ATOM 2439 C C . ILE C 1 90 ? 70.156 35.566 39.260 1.00 34.90 90 ILE C C 1
ATOM 2440 O O . ILE C 1 90 ? 69.360 34.627 39.279 1.00 34.29 90 ILE C O 1
ATOM 2445 N N . GLY C 1 91 ? 71.354 35.525 39.864 1.00 28.30 91 GLY C N 1
ATOM 2446 C CA . GLY C 1 91 ? 71.831 34.303 40.454 1.00 31.04 91 GLY C CA 1
ATOM 2447 C C . GLY C 1 91 ? 72.724 33.501 39.518 1.00 29.45 91 GLY C C 1
ATOM 2448 O O . GLY C 1 91 ? 72.743 32.290 39.616 1.00 32.08 91 GLY C O 1
ATOM 2449 N N . HIS C 1 92 ? 73.443 34.179 38.627 1.00 32.56 92 HIS C N 1
ATOM 2450 C CA . HIS C 1 92 ? 74.331 33.447 37.678 1.00 30.39 92 HIS C CA 1
ATOM 2451 C C . HIS C 1 92 ? 75.738 33.331 38.335 1.00 26.76 92 HIS C C 1
ATOM 2452 O O . HIS C 1 92 ? 76.553 34.279 38.237 1.00 30.28 92 HIS C O 1
ATOM 2459 N N . LEU C 1 93 ? 75.999 32.204 38.985 1.00 31.56 93 LEU C N 1
ATOM 2460 C CA . LEU C 1 93 ? 77.220 32.057 39.803 1.00 28.64 93 LEU C CA 1
ATOM 2461 C C . LEU C 1 93 ? 78.487 32.046 38.917 1.00 32.70 93 LEU C C 1
ATOM 2462 O O . LEU C 1 93 ? 79.451 32.769 39.183 1.00 32.09 93 LEU C O 1
ATOM 2467 N N . GLU C 1 94 ? 78.469 31.267 37.850 1.00 28.45 94 GLU C N 1
ATOM 2468 C CA . GLU C 1 94 ? 79.679 31.169 37.001 1.00 32.67 94 GLU C CA 1
ATOM 2469 C C . GLU C 1 94 ? 80.017 32.465 36.285 1.00 33.90 94 GLU C C 1
ATOM 2470 O O . GLU C 1 94 ? 81.181 32.804 36.130 1.00 29.63 94 GLU C O 1
ATOM 2476 N N . ILE C 1 95 ? 79.004 33.193 35.821 1.00 30.85 95 ILE C N 1
ATOM 2477 C CA . ILE C 1 95 ? 79.246 34.516 35.253 1.00 29.34 95 ILE C CA 1
ATOM 2478 C C . ILE C 1 95 ? 79.804 35.480 36.300 1.00 29.41 95 ILE C C 1
ATOM 2479 O O . ILE C 1 95 ? 80.766 36.202 36.061 1.00 30.48 95 ILE C O 1
ATOM 2484 N N . ALA C 1 96 ? 79.252 35.448 37.525 1.00 29.20 96 ALA C N 1
ATOM 2485 C CA . ALA C 1 96 ? 79.831 36.315 38.561 1.00 28.95 96 ALA C CA 1
ATOM 2486 C C . ALA C 1 96 ? 81.319 35.973 38.809 1.00 29.11 96 ALA C C 1
ATOM 2487 O O . ALA C 1 96 ? 82.170 36.868 38.923 1.00 32.10 96 ALA C O 1
ATOM 2489 N N . GLU C 1 97 ? 81.623 34.682 38.844 1.00 27.02 97 GLU C N 1
ATOM 2490 C CA . GLU C 1 97 ? 82.982 34.211 39.136 1.00 28.53 97 GLU C CA 1
ATOM 2491 C C . GLU C 1 97 ? 83.924 34.705 38.050 1.00 30.45 97 GLU C C 1
ATOM 2492 O O . GLU C 1 97 ? 85.003 35.185 38.341 1.00 30.08 97 GLU C O 1
ATOM 2498 N N . VAL C 1 98 ? 83.491 34.628 36.799 1.00 28.39 98 VAL C N 1
ATOM 2499 C CA . VAL C 1 98 ? 84.447 35.017 35.735 1.00 29.80 98 VAL C CA 1
ATOM 2500 C C . VAL C 1 98 ? 84.551 36.546 35.678 1.00 28.14 98 VAL C C 1
ATOM 2501 O O . VAL C 1 98 ? 85.631 37.074 35.418 1.00 31.66 98 VAL C O 1
ATOM 2505 N N . LEU C 1 99 ? 83.470 37.267 35.961 1.00 29.70 99 LEU C N 1
ATOM 2506 C CA . LEU C 1 99 ? 83.534 38.725 36.100 1.00 30.81 99 LEU C CA 1
ATOM 2507 C C . LEU C 1 99 ? 84.579 39.119 37.164 1.00 31.85 99 LEU C C 1
ATOM 2508 O O . LEU C 1 99 ? 85.398 40.013 36.959 1.00 29.70 99 LEU C O 1
ATOM 2513 N N . LEU C 1 100 ? 84.526 38.457 38.313 1.00 29.57 100 LEU C N 1
ATOM 2514 C CA . LEU C 1 100 ? 85.501 38.718 39.364 1.00 27.53 100 LEU C CA 1
ATOM 2515 C C . LEU C 1 100 ? 86.959 38.408 38.923 1.00 28.32 100 LEU C C 1
ATOM 2516 O O . LEU C 1 100 ? 87.899 39.158 39.227 1.00 27.88 100 LEU C O 1
ATOM 2521 N N . LYS C 1 101 ? 87.147 37.320 38.186 1.00 28.71 101 LYS C N 1
ATOM 2522 C CA . LYS C 1 101 ? 88.486 36.961 37.708 1.00 29.06 101 LYS C CA 1
ATOM 2523 C C . LYS C 1 101 ? 89.045 38.046 36.772 1.00 30.13 101 LYS C C 1
ATOM 2524 O O . LYS C 1 101 ? 90.269 38.236 36.663 1.00 28.98 101 LYS C O 1
ATOM 2530 N N . HIS C 1 102 ? 88.135 38.735 36.081 1.00 30.06 102 HIS C N 1
ATOM 2531 C CA . HIS C 1 102 ? 88.492 39.840 35.188 1.00 28.74 102 HIS C CA 1
ATOM 2532 C C . HIS C 1 102 ? 88.432 41.232 35.792 1.00 36.24 102 HIS C C 1
ATOM 2533 O O . HIS C 1 102 ? 88.404 42.217 35.066 1.00 31.72 102 HIS C O 1
ATOM 2540 N N . GLY C 1 103 ? 88.414 41.314 37.121 1.00 29.92 103 GLY C N 1
ATOM 2541 C CA . GLY C 1 103 ? 88.546 42.607 37.779 1.00 30.94 103 GLY C CA 1
ATOM 2542 C C . GLY C 1 103 ? 87.289 43.421 38.053 1.00 29.26 103 GLY C C 1
ATOM 2543 O O . GLY C 1 103 ? 87.409 44.613 38.348 1.00 31.28 103 GLY C O 1
ATOM 2544 N N . ALA C 1 104 ? 86.099 42.800 37.978 1.00 29.94 104 ALA C N 1
ATOM 2545 C CA . ALA C 1 104 ? 84.867 43.458 38.406 1.00 29.35 104 ALA C CA 1
ATOM 2546 C C . ALA C 1 104 ? 85.097 43.911 39.859 1.00 32.60 104 ALA C C 1
ATOM 2547 O O . ALA C 1 104 ? 85.684 43.168 40.669 1.00 31.39 104 ALA C O 1
ATOM 2549 N N . ASP C 1 105 ? 84.702 45.150 40.144 1.00 31.63 105 ASP C N 1
ATOM 2550 C CA . ASP C 1 105 ? 84.867 45.773 41.469 1.00 28.96 105 ASP C CA 1
ATOM 2551 C C . ASP C 1 105 ? 83.799 45.198 42.377 1.00 32.94 105 ASP C C 1
ATOM 2552 O O . ASP C 1 105 ? 82.605 45.507 42.234 1.00 32.38 105 ASP C O 1
ATOM 2557 N N . VAL C 1 106 ? 84.236 44.360 43.318 1.00 31.35 106 VAL C N 1
ATOM 2558 C CA . VAL C 1 106 ? 83.273 43.665 44.180 1.00 36.57 106 VAL C CA 1
ATOM 2559 C C . VAL C 1 106 ? 82.433 44.674 44.977 1.00 32.64 106 VAL C C 1
ATOM 2560 O O . VAL C 1 106 ? 81.261 44.407 45.281 1.00 37.80 106 VAL C O 1
ATOM 2564 N N . ASN C 1 107 ? 83.018 45.837 45.264 1.00 30.73 107 ASN C N 1
ATOM 2565 C CA . ASN C 1 107 ? 82.403 46.822 46.167 1.00 32.73 107 ASN C CA 1
ATOM 2566 C C . ASN C 1 107 ? 81.785 48.033 45.437 1.00 32.38 107 ASN C C 1
ATOM 2567 O O . ASN C 1 107 ? 81.440 49.047 46.061 1.00 30.32 107 ASN C O 1
ATOM 2572 N N . ALA C 1 108 ? 81.647 47.901 44.109 1.00 33.69 108 ALA C N 1
ATOM 2573 C CA . ALA C 1 108 ? 80.971 48.911 43.300 1.00 32.39 108 ALA C CA 1
ATOM 2574 C C . ALA C 1 108 ? 79.540 49.096 43.819 1.00 27.20 108 ALA C C 1
ATOM 2575 O O . ALA C 1 108 ? 78.827 48.122 44.081 1.00 31.59 108 ALA C O 1
ATOM 2577 N N . GLN C 1 109 ? 79.153 50.360 43.952 1.00 30.45 109 GLN C N 1
ATOM 2578 C CA . GLN C 1 109 ? 77.796 50.680 44.407 1.00 33.29 109 GLN C CA 1
ATOM 2579 C C . GLN C 1 109 ? 76.881 51.127 43.266 1.00 32.66 109 GLN C C 1
ATOM 2580 O O . GLN C 1 109 ? 77.286 51.905 42.393 1.00 32.46 109 GLN C O 1
ATOM 2586 N N . ASP C 1 110 ? 75.637 50.652 43.288 1.00 27.43 110 ASP C N 1
ATOM 2587 C CA . ASP C 1 110 ? 74.626 51.151 42.360 1.00 33.91 110 ASP C CA 1
ATOM 2588 C C . ASP C 1 110 ? 74.130 52.564 42.760 1.00 32.58 110 ASP C C 1
ATOM 2589 O O . ASP C 1 110 ? 74.659 53.199 43.675 1.00 31.01 110 ASP C O 1
ATOM 2594 N N . LYS C 1 111 ? 73.106 53.050 42.066 1.00 28.55 111 LYS C N 1
ATOM 2595 C CA . LYS C 1 111 ? 72.574 54.387 42.268 1.00 26.93 111 LYS C CA 1
ATOM 2596 C C . LYS C 1 111 ? 72.120 54.660 43.714 1.00 29.50 111 LYS C C 1
ATOM 2597 O O . LYS C 1 111 ? 72.108 55.805 44.157 1.00 33.02 111 LYS C O 1
ATOM 2603 N N . PHE C 1 112 ? 71.758 53.589 44.417 1.00 31.18 112 PHE C N 1
ATOM 2604 C CA . PHE C 1 112 ? 71.223 53.649 45.777 1.00 31.32 112 PHE C CA 1
ATOM 2605 C C . PHE C 1 112 ? 72.165 53.077 46.842 1.00 36.16 112 PHE C C 1
ATOM 2606 O O . PHE C 1 112 ? 71.766 52.828 47.992 1.00 33.49 112 PHE C O 1
ATOM 2614 N N . GLY C 1 113 ? 73.433 52.947 46.456 1.00 32.23 113 GLY C N 1
ATOM 2615 C CA . GLY C 1 113 ? 74.519 52.590 47.373 1.00 32.23 113 GLY C CA 1
ATOM 2616 C C . GLY C 1 113 ? 74.694 51.097 47.610 1.00 35.55 113 GLY C C 1
ATOM 2617 O O . GLY C 1 113 ? 75.440 50.708 48.500 1.00 34.53 113 GLY C O 1
ATOM 2618 N N . LYS C 1 114 ? 74.004 50.265 46.825 1.00 28.37 114 LYS C N 1
ATOM 2619 C CA . LYS C 1 114 ? 74.011 48.834 47.021 1.00 26.96 114 LYS C CA 1
ATOM 2620 C C . LYS C 1 114 ? 75.118 48.171 46.220 1.00 31.59 114 LYS C C 1
ATOM 2621 O O . LYS C 1 114 ? 75.303 48.469 45.034 1.00 32.47 114 LYS C O 1
ATOM 2627 N N . THR C 1 115 ? 75.803 47.222 46.859 1.00 30.37 115 THR C N 1
ATOM 2628 C CA . THR C 1 115 ? 76.831 46.399 46.165 1.00 26.94 115 THR C CA 1
ATOM 2629 C C . THR C 1 115 ? 76.196 45.115 45.588 1.00 32.15 115 THR C C 1
ATOM 2630 O O . THR C 1 115 ? 75.049 44.748 45.927 1.00 28.29 115 THR C O 1
ATOM 2634 N N . ALA C 1 116 ? 76.949 44.410 44.753 1.00 30.84 116 ALA C N 1
ATOM 2635 C CA . ALA C 1 116 ? 76.506 43.109 44.249 1.00 30.38 116 ALA C CA 1
ATOM 2636 C C . ALA C 1 116 ? 76.132 42.175 45.432 1.00 29.73 116 ALA C C 1
ATOM 2637 O O . ALA C 1 116 ? 75.124 41.450 45.377 1.00 27.83 116 ALA C O 1
ATOM 2639 N N . PHE C 1 117 ? 76.929 42.199 46.500 1.00 29.43 117 PHE C N 1
ATOM 2640 C CA . PHE C 1 117 ? 76.567 41.408 47.697 1.00 29.59 117 PHE C CA 1
ATOM 2641 C C . PHE C 1 117 ? 75.151 41.786 48.214 1.00 27.32 117 PHE C C 1
ATOM 2642 O O . PHE C 1 117 ? 74.311 40.915 48.471 1.00 28.69 117 PHE C O 1
ATOM 2650 N N . ASP C 1 118 ? 74.901 43.083 48.358 1.00 26.80 118 ASP C N 1
ATOM 2651 C CA . ASP C 1 118 ? 73.594 43.572 48.852 1.00 29.41 118 ASP C CA 1
ATOM 2652 C C . ASP C 1 118 ? 72.467 43.032 47.974 1.00 33.82 118 ASP C C 1
ATOM 2653 O O . ASP C 1 118 ? 71.440 42.551 48.484 1.00 28.50 118 ASP C O 1
ATOM 2658 N N . ILE C 1 119 ? 72.692 43.062 46.650 1.00 29.56 119 ILE C N 1
ATOM 2659 C CA . ILE C 1 119 ? 71.697 42.603 45.706 1.00 26.72 119 ILE C CA 1
ATOM 2660 C C . ILE C 1 119 ? 71.494 41.095 45.841 1.00 25.73 119 ILE C C 1
ATOM 2661 O O . ILE C 1 119 ? 70.338 40.637 45.823 1.00 29.75 119 ILE C O 1
ATOM 2666 N N . SER C 1 120 ? 72.579 40.329 46.018 1.00 29.71 120 SER C N 1
ATOM 2667 C CA . SER C 1 120 ? 72.459 38.862 46.161 1.00 26.74 120 SER C CA 1
ATOM 2668 C C . SER C 1 120 ? 71.638 38.453 47.397 1.00 27.47 120 SER C C 1
ATOM 2669 O O . SER C 1 120 ? 70.831 37.503 47.346 1.00 27.22 120 SER C O 1
ATOM 2672 N N . ILE C 1 121 ? 71.841 39.180 48.485 1.00 26.87 121 ILE C N 1
ATOM 2673 C CA . ILE C 1 121 ? 71.070 38.949 49.723 1.00 27.47 121 ILE C CA 1
ATOM 2674 C C . ILE C 1 121 ? 69.600 39.286 49.509 1.00 26.04 121 ILE C C 1
ATOM 2675 O O . ILE C 1 121 ? 68.703 38.507 49.896 1.00 29.88 121 ILE C O 1
ATOM 2680 N N . GLY C 1 122 ? 69.349 40.449 48.910 1.00 30.66 122 GLY C N 1
ATOM 2681 C CA . GLY C 1 122 ? 67.961 40.928 48.666 1.00 32.78 122 GLY C CA 1
ATOM 2682 C C . GLY C 1 122 ? 67.155 39.982 47.780 1.00 34.46 122 GLY C C 1
ATOM 2683 O O . GLY C 1 122 ? 65.928 39.857 47.925 1.00 33.67 122 GLY C O 1
ATOM 2684 N N . ASN C 1 123 ? 67.844 39.280 46.885 1.00 28.75 123 ASN C N 1
AT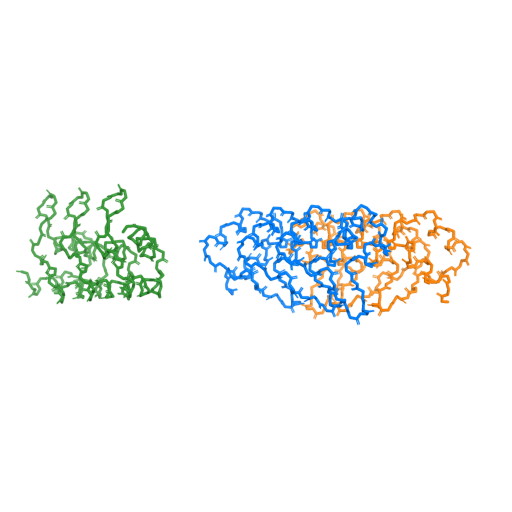OM 2685 C CA . ASN C 1 123 ? 67.185 38.379 45.937 1.00 26.61 123 ASN C CA 1
ATOM 2686 C C . ASN C 1 123 ? 67.374 36.912 46.265 1.00 29.62 123 ASN C C 1
ATOM 2687 O O . ASN C 1 123 ? 67.056 36.041 45.472 1.00 33.98 123 ASN C O 1
ATOM 2692 N N . GLY C 1 124 ? 67.896 36.631 47.463 1.00 29.56 124 GLY C N 1
ATOM 2693 C CA . GLY C 1 124 ? 67.897 35.255 47.968 1.00 30.66 124 GLY C CA 1
ATOM 2694 C C . GLY C 1 124 ? 68.851 34.295 47.251 1.00 33.58 124 GLY C C 1
ATOM 2695 O O . GLY C 1 124 ? 68.624 33.087 47.248 1.00 33.82 124 GLY C O 1
ATOM 2696 N N . ASN C 1 125 ? 69.910 34.826 46.640 1.00 29.23 125 ASN C N 1
ATOM 2697 C CA . ASN C 1 125 ? 70.905 34.017 45.917 1.00 31.17 125 ASN C CA 1
ATOM 2698 C C . ASN C 1 125 ? 72.091 33.753 46.842 1.00 29.39 125 ASN C C 1
ATOM 2699 O O . ASN C 1 125 ? 73.085 34.499 46.815 1.00 29.07 125 ASN C O 1
ATOM 2704 N N . GLU C 1 126 ? 71.957 32.698 47.652 1.00 26.89 126 GLU C N 1
ATOM 2705 C CA . GLU C 1 126 ? 72.882 32.459 48.782 1.00 25.14 126 GLU C CA 1
ATOM 2706 C C . GLU C 1 126 ? 74.298 32.069 48.298 1.00 34.34 126 GLU C C 1
ATOM 2707 O O . GLU C 1 126 ? 75.282 32.456 48.906 1.00 30.52 126 GLU C O 1
ATOM 2713 N N . ASP C 1 127 ? 74.395 31.359 47.173 1.00 29.37 127 ASP C N 1
ATOM 2714 C CA . ASP C 1 127 ? 75.717 30.989 46.636 1.00 30.80 127 ASP C CA 1
ATOM 2715 C C . ASP C 1 127 ? 76.466 32.204 46.087 1.00 33.37 127 ASP C C 1
ATOM 2716 O O . ASP C 1 127 ? 77.696 32.296 46.269 1.00 36.38 127 ASP C O 1
ATOM 2721 N N . LEU C 1 128 ? 75.749 33.122 45.435 1.00 29.51 128 LEU C N 1
ATOM 2722 C CA . LEU C 1 128 ? 76.331 34.394 44.972 1.00 30.64 128 LEU C CA 1
ATOM 2723 C C . LEU C 1 128 ? 76.812 35.154 46.187 1.00 34.23 128 LEU C C 1
ATOM 2724 O O . LEU C 1 128 ? 77.911 35.668 46.193 1.00 29.47 128 LEU C O 1
ATOM 2729 N N . ALA C 1 129 ? 75.973 35.245 47.217 1.00 27.38 129 ALA C N 1
ATOM 2730 C CA . ALA C 1 129 ? 76.362 36.031 48.395 1.00 27.31 129 ALA C CA 1
ATOM 2731 C C . ALA C 1 129 ? 77.670 35.516 49.016 1.00 26.77 129 ALA C C 1
ATOM 2732 O O . ALA C 1 129 ? 78.521 36.300 49.459 1.00 28.95 129 ALA C O 1
ATOM 2734 N N . GLU C 1 130 ? 77.818 34.194 49.066 1.00 25.22 130 GLU C N 1
ATOM 2735 C CA . GLU C 1 130 ? 79.023 33.589 49.675 1.00 27.88 130 GLU C CA 1
ATOM 2736 C C . GLU C 1 130 ? 80.264 33.961 48.907 1.00 28.37 130 GLU C C 1
ATOM 2737 O O . GLU C 1 130 ? 81.271 34.337 49.519 1.00 30.52 130 GLU C O 1
ATOM 2743 N N . ILE C 1 131 ? 80.215 33.845 47.574 1.00 30.20 131 ILE C N 1
ATOM 2744 C CA . ILE C 1 131 ? 81.441 34.128 46.806 1.00 27.88 131 ILE C CA 1
ATOM 2745 C C . ILE C 1 131 ? 81.801 35.617 46.854 1.00 28.45 131 ILE C C 1
ATOM 2746 O O . ILE C 1 131 ? 82.989 35.964 46.905 1.00 33.44 131 ILE C O 1
ATOM 2751 N N . LEU C 1 132 ? 80.791 36.477 46.891 1.00 27.38 132 LEU C N 1
ATOM 2752 C CA . LEU C 1 132 ? 81.008 37.923 46.926 1.00 29.95 132 LEU C CA 1
ATOM 2753 C C . LEU C 1 132 ? 81.589 38.341 48.278 1.00 30.46 132 LEU C C 1
ATOM 2754 O O . LEU C 1 132 ? 82.533 39.150 48.366 1.00 27.91 132 LEU C O 1
ATOM 2759 N N . GLN C 1 133 ? 81.025 37.785 49.342 1.00 26.85 133 GLN C N 1
ATOM 2760 C CA . GLN C 1 133 ? 81.497 38.117 50.686 1.00 26.22 133 GLN C CA 1
ATOM 2761 C C . GLN C 1 133 ? 82.939 37.673 50.909 1.00 25.59 133 GLN C C 1
ATOM 2762 O O . GLN C 1 133 ? 83.669 38.309 51.643 1.00 28.92 133 GLN C O 1
ATOM 2768 N N . LYS C 1 134 ? 83.351 36.575 50.288 1.00 28.94 134 LYS C N 1
ATOM 2769 C CA . LYS C 1 134 ? 84.754 36.106 50.437 1.00 29.54 134 LYS C CA 1
ATOM 2770 C C . LYS C 1 134 ? 85.794 37.138 49.915 1.00 30.71 134 LYS C C 1
ATOM 2771 O O . LYS C 1 134 ? 86.967 37.123 50.343 1.00 29.23 134 LYS C O 1
ATOM 2777 N N . LEU C 1 135 ? 85.358 38.004 48.995 1.00 29.96 135 LEU C N 1
ATOM 2778 C CA . LEU C 1 135 ? 86.251 38.967 48.338 1.00 29.57 135 LEU C CA 1
ATOM 2779 C C . LEU C 1 135 ? 85.995 40.397 48.780 1.00 34.05 135 LEU C C 1
ATOM 2780 O O . LEU C 1 135 ? 86.774 41.284 48.475 1.00 31.98 135 LEU C O 1
ATOM 2785 N N . ASN C 1 136 ? 84.940 40.569 49.566 1.00 35.04 136 ASN C N 1
ATOM 2786 C CA . ASN C 1 136 ? 84.297 41.833 49.920 1.00 43.11 136 ASN C CA 1
ATOM 2787 C C . ASN C 1 136 ? 85.221 43.034 49.998 1.00 51.97 136 ASN C C 1
ATOM 2788 O O . ASN C 1 136 ? 85.610 43.468 51.070 1.00 37.61 136 ASN C O 1
#

Radius of gyration: 29.98 Å; Cα contacts (8 Å, |Δi|>4): 685; chains: 3; bounding box: 59×51×79 Å

Nearest PDB structures (foldseek):
  2jab-assembly2_B  TM=1.008E+00  e=8.267E-20  synthetic construct
  4hrn-assembly3_B  TM=9.914E-01  e=1.141E-16  synthetic construct
  7z73-assembly1_F  TM=9.475E-01  e=1.750E-15  synthetic construct
  6d66-assembly1_B  TM=9.389E-01  e=4.573E-15  synthetic construct
  7z72-assembly1_B  TM=6.866E-01  e=5.322E-15  synthetic construct